Protein AF-0000000065964276 (afdb_homodimer)

Radius of gyration: 24.29 Å; Cα contacts (8 Å, |Δi|>4): 810; chains: 2; bounding box: 49×69×68 Å

Nearest PDB structures (foldseek):
  6szg-assembly1_A  TM=9.767E-01  e=8.087E-26  Acinetobacter baumannii
  1x07-assembly1_A  TM=9.573E-01  e=1.893E-25  Escherichia coli
  1x09-assembly1_A  TM=9.360E-01  e=9.704E-26  Escherichia coli
  7cpn-assembly1_A  TM=9.250E-01  e=4.145E-26  Thermobifida fusca YX
  4onc-assembly1_B  TM=9.380E-01  e=1.038E-24  Mycobacterium tuberculosis

pLDDT: mean 90.65, std 14.76, range [22.02, 98.94]

InterPro domains:
  IPR001441 Decaprenyl diphosphate synthase-like [MF_01139] (18-250)
  IPR001441 Decaprenyl diphosphate synthase-like [PF01255] (25-249)
  IPR001441 Decaprenyl diphosphate synthase-like [PTHR10291] (14-247)
  IPR001441 Decaprenyl diphosphate synthase-like [TIGR00055] (18-247)
  IPR001441 Decaprenyl diphosphate synthase-like [cd00475] (21-243)
  IPR018520 Di-trans-poly-cis-decaprenylcistransferase-like, conserved site [PS01066] (195-212)
  IPR036424 Decaprenyl diphosphate synthase-like superfamily [G3DSA:3.40.1180.10] (3-250)
  IPR036424 Decaprenyl diphosphate synthase-like superfamily [SSF64005] (14-244)

Structure (mmCIF, N/CA/C/O backbone):
data_AF-0000000065964276-model_v1
#
loop_
_entity.id
_entity.type
_entity.pdbx_description
1 polymer 'Isoprenyl transferase'
#
loop_
_atom_site.group_PDB
_atom_site.id
_atom_site.type_symbol
_atom_site.label_atom_id
_atom_site.label_alt_id
_atom_site.label_comp_id
_atom_site.label_asym_id
_atom_site.label_entity_id
_atom_site.label_seq_id
_atom_site.pdbx_PDB_ins_code
_atom_site.Cartn_x
_atom_site.Cartn_y
_atom_site.Cartn_z
_atom_site.occupancy
_atom_site.B_iso_or_equiv
_atom_site.auth_seq_id
_atom_site.auth_comp_id
_atom_site.auth_asym_id
_atom_site.auth_atom_id
_atom_site.pdbx_PDB_model_num
ATOM 1 N N . MET A 1 1 ? -24.75 -5.227 39.625 1 22.88 1 MET A N 1
ATOM 2 C CA . MET A 1 1 ? -23.484 -5.828 39.188 1 22.88 1 MET A CA 1
ATOM 3 C C . MET A 1 1 ? -22.812 -4.961 38.125 1 22.88 1 MET A C 1
ATOM 5 O O . MET A 1 1 ? -23.344 -4.785 37.031 1 22.88 1 MET A O 1
ATOM 9 N N . SER A 1 2 ? -22.047 -3.883 38.531 1 25.77 2 SER A N 1
ATOM 10 C CA . SER A 1 2 ? -21.531 -2.754 37.781 1 25.77 2 SER A CA 1
ATOM 11 C C . SER A 1 2 ? -20.578 -3.221 36.688 1 25.77 2 SER A C 1
ATOM 13 O O . SER A 1 2 ? -19.703 -4.047 36.906 1 25.77 2 SER A O 1
ATOM 15 N N . LEU A 1 3 ? -21.047 -3.395 35.438 1 29.91 3 LEU A N 1
ATOM 16 C CA . LEU A 1 3 ? -20.266 -3.783 34.281 1 29.91 3 LEU A CA 1
ATOM 17 C C . LEU A 1 3 ? -18.953 -3 34.219 1 29.91 3 LEU A C 1
ATOM 19 O O . LEU A 1 3 ? -18.969 -1.77 34.125 1 29.91 3 LEU A O 1
ATOM 23 N N . ALA A 1 4 ? -17.953 -3.389 35.031 1 30.06 4 ALA A N 1
ATOM 24 C CA . ALA A 1 4 ? -16.609 -2.803 35.094 1 30.06 4 ALA A CA 1
ATOM 25 C C . ALA A 1 4 ? -16.062 -2.523 33.688 1 30.06 4 ALA A C 1
ATOM 27 O O . ALA A 1 4 ? -15.844 -3.451 32.906 1 30.06 4 ALA A O 1
ATOM 28 N N . THR A 1 5 ? -16.594 -1.55 33 1 34.34 5 THR A N 1
ATOM 29 C CA . THR A 1 5 ? -16.047 -1.033 31.75 1 34.34 5 THR A CA 1
ATOM 30 C C . THR A 1 5 ? -14.523 -0.962 31.828 1 34.34 5 THR A C 1
ATOM 32 O O . THR A 1 5 ? -13.969 -0.147 32.562 1 34.34 5 THR A O 1
ATOM 35 N N . ASN A 1 6 ? -13.766 -2.025 32.031 1 34.31 6 ASN A N 1
ATOM 36 C CA . ASN A 1 6 ? -12.312 -2.096 32.156 1 34.31 6 ASN A CA 1
ATOM 37 C C . ASN A 1 6 ? -11.609 -1.246 31.109 1 34.31 6 ASN A C 1
ATOM 39 O O . ASN A 1 6 ? -11.602 -1.603 29.922 1 34.31 6 ASN A O 1
ATOM 43 N N . ASN A 1 7 ? -11.734 0.054 31.125 1 36.44 7 ASN A N 1
ATOM 44 C CA . ASN A 1 7 ? -10.898 1.007 30.406 1 36.44 7 ASN A CA 1
ATOM 45 C C . ASN A 1 7 ? -9.422 0.637 30.484 1 36.44 7 ASN A C 1
ATOM 47 O O . ASN A 1 7 ? -8.727 1.07 31.406 1 36.44 7 ASN A O 1
ATOM 51 N N . ALA A 1 8 ? -8.898 -0.474 30.234 1 41.97 8 ALA A N 1
ATOM 52 C CA . ALA A 1 8 ? -7.484 -0.835 30.328 1 41.97 8 ALA A CA 1
ATOM 53 C C . ALA A 1 8 ? -6.602 0.229 29.688 1 41.97 8 ALA A C 1
ATOM 55 O O . ALA A 1 8 ? -6.695 0.476 28.484 1 41.97 8 ALA A O 1
ATOM 56 N N . GLU A 1 9 ? -6.266 1.424 30.359 1 54.28 9 GLU A N 1
ATOM 57 C CA . GLU A 1 9 ? -5.293 2.445 29.984 1 54.28 9 GLU A CA 1
ATOM 58 C C . GLU A 1 9 ? -4.098 1.83 29.266 1 54.28 9 GLU A C 1
ATOM 60 O O . GLU A 1 9 ? -3.49 0.879 29.766 1 54.28 9 GLU A O 1
ATOM 65 N N . SER A 1 10 ? -4.059 2.062 28.016 1 66.25 10 SER A N 1
ATOM 66 C CA . SER A 1 10 ? -2.938 1.51 27.266 1 66.25 10 SER A CA 1
ATOM 67 C C . SER A 1 10 ? -1.604 1.898 27.906 1 66.25 10 SER A C 1
ATOM 69 O O . SER A 1 10 ? -1.416 3.045 28.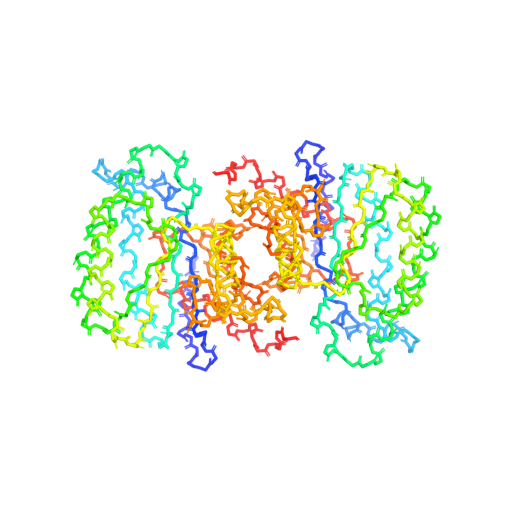312 1 66.25 10 SER A O 1
ATOM 71 N N . LYS A 1 11 ? -0.799 0.943 28.172 1 76.5 11 LYS A N 1
ATOM 72 C CA . LYS A 1 11 ? 0.537 1.075 28.75 1 76.5 11 LYS A CA 1
ATOM 73 C C . LYS A 1 11 ? 1.444 1.905 27.844 1 76.5 11 LYS A C 1
ATOM 75 O O . LYS A 1 11 ? 1.351 1.822 26.609 1 76.5 11 LYS A O 1
ATOM 80 N N . PHE A 1 12 ? 2.07 2.881 28.516 1 85 12 PHE A N 1
ATOM 81 C CA . PHE A 1 12 ? 3.111 3.619 27.812 1 85 12 PHE A CA 1
ATOM 82 C C . PHE A 1 12 ? 4.062 2.664 27.094 1 85 12 PHE A C 1
ATOM 84 O O . PHE A 1 12 ? 4.527 1.687 27.688 1 85 12 PHE A O 1
ATOM 91 N N . PRO A 1 13 ? 4.219 2.914 25.781 1 87.69 13 PRO A N 1
ATOM 92 C CA . PRO A 1 13 ? 5.043 1.991 25 1 87.69 13 PRO A CA 1
ATOM 93 C C . PRO A 1 13 ? 6.469 1.875 25.531 1 87.69 13 PRO A C 1
ATOM 95 O O . PRO A 1 13 ? 6.969 2.805 26.172 1 87.69 13 PRO A O 1
ATOM 98 N N . SER A 1 14 ? 7.043 0.682 25.328 1 85.88 14 SER A N 1
ATOM 99 C CA . SER A 1 14 ? 8.461 0.512 25.641 1 85.88 14 SER A CA 1
ATOM 100 C C . SER A 1 14 ? 9.328 1.427 24.781 1 85.88 14 SER A C 1
ATOM 102 O O . SER A 1 14 ? 9.055 1.615 23.594 1 85.88 14 SER A O 1
ATOM 104 N N . LEU A 1 15 ? 10.242 1.989 25.406 1 85.19 15 LEU A N 1
ATOM 105 C CA . LEU A 1 15 ? 11.125 2.885 24.672 1 85.19 15 LEU A CA 1
ATOM 106 C C . LEU A 1 15 ? 12.102 2.094 23.812 1 85.19 15 LEU A C 1
ATOM 108 O O . LEU A 1 15 ? 12.812 2.668 22.984 1 85.19 15 LEU A O 1
ATOM 112 N N . GLN A 1 16 ? 12.023 0.775 24.047 1 83.38 16 GLN A N 1
ATOM 113 C CA . GLN A 1 16 ? 12.789 -0.113 23.172 1 83.38 16 GLN A CA 1
ATOM 114 C C . GLN A 1 16 ? 12 -0.46 21.906 1 83.38 16 GLN A C 1
ATOM 116 O O . GLN A 1 16 ? 10.773 -0.584 21.953 1 83.38 16 GLN A O 1
ATOM 121 N N . ARG A 1 17 ? 12.484 -0.283 20.719 1 87.56 17 ARG A N 1
ATOM 122 C CA . ARG A 1 17 ? 11.922 -0.664 19.438 1 87.56 17 ARG A CA 1
ATOM 123 C C . ARG A 1 17 ? 10.812 0.297 19.016 1 87.56 17 ARG A C 1
ATOM 125 O O . ARG A 1 17 ? 9.75 -0.133 18.562 1 87.56 17 ARG A O 1
ATOM 132 N N . LEU A 1 18 ? 10.844 1.474 19.391 1 94.25 18 LEU A N 1
ATOM 133 C CA . LEU A 1 18 ? 9.914 2.508 18.938 1 94.25 18 LEU A CA 1
ATOM 134 C C . LEU A 1 18 ? 9.992 2.701 17.438 1 94.25 18 LEU A C 1
ATOM 136 O O . LEU A 1 18 ? 11.086 2.65 16.859 1 94.25 18 LEU A O 1
ATOM 140 N N . PRO A 1 19 ? 8.867 2.812 16.859 1 97.12 19 PRO A N 1
ATOM 141 C CA . PRO A 1 19 ? 8.984 3.227 15.461 1 97.12 19 PRO A CA 1
ATOM 142 C C . PRO A 1 19 ? 9.695 4.566 15.297 1 97.12 19 PRO A C 1
ATOM 144 O O . PRO A 1 19 ? 9.492 5.48 16.109 1 97.12 19 PRO A O 1
ATOM 147 N N . ASN A 1 20 ? 10.555 4.629 14.336 1 97.5 20 ASN A N 1
ATOM 148 C CA . ASN A 1 20 ? 11.234 5.879 14.016 1 97.5 20 ASN A CA 1
ATOM 149 C C . ASN A 1 20 ? 10.32 6.836 13.258 1 97.5 20 ASN A C 1
ATOM 151 O O . ASN A 1 20 ? 10.328 8.039 13.508 1 97.5 20 ASN A O 1
ATOM 155 N N . HIS A 1 21 ? 9.555 6.387 12.375 1 98.75 21 HIS A N 1
ATOM 156 C CA . HIS A 1 21 ? 8.656 7.105 11.477 1 98.75 21 HIS A CA 1
ATOM 157 C C . HIS A 1 21 ? 7.238 6.543 11.547 1 98.75 21 HIS A C 1
ATOM 159 O O . HIS A 1 21 ? 7.012 5.379 11.203 1 98.75 21 HIS A O 1
ATOM 165 N N . VAL A 1 22 ? 6.324 7.359 12.016 1 98.81 22 VAL A N 1
ATOM 166 C CA . VAL A 1 22 ? 4.91 6.996 12.086 1 98.81 22 VAL A CA 1
ATOM 167 C C . VAL A 1 22 ? 4.113 7.828 11.086 1 98.81 22 VAL A C 1
ATOM 169 O O . VAL A 1 22 ? 4.285 9.047 11 1 98.81 22 VAL A O 1
ATOM 172 N N . ALA A 1 23 ? 3.348 7.156 10.297 1 98.94 23 ALA A N 1
ATOM 173 C CA . ALA A 1 23 ? 2.4 7.816 9.406 1 98.94 23 ALA A CA 1
ATOM 174 C C . ALA A 1 23 ? 0.963 7.594 9.867 1 98.94 23 ALA A C 1
ATOM 176 O O . ALA A 1 23 ? 0.626 6.523 10.375 1 98.94 23 ALA A O 1
ATOM 177 N N . ILE A 1 24 ? 0.099 8.633 9.68 1 98.88 24 ILE A N 1
ATOM 178 C CA . ILE A 1 24 ? -1.286 8.508 10.125 1 98.88 24 ILE A CA 1
ATOM 179 C C . ILE A 1 24 ? -2.227 8.977 9.016 1 98.88 24 ILE A C 1
ATOM 181 O O . ILE A 1 24 ? -2.047 10.062 8.461 1 98.88 24 ILE A O 1
ATOM 185 N N . ILE A 1 25 ? -3.131 8.156 8.633 1 98.69 25 ILE A N 1
ATOM 186 C CA . ILE A 1 25 ? -4.297 8.562 7.855 1 98.69 25 ILE A CA 1
ATOM 187 C C . ILE A 1 25 ? -5.43 8.969 8.797 1 98.69 25 ILE A C 1
ATOM 189 O O . ILE A 1 25 ? -6.031 8.109 9.453 1 98.69 25 ILE A O 1
ATOM 193 N N . MET A 1 26 ? -5.734 10.203 8.867 1 97.69 26 MET A N 1
ATOM 194 C CA . MET A 1 26 ? -6.68 10.766 9.82 1 97.69 26 MET A CA 1
ATOM 195 C C . MET A 1 26 ? -8.102 10.711 9.281 1 97.69 26 MET A C 1
ATOM 197 O O . MET A 1 26 ? -8.719 11.742 9.031 1 97.69 26 MET A O 1
ATOM 201 N N . ASP A 1 27 ? -8.625 9.57 9.203 1 96.38 27 ASP A N 1
ATOM 202 C CA . ASP A 1 27 ? -9.938 9.305 8.625 1 96.38 27 ASP A CA 1
ATOM 203 C C . ASP A 1 27 ? -11.031 9.383 9.695 1 96.38 27 ASP A C 1
ATOM 205 O O . ASP A 1 27 ? -10.758 9.195 10.883 1 96.38 27 ASP A O 1
ATOM 209 N N . GLY A 1 28 ? -12.203 9.734 9.281 1 95.62 28 GLY A N 1
ATOM 210 C CA . GLY A 1 28 ? -13.359 9.68 10.164 1 95.62 28 GLY A CA 1
ATOM 211 C C . GLY A 1 28 ? -13.867 11.047 10.57 1 95.62 28 GLY A C 1
ATOM 212 O O . GLY A 1 28 ? -14.805 11.156 11.367 1 95.62 28 GLY A O 1
ATOM 213 N N . ASN A 1 29 ? -13.328 12.117 10.016 1 93.31 29 ASN A N 1
ATOM 214 C CA . ASN A 1 29 ? -13.719 13.469 10.398 1 93.31 29 ASN A CA 1
ATOM 215 C C . ASN A 1 29 ? -15.18 13.742 10.07 1 93.31 29 ASN A C 1
ATOM 217 O O . ASN A 1 29 ? -15.945 14.18 10.938 1 93.31 29 ASN A O 1
ATOM 221 N N . ARG A 1 30 ? -15.648 13.461 8.852 1 89.81 30 ARG A N 1
ATOM 222 C CA . ARG A 1 30 ? -17.031 13.719 8.43 1 89.81 30 ARG A CA 1
ATOM 223 C C . ARG A 1 30 ? -18 12.828 9.18 1 89.81 30 ARG A C 1
ATOM 225 O O . ARG A 1 30 ? -19.078 13.281 9.594 1 89.81 30 ARG A O 1
ATOM 232 N N . ARG A 1 31 ? -17.672 11.602 9.312 1 92.56 31 ARG A N 1
ATOM 233 C CA . ARG A 1 31 ? -18.531 10.672 10.047 1 92.56 31 ARG A CA 1
ATOM 234 C C . ARG A 1 31 ? -18.703 11.125 11.492 1 92.56 31 ARG A C 1
ATOM 236 O O . ARG A 1 31 ? -19.812 11.055 12.039 1 92.56 31 ARG A O 1
ATOM 243 N N . TRP A 1 32 ? -17.625 11.539 12.086 1 93.5 32 TRP A N 1
ATOM 244 C CA . TRP A 1 32 ? -17.672 12.031 13.461 1 93.5 32 TRP A CA 1
ATOM 245 C C . TRP A 1 32 ? -18.641 13.211 13.57 1 93.5 32 TRP A C 1
ATOM 247 O O . TRP A 1 32 ? -19.469 13.266 14.492 1 93.5 32 TRP A O 1
ATOM 257 N N . TYR A 1 33 ? -18.516 14.148 12.625 1 89.69 33 TYR A N 1
ATOM 258 C CA . TYR A 1 33 ? -19.375 15.328 12.648 1 89.69 33 TYR A CA 1
ATOM 259 C C . TYR A 1 33 ? -20.844 14.945 12.523 1 89.69 33 TYR A C 1
ATOM 261 O O . TYR A 1 33 ? -21.688 15.5 13.219 1 89.69 33 TYR A O 1
ATOM 269 N N . LYS A 1 34 ? -21.125 14.07 11.602 1 88.62 34 LYS A N 1
ATOM 270 C CA . LYS A 1 34 ? -22.5 13.609 11.414 1 88.62 34 LYS A CA 1
ATOM 271 C C . LYS A 1 34 ? -23.062 13.023 12.703 1 88.62 34 LYS A C 1
ATOM 273 O O . LYS A 1 34 ? -24.219 13.281 13.062 1 88.62 34 LYS A O 1
ATOM 278 N N . LYS A 1 35 ? -22.266 12.344 13.406 1 89.62 35 LYS A N 1
ATOM 279 C CA . LYS A 1 35 ? -22.688 11.688 14.648 1 89.62 35 LYS A CA 1
ATOM 280 C C . LYS A 1 35 ? -22.844 12.703 15.781 1 89.62 35 LYS A C 1
ATOM 282 O O . LYS A 1 35 ? -23.641 12.492 16.703 1 89.62 35 LYS A O 1
ATOM 287 N N . HIS A 1 36 ? -22.172 13.789 15.727 1 87 36 HIS A N 1
ATOM 288 C CA . HIS A 1 36 ? -22.125 14.727 16.844 1 87 36 HIS A CA 1
ATOM 289 C C . HIS A 1 36 ? -22.75 16.062 16.469 1 87 36 HIS A C 1
ATOM 291 O O . HIS A 1 36 ? -22.516 17.078 17.125 1 87 36 HIS A O 1
ATOM 297 N N . ARG A 1 37 ? -23.406 16.094 15.43 1 79.06 37 ARG A N 1
ATOM 298 C CA . ARG A 1 37 ? -23.953 17.312 14.867 1 79.06 37 ARG A CA 1
ATOM 299 C C . ARG A 1 37 ? -24.734 18.094 15.914 1 79.06 37 ARG A C 1
ATOM 301 O O . ARG A 1 37 ? -24.656 19.328 15.961 1 79.06 37 ARG A O 1
ATOM 308 N N . GLU A 1 38 ? -25.5 17.391 16.672 1 72.5 38 GLU A N 1
ATOM 309 C CA . GLU A 1 38 ? -26.328 18.047 17.672 1 72.5 38 GLU A CA 1
ATOM 310 C C . GLU A 1 38 ? -25.469 18.75 18.719 1 72.5 38 GLU A C 1
ATOM 312 O O . GLU A 1 38 ? -25.844 19.812 19.234 1 72.5 38 GLU A O 1
ATOM 317 N N . GLU A 1 39 ? -24.328 18.141 19 1 69.56 39 GLU A N 1
ATOM 318 C CA . GLU A 1 39 ? -23.422 18.656 20.031 1 69.56 39 GLU A CA 1
ATOM 319 C C . GLU A 1 39 ? -22.594 19.812 19.484 1 69.56 39 GLU A C 1
ATOM 321 O O . GLU A 1 39 ? -22.156 20.688 20.234 1 69.56 39 GLU A O 1
ATOM 326 N N . CYS A 1 40 ? -22.156 19.781 18.234 1 66.19 40 CYS A N 1
ATOM 327 C CA . CYS A 1 40 ? -21.219 20.719 17.641 1 66.19 40 CYS A CA 1
ATOM 328 C C . CYS A 1 40 ? -21.891 22.062 17.375 1 66.19 40 CYS A C 1
ATOM 330 O O . CYS A 1 40 ? -21.219 23.094 17.25 1 66.19 40 CYS A O 1
ATOM 332 N N . GLY A 1 41 ? -23.016 22.188 17.891 1 59.91 41 GLY A N 1
ATOM 333 C CA . GLY A 1 41 ? -23.719 23.438 17.578 1 59.91 41 GLY A CA 1
ATOM 334 C C . GLY A 1 41 ? -23.578 23.844 16.125 1 59.91 41 GLY A C 1
ATOM 335 O O . GLY A 1 41 ? -22.906 23.172 15.352 1 59.91 41 GLY A O 1
ATOM 336 N N . HIS A 1 42 ? -24.297 24.844 15.617 1 55.94 42 HIS A N 1
ATOM 337 C CA . HIS A 1 42 ? -24.406 25.328 14.25 1 55.94 42 HIS A CA 1
ATOM 338 C C . HIS A 1 42 ? -23.125 26.062 13.828 1 55.94 42 HIS A C 1
ATOM 340 O O . HIS A 1 42 ? -23.031 26.547 12.703 1 55.94 42 HIS A O 1
ATOM 346 N N . THR A 1 43 ? -22.203 26.141 14.703 1 55.41 43 THR A N 1
ATOM 347 C CA . THR A 1 43 ? -21.203 27.141 14.359 1 55.41 43 THR A CA 1
ATOM 348 C C . THR A 1 43 ? -20.094 26.531 13.516 1 55.41 43 THR A C 1
ATOM 350 O O . THR A 1 43 ? -19.531 27.188 12.641 1 55.41 43 THR A O 1
ATOM 353 N N . HIS A 1 44 ? -19.719 25.391 13.898 1 60.81 44 HIS A N 1
ATOM 354 C CA . HIS A 1 44 ? -18.641 24.875 13.055 1 60.81 44 HIS A CA 1
ATOM 355 C C . HIS A 1 44 ? -19.094 23.641 12.289 1 60.81 44 HIS A C 1
ATOM 357 O O . HIS A 1 44 ? -19.641 22.703 12.875 1 60.81 44 HIS A O 1
ATOM 363 N N . THR A 1 45 ? -19.203 23.781 11.117 1 60.03 45 THR A N 1
ATOM 364 C CA . THR A 1 45 ? -19.859 22.828 10.234 1 60.03 45 THR A CA 1
ATOM 365 C C . THR A 1 45 ? -18.875 21.766 9.734 1 60.03 45 THR A C 1
ATOM 367 O O . THR A 1 45 ? -19.172 21.047 8.781 1 60.03 45 THR A O 1
ATOM 370 N N . SER A 1 46 ? -17.656 21.672 10.562 1 80.44 46 SER A N 1
ATOM 371 C CA . SER A 1 46 ? -16.828 20.734 9.82 1 80.44 46 SER A CA 1
ATOM 372 C C . SER A 1 46 ? -16.094 19.781 10.758 1 80.44 46 SER A C 1
ATOM 374 O O . SER A 1 46 ? -15.578 20.203 11.797 1 80.44 46 SER A O 1
ATOM 376 N N . GLY A 1 47 ? -16.25 18.484 10.656 1 85.69 47 GLY A N 1
ATOM 377 C CA . GLY A 1 47 ? -15.477 17.453 11.336 1 85.69 47 GLY A CA 1
ATOM 378 C C . GLY A 1 47 ? -13.984 17.703 11.289 1 85.69 47 GLY A C 1
ATOM 379 O O . GLY A 1 47 ? -13.258 17.312 12.203 1 85.69 47 GLY A O 1
ATOM 380 N N . HIS A 1 48 ? -13.555 18.438 10.328 1 89.19 48 HIS A N 1
ATOM 381 C CA . HIS A 1 48 ? -12.141 18.703 10.148 1 89.19 48 HIS A CA 1
ATOM 382 C C . HIS A 1 48 ? -11.641 19.703 11.188 1 89.19 48 HIS A C 1
ATOM 384 O O . HIS A 1 48 ? -10.484 19.641 11.617 1 89.19 48 HIS A O 1
ATOM 390 N N . TYR A 1 49 ? -12.484 20.594 11.57 1 87.75 49 TYR A N 1
ATOM 391 C CA . TYR A 1 49 ? -12.133 21.531 12.625 1 87.75 49 TYR A CA 1
ATOM 392 C C . TYR A 1 49 ? -11.805 20.812 13.922 1 87.75 49 TYR A C 1
ATOM 394 O O . TYR A 1 49 ? -10.766 21.078 14.539 1 87.75 49 TYR A O 1
ATOM 402 N N . TYR A 1 50 ? -12.609 19.922 14.234 1 89.69 50 TYR A N 1
ATOM 403 C CA . TYR A 1 50 ? -12.406 19.172 15.469 1 89.69 50 TYR A CA 1
ATOM 404 C C . TYR A 1 50 ? -11.219 18.219 15.336 1 89.69 50 TYR A C 1
ATOM 406 O O . TYR A 1 50 ? -10.523 17.953 16.328 1 89.69 50 TYR A O 1
ATOM 414 N N . GLY A 1 51 ? -11.023 17.688 14.195 1 92.88 51 GLY A N 1
ATOM 415 C CA . GLY A 1 51 ? -9.836 16.891 13.945 1 92.88 51 GLY A CA 1
ATOM 416 C C . GLY A 1 51 ? -8.547 17.656 14.172 1 92.88 51 GLY A C 1
ATOM 417 O O . GLY A 1 51 ? -7.582 17.125 14.711 1 92.88 51 GLY A O 1
ATOM 418 N N . ALA A 1 52 ? -8.547 18.875 13.727 1 91 52 ALA A N 1
ATOM 419 C CA . ALA A 1 52 ? -7.363 19.719 13.883 1 91 52 ALA A CA 1
ATOM 420 C C . ALA A 1 52 ? -7.035 19.938 15.359 1 91 52 ALA A C 1
ATOM 422 O O . ALA A 1 52 ? -5.867 20.078 15.727 1 91 52 ALA A O 1
ATOM 423 N N . LYS A 1 53 ? -7.969 19.859 16.188 1 89.81 53 LYS A N 1
ATOM 424 C CA . LYS A 1 53 ? -7.797 20.125 17.609 1 89.81 53 LYS A CA 1
ATOM 425 C C . LYS A 1 53 ? -7.094 18.953 18.297 1 89.81 53 LYS A C 1
ATOM 427 O O . LYS A 1 53 ? -6.605 19.094 19.422 1 89.81 53 LYS A O 1
ATOM 432 N N . VAL A 1 54 ? -7.07 17.859 17.656 1 94.06 54 VAL A N 1
ATOM 433 C CA . VAL A 1 54 ? -6.477 16.641 18.203 1 94.06 54 VAL A CA 1
ATOM 434 C C . VAL A 1 54 ? -4.961 16.688 18.031 1 94.06 54 VAL A C 1
ATOM 436 O O . VAL A 1 54 ? -4.223 16.109 18.828 1 94.06 54 VAL A O 1
ATOM 439 N N . LEU A 1 55 ? -4.492 17.406 17.125 1 93.31 55 LEU A N 1
ATOM 440 C CA . LEU A 1 55 ? -3.127 17.312 16.609 1 93.31 55 LEU A CA 1
ATOM 441 C C . LEU A 1 55 ? -2.121 17.719 17.672 1 93.31 55 LEU A C 1
ATOM 443 O O . LEU A 1 55 ? -1.118 17.031 17.891 1 93.31 55 LEU A O 1
ATOM 447 N N . PRO A 1 56 ? -2.383 18.797 18.484 1 92.94 56 PRO A N 1
ATOM 448 C CA . PRO A 1 56 ? -1.392 19.203 19.484 1 92.94 56 PRO A CA 1
ATOM 449 C C . PRO A 1 56 ? -1.118 18.109 20.516 1 92.94 56 PRO A C 1
ATOM 451 O O . PRO A 1 56 ? 0.037 17.875 20.875 1 92.94 56 PRO A O 1
ATOM 454 N N . ASN A 1 57 ? -2.123 17.453 20.969 1 95.81 57 ASN A N 1
ATOM 455 C CA . ASN A 1 57 ? -1.951 16.391 21.953 1 95.81 57 ASN A CA 1
ATOM 456 C C . ASN A 1 57 ? -1.185 15.211 21.375 1 95.81 57 ASN A C 1
ATOM 458 O O . ASN A 1 57 ? -0.365 14.602 22.062 1 95.81 57 ASN A O 1
ATOM 462 N N . ILE A 1 58 ? -1.473 14.883 20.172 1 97.56 58 ILE A N 1
ATOM 463 C CA . ILE A 1 58 ? -0.779 13.781 19.516 1 97.56 58 ILE A CA 1
ATOM 464 C C . ILE A 1 58 ? 0.687 14.156 19.297 1 97.56 58 ILE A C 1
ATOM 466 O O . ILE A 1 58 ? 1.58 13.336 19.516 1 97.56 58 ILE A O 1
ATOM 470 N N . LEU A 1 59 ? 0.949 15.398 18.891 1 97.25 59 LEU A N 1
ATOM 471 C CA . LEU A 1 59 ? 2.312 15.875 18.688 1 97.25 59 LEU A CA 1
ATOM 472 C C . LEU A 1 59 ? 3.111 15.805 19.984 1 97.25 59 LEU A C 1
ATOM 474 O O . LEU A 1 59 ? 4.258 15.352 19.984 1 97.25 59 LEU A O 1
ATOM 478 N N . ASN A 1 60 ? 2.479 16.203 21.047 1 97.06 60 ASN A N 1
ATOM 479 C CA . ASN A 1 60 ? 3.15 16.125 22.344 1 97.06 60 ASN A CA 1
ATOM 480 C C . ASN A 1 60 ? 3.52 14.688 22.703 1 97.06 60 ASN A C 1
ATOM 482 O O . ASN A 1 60 ? 4.621 14.43 23.188 1 97.06 60 ASN A O 1
ATOM 486 N N . ALA A 1 61 ? 2.586 13.797 22.469 1 97.56 61 ALA A N 1
ATOM 487 C CA . ALA A 1 61 ? 2.83 12.391 22.766 1 97.56 61 ALA A CA 1
ATOM 488 C C . ALA A 1 61 ? 3.977 11.844 21.922 1 97.56 61 ALA A C 1
ATOM 490 O O . ALA A 1 61 ? 4.824 11.102 22.422 1 97.56 61 ALA A O 1
ATOM 491 N N . VAL A 1 62 ? 4.004 12.188 20.656 1 97.88 62 VAL A N 1
ATOM 492 C CA . VAL A 1 62 ? 5.047 11.75 19.734 1 97.88 62 VAL A CA 1
ATOM 493 C C . VAL A 1 62 ? 6.402 12.281 20.203 1 97.88 62 VAL A C 1
ATOM 495 O O . VAL A 1 62 ? 7.395 11.547 20.219 1 97.88 62 VAL A O 1
ATOM 498 N N . LEU A 1 63 ? 6.449 13.531 20.609 1 97.25 63 LEU A N 1
ATOM 499 C CA . LEU A 1 63 ? 7.664 14.164 21.109 1 97.25 63 LEU A CA 1
ATOM 500 C C . LEU A 1 63 ? 8.156 13.469 22.375 1 97.25 63 LEU A C 1
ATOM 502 O O . LEU A 1 63 ? 9.344 13.156 22.5 1 97.25 63 LEU A O 1
ATOM 506 N N . ASP A 1 64 ? 7.219 13.195 23.234 1 95.88 64 ASP A N 1
ATOM 507 C CA . ASP A 1 64 ? 7.555 12.539 24.484 1 95.88 64 ASP A CA 1
ATOM 508 C C . ASP A 1 64 ? 8.148 11.156 24.25 1 95.88 64 ASP A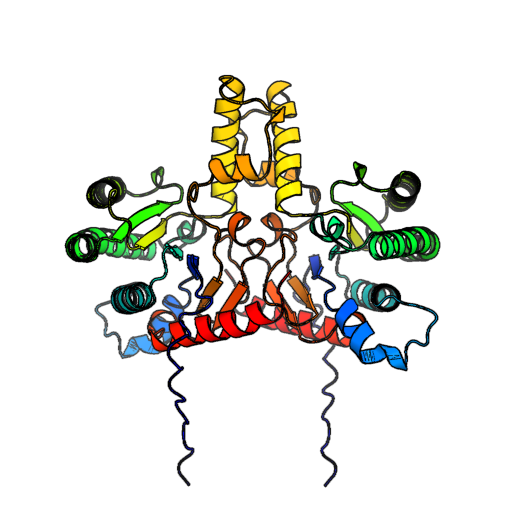 C 1
ATOM 510 O O . ASP A 1 64 ? 9.031 10.711 25 1 95.88 64 ASP A O 1
ATOM 514 N N . LEU A 1 65 ? 7.668 10.484 23.281 1 96.44 65 LEU A N 1
ATOM 515 C CA . LEU A 1 65 ? 8.117 9.133 22.953 1 96.44 65 LEU A CA 1
ATOM 516 C C . LEU A 1 65 ? 9.469 9.156 22.25 1 96.44 65 LEU A C 1
ATOM 518 O O . LEU A 1 65 ? 10.188 8.156 22.234 1 96.44 65 LEU A O 1
ATOM 522 N N . GLY A 1 66 ? 9.781 10.297 21.594 1 96.5 66 GLY A N 1
ATOM 523 C CA . GLY A 1 66 ? 11.047 10.422 20.891 1 96.5 66 GLY A CA 1
ATOM 524 C C . GLY A 1 66 ? 10.977 9.93 19.453 1 96.5 66 GLY A C 1
ATOM 525 O O . GLY A 1 66 ? 11.992 9.531 18.875 1 96.5 66 GLY A O 1
ATOM 526 N N . ILE A 1 67 ? 9.797 9.805 18.938 1 97.69 67 ILE A N 1
ATOM 527 C CA . ILE A 1 67 ? 9.633 9.492 17.516 1 97.69 67 ILE A CA 1
ATOM 528 C C . ILE A 1 67 ? 10.234 10.609 16.672 1 97.69 67 ILE A C 1
ATOM 530 O O . ILE A 1 67 ? 10.07 11.789 16.984 1 97.69 67 ILE A O 1
ATOM 534 N N . LYS A 1 68 ? 10.828 10.273 15.516 1 98.38 68 LYS A N 1
ATOM 535 C CA . LYS A 1 68 ? 11.633 11.242 14.781 1 98.38 68 LYS A CA 1
ATOM 536 C C . LYS A 1 68 ? 10.852 11.836 13.609 1 98.38 68 LYS A C 1
ATOM 538 O O . LYS A 1 68 ? 11.125 12.961 13.18 1 98.38 68 LYS A O 1
ATOM 543 N N . VAL A 1 69 ? 9.938 11.102 13.062 1 98.81 69 VAL A N 1
ATOM 544 C CA . VAL A 1 69 ? 9.18 11.578 11.914 1 98.81 69 VAL A CA 1
ATOM 545 C C . VAL A 1 69 ? 7.699 11.234 12.102 1 98.81 69 VAL A C 1
ATOM 547 O O . VAL A 1 69 ? 7.359 10.102 12.453 1 98.81 69 VAL A O 1
ATOM 550 N N . LEU A 1 70 ? 6.871 12.156 11.953 1 98.88 70 LEU A N 1
ATOM 551 C CA . LEU A 1 70 ? 5.426 11.977 11.906 1 98.88 70 LEU A CA 1
ATOM 552 C C . LEU A 1 70 ? 4.855 12.516 10.594 1 98.88 70 LEU A C 1
ATOM 554 O O . LEU A 1 70 ? 4.988 13.703 10.297 1 98.88 70 LEU A O 1
ATOM 558 N N . THR A 1 71 ? 4.293 11.641 9.766 1 98.94 71 THR A N 1
ATOM 559 C CA . THR A 1 71 ? 3.682 12.039 8.5 1 98.94 71 THR A CA 1
ATOM 560 C C . THR A 1 71 ? 2.162 11.922 8.578 1 98.94 71 THR A C 1
ATOM 562 O O . THR A 1 71 ? 1.634 10.859 8.922 1 98.94 71 THR A O 1
ATOM 565 N N . LEU A 1 72 ? 1.479 13 8.266 1 98.56 72 LEU A N 1
ATOM 566 C CA . LEU A 1 72 ? 0.023 13.047 8.359 1 98.56 72 LEU A CA 1
ATOM 567 C C . LEU A 1 72 ? -0.603 13.242 6.98 1 98.56 72 LEU A C 1
ATOM 569 O O . LEU A 1 72 ? -0.167 14.102 6.215 1 98.56 72 LEU A O 1
ATOM 573 N N . TYR A 1 73 ? -1.6 12.406 6.688 1 98.25 73 TYR A N 1
ATOM 574 C CA . TYR A 1 73 ? -2.346 12.547 5.441 1 98.25 73 TYR A CA 1
ATOM 575 C C . TYR A 1 73 ? -3.389 13.648 5.551 1 98.25 73 TYR A C 1
ATOM 577 O O . TYR A 1 73 ? -4.566 13.383 5.805 1 98.25 73 TYR A O 1
ATOM 585 N N . THR A 1 74 ? -3.088 14.828 5.227 1 95.56 74 THR A N 1
ATOM 586 C CA . THR A 1 74 ? -3.883 16 5.551 1 95.56 74 THR A CA 1
ATOM 587 C C . THR A 1 74 ? -4.926 16.266 4.465 1 95.56 74 THR A C 1
ATOM 589 O O . THR A 1 74 ? -6.082 16.562 4.77 1 95.56 74 THR A O 1
ATOM 592 N N . PHE A 1 75 ? -4.547 16.188 3.246 1 94.88 75 PHE A N 1
ATOM 593 C CA . PHE A 1 75 ? -5.406 16.422 2.094 1 94.88 75 PHE A CA 1
ATOM 594 C C . PHE A 1 75 ? -4.934 15.625 0.886 1 94.88 75 PHE A C 1
ATOM 596 O O . PHE A 1 75 ? -3.816 15.828 0.403 1 94.88 75 PHE A O 1
ATOM 603 N N . SER A 1 76 ? -5.816 14.742 0.372 1 95.31 76 SER A N 1
ATOM 604 C CA . SER A 1 76 ? -5.438 13.906 -0.757 1 95.31 76 SER A CA 1
ATOM 605 C C . SER A 1 76 ? -5.762 14.578 -2.086 1 95.31 76 SER A C 1
ATOM 607 O O . SER A 1 76 ? -6.559 15.516 -2.133 1 95.31 76 SER A O 1
ATOM 609 N N . THR A 1 77 ? -5.191 14.109 -3.199 1 92.44 77 THR A N 1
ATOM 610 C CA . THR A 1 77 ? -5.516 14.578 -4.543 1 92.44 77 THR A CA 1
ATOM 611 C C . THR A 1 77 ? -6.984 14.328 -4.867 1 92.44 77 THR A C 1
ATOM 613 O O . THR A 1 77 ? -7.617 15.125 -5.559 1 92.44 77 THR A O 1
ATOM 616 N N . GLU A 1 78 ? -7.539 13.273 -4.324 1 88.19 78 GLU A N 1
ATOM 617 C CA . GLU A 1 78 ? -8.93 12.898 -4.582 1 88.19 78 GLU A CA 1
ATOM 618 C C . GLU A 1 78 ? -9.891 13.836 -3.854 1 88.19 78 GLU A C 1
ATOM 620 O O . GLU A 1 78 ? -11.07 13.922 -4.207 1 88.19 78 GLU A O 1
ATOM 625 N N . ASN A 1 79 ? -9.43 14.508 -2.836 1 88.81 79 ASN A N 1
ATOM 626 C CA . ASN A 1 79 ? -10.281 15.375 -2.029 1 88.81 79 ASN A CA 1
ATOM 627 C C . ASN A 1 79 ? -10.758 16.594 -2.822 1 88.81 79 ASN A C 1
ATOM 629 O O . ASN A 1 79 ? -11.703 17.266 -2.416 1 88.81 79 ASN A O 1
ATOM 633 N N . PHE A 1 80 ? -10.172 16.875 -3.941 1 87.25 80 PHE A N 1
ATOM 634 C CA . PHE A 1 80 ? -10.617 17.969 -4.785 1 87.25 80 PHE A CA 1
ATOM 635 C C . PHE A 1 80 ? -11.992 17.672 -5.383 1 87.25 80 PHE A C 1
ATOM 637 O O . PHE A 1 80 ? -12.648 18.562 -5.914 1 87.25 80 PHE A O 1
ATOM 644 N N . GLY A 1 81 ? -12.398 16.438 -5.367 1 85.19 81 GLY A N 1
ATOM 645 C CA . GLY A 1 81 ? -13.727 16.078 -5.828 1 85.19 81 GLY A CA 1
ATOM 646 C C . GLY A 1 81 ? -14.82 16.438 -4.844 1 85.19 81 GLY A C 1
ATOM 647 O O . GLY A 1 81 ? -16.016 16.344 -5.164 1 85.19 81 GLY A O 1
ATOM 648 N N . ARG A 1 82 ? -14.469 16.875 -3.68 1 85.06 82 ARG A N 1
ATOM 649 C CA . ARG A 1 82 ? -15.422 17.281 -2.654 1 85.06 82 ARG A CA 1
ATOM 650 C C . ARG A 1 82 ? -16.062 18.625 -3 1 85.06 82 ARG A C 1
ATOM 652 O O . ARG A 1 82 ? -15.57 19.344 -3.877 1 85.06 82 ARG A O 1
ATOM 659 N N . PRO A 1 83 ? -17.172 18.969 -2.289 1 87 83 PRO A N 1
ATOM 660 C CA . PRO A 1 83 ? -17.797 20.281 -2.514 1 87 83 PRO A CA 1
ATOM 661 C C . PRO A 1 83 ? -16.844 21.438 -2.256 1 87 83 PRO A C 1
ATOM 663 O O . PRO A 1 83 ? -16.031 21.391 -1.328 1 87 83 PRO A O 1
ATOM 666 N N . LYS A 1 84 ? -16.984 22.438 -3.053 1 89.75 84 LYS A N 1
ATOM 667 C CA . LYS A 1 84 ? -16.094 23.594 -3.008 1 89.75 84 LYS A CA 1
ATOM 668 C C . LYS A 1 84 ? -16.078 24.219 -1.618 1 89.75 84 LYS A C 1
ATOM 670 O O . LYS A 1 84 ? -15.031 24.656 -1.138 1 89.75 84 LYS A O 1
ATOM 675 N N . GLU A 1 85 ? -17.188 24.25 -1.037 1 87.75 85 GLU A N 1
ATOM 676 C CA . GLU A 1 85 ? -17.297 24.844 0.291 1 87.75 85 GLU A CA 1
ATOM 677 C C . GLU A 1 85 ? -16.469 24.078 1.312 1 87.75 85 GLU A C 1
ATOM 679 O O . GLU A 1 85 ? -15.82 24.672 2.168 1 87.75 85 GLU A O 1
ATOM 684 N N . GLU A 1 86 ? -16.453 22.812 1.209 1 86.38 86 GLU A N 1
ATOM 685 C CA . GLU A 1 86 ? -15.672 21.984 2.111 1 86.38 86 GLU A CA 1
ATOM 686 C C . GLU A 1 86 ? -14.172 22.188 1.885 1 86.38 86 GLU A C 1
ATOM 688 O O . GLU A 1 86 ? -13.406 22.281 2.842 1 86.38 86 GLU A O 1
ATOM 693 N N . ILE A 1 87 ? -13.844 22.234 0.628 1 90.56 87 ILE A N 1
ATOM 694 C CA . ILE A 1 87 ? -12.445 22.422 0.281 1 90.56 87 ILE A CA 1
ATOM 695 C C . ILE A 1 87 ? -11.953 23.75 0.847 1 90.56 87 ILE A C 1
ATOM 697 O O . ILE A 1 87 ? -10.875 23.812 1.454 1 90.56 87 ILE A O 1
ATOM 701 N N . GLN A 1 88 ? -12.75 24.75 0.713 1 89.69 88 GLN A N 1
ATOM 702 C CA . GLN A 1 88 ? -12.398 26.078 1.21 1 89.69 88 GLN A CA 1
ATOM 703 C C . GLN A 1 88 ? -12.242 26.078 2.729 1 89.69 88 GLN A C 1
ATOM 705 O O . GLN A 1 88 ? -11.336 26.703 3.268 1 89.69 88 GLN A O 1
ATOM 710 N N . GLU A 1 89 ? -13.07 25.391 3.322 1 87.25 89 GLU A N 1
ATOM 711 C CA . GLU A 1 89 ? -12.992 25.297 4.777 1 87.25 89 GLU A CA 1
ATOM 712 C C . GLU A 1 89 ? -11.703 24.625 5.219 1 87.25 89 GLU A C 1
ATOM 714 O O . GLU A 1 89 ? -11.039 25.078 6.148 1 87.25 89 GLU A O 1
ATOM 719 N N . ILE A 1 90 ? -11.391 23.531 4.574 1 89.31 90 ILE A N 1
ATOM 720 C CA . ILE A 1 90 ? -10.188 22.797 4.906 1 89.31 90 ILE A CA 1
ATOM 721 C C . ILE A 1 90 ? -8.961 23.672 4.707 1 89.31 90 ILE A C 1
ATOM 723 O O . ILE A 1 90 ? -8.078 23.734 5.57 1 89.31 90 ILE A O 1
ATOM 727 N N . PHE A 1 91 ? -8.961 24.406 3.625 1 91.5 91 PHE A N 1
ATOM 728 C CA . PHE A 1 91 ? -7.828 25.266 3.322 1 91.5 91 PHE A CA 1
ATOM 729 C C . PHE A 1 91 ? -7.746 26.422 4.312 1 91.5 91 PHE A C 1
ATOM 731 O O . PHE A 1 91 ? -6.656 26.844 4.691 1 91.5 91 PHE A O 1
ATOM 738 N N . ASN A 1 92 ? -8.883 26.891 4.73 1 90.62 92 ASN A N 1
ATOM 739 C CA . ASN A 1 92 ? -8.898 27.938 5.738 1 90.62 92 ASN A CA 1
ATOM 740 C C . ASN A 1 92 ? -8.336 27.453 7.07 1 90.62 92 ASN A C 1
ATOM 742 O O . ASN A 1 92 ? -7.562 28.172 7.719 1 90.62 92 ASN A O 1
ATOM 746 N N . ILE A 1 93 ? -8.742 26.297 7.422 1 89 93 ILE A N 1
ATOM 747 C CA . ILE A 1 93 ? -8.227 25.703 8.648 1 89 93 ILE A CA 1
ATOM 748 C C . ILE A 1 93 ? -6.715 25.531 8.539 1 89 93 ILE A C 1
ATOM 750 O O . ILE A 1 93 ? -5.973 25.891 9.453 1 89 93 ILE A O 1
ATOM 754 N N . PHE A 1 94 ? -6.289 25.031 7.43 1 90.75 94 PHE A N 1
ATOM 755 C CA . PHE A 1 94 ? -4.871 24.781 7.191 1 90.75 94 PHE A CA 1
ATOM 756 C C . PHE A 1 94 ? -4.086 26.094 7.246 1 90.75 94 PHE A C 1
ATOM 758 O O . PHE A 1 94 ? -3.062 26.172 7.922 1 90.75 94 PHE A O 1
ATOM 765 N N . TYR A 1 95 ? -4.602 27.062 6.617 1 91.44 95 TYR A N 1
ATOM 766 C CA . TYR A 1 95 ? -3.973 28.375 6.574 1 91.44 95 TYR A CA 1
ATOM 767 C C . TYR A 1 95 ? -3.832 28.969 7.977 1 91.44 95 TYR A C 1
ATOM 769 O O . TYR A 1 95 ? -2.748 29.406 8.367 1 91.44 95 TYR A O 1
ATOM 777 N N . THR A 1 96 ? -4.848 28.953 8.711 1 90.75 96 THR A N 1
ATOM 778 C CA . THR A 1 96 ? -4.879 29.547 10.039 1 90.75 96 THR A CA 1
ATOM 779 C C . THR A 1 96 ? -3.99 28.75 11 1 90.75 96 THR A C 1
ATOM 781 O O . THR A 1 96 ? -3.289 29.344 11.828 1 90.75 96 THR A O 1
ATOM 784 N N . GLN A 1 97 ? -4.008 27.484 10.844 1 89.5 97 GLN A N 1
ATOM 785 C CA . GLN A 1 97 ? -3.254 26.641 11.758 1 89.5 97 GLN A CA 1
ATOM 786 C C . GLN A 1 97 ? -1.752 26.781 11.539 1 89.5 97 GLN A C 1
ATOM 788 O O . GLN A 1 97 ? -0.967 26.688 12.484 1 89.5 97 GLN A O 1
ATOM 793 N N . LEU A 1 98 ? -1.301 26.984 10.352 1 90.44 98 LEU A N 1
ATOM 794 C CA . LEU A 1 98 ? 0.121 27.141 10.07 1 90.44 98 LEU A CA 1
ATOM 795 C C . LEU A 1 98 ? 0.7 28.312 10.836 1 90.44 98 LEU A C 1
ATOM 797 O O . LEU A 1 98 ? 1.774 28.203 11.43 1 90.44 98 LEU A O 1
ATOM 801 N N . ASP A 1 99 ? -0.035 29.375 10.891 1 88.25 99 ASP A N 1
ATOM 802 C CA . ASP A 1 99 ? 0.412 30.562 11.609 1 88.25 99 ASP A CA 1
ATOM 803 C C . ASP A 1 99 ? 0.316 30.359 13.117 1 88.25 99 ASP A C 1
ATOM 805 O O . ASP A 1 99 ? 1.255 30.672 13.852 1 88.25 99 ASP A O 1
ATOM 809 N N . LYS A 1 100 ? -0.709 29.875 13.484 1 89.75 100 LYS A N 1
ATOM 810 C CA . LYS A 1 100 ? -0.996 29.719 14.914 1 89.75 100 LYS A CA 1
ATOM 811 C C . LYS A 1 100 ? -0.033 28.734 15.562 1 89.75 100 LYS A C 1
ATOM 813 O O . LYS A 1 100 ? 0.319 28.875 16.734 1 89.75 100 LYS A O 1
ATOM 818 N N . GLN A 1 101 ? 0.424 27.812 14.758 1 91.25 101 GLN A N 1
ATOM 819 C CA . GLN A 1 101 ? 1.225 26.734 15.328 1 91.25 101 GLN A CA 1
ATOM 820 C C . GLN A 1 101 ? 2.717 27.031 15.227 1 91.25 101 GLN A C 1
ATOM 822 O O . GLN A 1 101 ? 3.543 26.344 15.812 1 91.25 101 GLN A O 1
ATOM 827 N N . LEU A 1 102 ? 3.08 28.062 14.492 1 94.31 102 LEU A N 1
ATOM 828 C CA . LEU A 1 102 ? 4.492 28.344 14.258 1 94.31 102 LEU A CA 1
ATOM 829 C C . LEU A 1 102 ? 5.238 28.5 15.578 1 94.31 102 LEU A C 1
ATOM 831 O O . LEU A 1 102 ? 6.293 27.891 15.781 1 94.31 102 LEU A O 1
ATOM 835 N N . PRO A 1 103 ? 4.715 29.281 16.594 1 95.62 103 PRO A N 1
ATOM 836 C CA . PRO A 1 103 ? 5.434 29.375 17.859 1 95.62 103 PRO A CA 1
ATOM 837 C C . PRO A 1 103 ? 5.633 28.031 18.531 1 95.62 103 PRO A C 1
ATOM 839 O O . PRO A 1 103 ? 6.707 27.75 19.078 1 95.62 103 PRO A O 1
ATOM 842 N N . TYR A 1 104 ? 4.645 27.281 18.484 1 95 104 TYR A N 1
ATOM 843 C CA . TYR A 1 104 ? 4.723 25.953 19.062 1 95 104 TYR A CA 1
ATOM 844 C C . TYR A 1 104 ? 5.789 25.125 18.359 1 95 104 TYR A C 1
ATOM 846 O O . TYR A 1 104 ? 6.578 24.438 19.016 1 95 104 TYR A O 1
ATOM 854 N N . LEU A 1 105 ? 5.836 25.109 17.031 1 96.94 105 LEU A N 1
ATOM 855 C CA . LEU A 1 105 ? 6.836 24.375 16.266 1 96.94 105 LEU A CA 1
ATOM 856 C C . LEU A 1 105 ? 8.242 24.828 16.625 1 96.94 105 LEU A C 1
ATOM 858 O O . LEU A 1 105 ? 9.141 24 16.812 1 96.94 105 LEU A O 1
ATOM 862 N N . MET A 1 106 ? 8.398 26.109 16.75 1 97 106 MET A N 1
ATOM 863 C CA . MET A 1 106 ? 9.703 26.672 17.062 1 97 106 MET A CA 1
ATOM 864 C C . MET A 1 106 ? 10.141 26.297 18.469 1 97 106 MET A C 1
ATOM 866 O O . MET A 1 106 ? 11.266 25.844 18.672 1 97 106 MET A O 1
ATOM 870 N N . GLU A 1 107 ? 9.234 26.438 19.391 1 96.62 107 GLU A N 1
ATOM 871 C CA . GLU A 1 107 ? 9.523 26.141 20.797 1 96.62 107 GLU A CA 1
ATOM 872 C C . GLU A 1 107 ? 9.906 24.688 20.984 1 96.62 107 GLU A C 1
ATOM 874 O O . GLU A 1 107 ? 10.758 24.359 21.828 1 96.62 107 GLU A O 1
ATOM 879 N N . ASN A 1 108 ? 9.344 23.844 20.203 1 97.12 108 ASN A N 1
ATOM 880 C CA . ASN A 1 108 ? 9.555 22.406 20.375 1 97.12 108 ASN A CA 1
ATOM 881 C C . ASN A 1 108 ? 10.531 21.859 19.344 1 97.12 108 ASN A C 1
ATOM 883 O O . ASN A 1 108 ? 10.727 20.641 19.25 1 97.12 108 ASN A O 1
ATOM 887 N N . GLU A 1 109 ? 11.102 22.688 18.531 1 97.69 109 GLU A N 1
ATOM 888 C CA . GLU A 1 109 ? 12.125 22.344 17.547 1 97.69 109 GLU A CA 1
ATOM 889 C C . GLU A 1 109 ? 11.609 21.312 16.547 1 97.69 109 GLU A C 1
ATOM 891 O O . GLU A 1 109 ? 12.281 20.312 16.281 1 97.69 109 GLU A O 1
ATOM 896 N N . ILE A 1 110 ? 10.414 21.547 16.094 1 98.25 110 ILE A N 1
ATOM 897 C CA . ILE A 1 110 ? 9.773 20.688 15.094 1 98.25 110 ILE A CA 1
ATOM 898 C C . ILE A 1 110 ? 10.008 21.266 13.703 1 98.25 110 ILE A C 1
ATOM 900 O O . ILE A 1 110 ? 9.742 22.453 13.461 1 98.25 110 ILE A O 1
ATOM 904 N N . CYS A 1 111 ? 10.562 20.469 12.844 1 98.44 111 CYS A N 1
ATOM 905 C CA . CYS A 1 111 ? 10.727 20.844 11.445 1 98.44 111 CYS A CA 1
ATOM 906 C C . CYS A 1 111 ? 9.477 20.516 10.641 1 98.44 111 CYS A C 1
ATOM 908 O O . CYS A 1 111 ? 9.031 19.359 10.617 1 98.44 111 CYS A O 1
ATOM 910 N N . LEU A 1 112 ? 8.891 21.5 9.977 1 98.19 112 LEU A N 1
ATOM 911 C CA . LEU A 1 112 ? 7.707 21.266 9.164 1 98.19 112 LEU A CA 1
ATOM 912 C C . LEU A 1 112 ? 8.086 21.031 7.707 1 98.19 112 LEU A C 1
ATOM 914 O O . LEU A 1 112 ? 8.82 21.828 7.117 1 98.19 112 LEU A O 1
ATOM 918 N N . ARG A 1 113 ? 7.602 19.984 7.145 1 98 113 ARG A N 1
ATOM 919 C CA . ARG A 1 113 ? 7.719 19.672 5.727 1 98 113 ARG A CA 1
ATOM 920 C C . ARG A 1 113 ? 6.352 19.375 5.117 1 98 113 ARG A C 1
ATOM 922 O O . ARG A 1 113 ? 5.605 18.547 5.633 1 98 113 ARG A O 1
ATOM 929 N N . CYS A 1 114 ? 6.023 20.047 4.074 1 98.12 114 CYS A N 1
ATOM 930 C CA . CYS A 1 114 ? 4.801 19.734 3.344 1 98.12 114 CYS A CA 1
ATOM 931 C C . CYS A 1 114 ? 5.117 19.016 2.037 1 98.12 114 CYS A C 1
ATOM 933 O O . CYS A 1 114 ? 5.969 19.469 1.269 1 98.12 114 CYS A O 1
ATOM 935 N N . ILE A 1 115 ? 4.48 17.891 1.787 1 98.56 115 ILE A N 1
ATOM 936 C CA . ILE A 1 115 ? 4.695 17.125 0.565 1 98.56 115 ILE A CA 1
ATOM 937 C C . ILE A 1 115 ? 3.406 17.094 -0.255 1 98.56 115 ILE A C 1
ATOM 939 O O . ILE A 1 115 ? 2.318 17.328 0.276 1 98.56 115 ILE A O 1
ATOM 943 N N . GLY A 1 116 ? 3.514 16.672 -1.528 1 98.31 116 GLY A N 1
ATOM 944 C CA . GLY A 1 116 ? 2.426 16.734 -2.492 1 98.31 116 GLY A CA 1
ATOM 945 C C . GLY A 1 116 ? 2.621 17.781 -3.561 1 98.31 116 GLY A C 1
ATOM 946 O O . GLY A 1 116 ? 3.666 18.438 -3.611 1 98.31 116 GLY A O 1
ATOM 947 N N . ASP A 1 117 ? 1.703 17.953 -4.465 1 97.75 117 ASP A N 1
ATOM 948 C CA . ASP A 1 117 ? 1.742 19.016 -5.465 1 97.75 117 ASP A CA 1
ATOM 949 C C . ASP A 1 117 ? 1.213 20.328 -4.895 1 97.75 117 ASP A C 1
ATOM 951 O O . ASP A 1 117 ? 0.04 20.656 -5.074 1 97.75 117 ASP A O 1
ATOM 955 N N . LEU A 1 118 ? 2.068 21.062 -4.34 1 97.31 118 LEU A N 1
ATOM 956 C CA . LEU A 1 118 ? 1.697 22.281 -3.623 1 97.31 118 LEU A CA 1
ATOM 957 C C . LEU A 1 118 ? 1.312 23.391 -4.594 1 97.31 118 LEU A C 1
ATOM 959 O O . LEU A 1 118 ? 0.698 24.375 -4.199 1 97.31 118 LEU A O 1
ATOM 963 N N . SER A 1 119 ? 1.662 23.219 -5.883 1 96.19 119 SER A N 1
ATOM 964 C CA . SER A 1 119 ? 1.404 24.266 -6.879 1 96.19 119 SER A CA 1
ATOM 965 C C . SER A 1 119 ? -0.092 24.438 -7.109 1 96.19 119 SER A C 1
ATOM 967 O O . SER A 1 119 ? -0.521 25.469 -7.656 1 96.19 119 SER A O 1
ATOM 969 N N . LYS A 1 120 ? -0.892 23.469 -6.684 1 94.06 120 LYS A N 1
ATOM 970 C CA . LYS A 1 120 ? -2.332 23.516 -6.922 1 94.06 120 LYS A CA 1
ATOM 971 C C . LYS A 1 120 ? -3.059 24.188 -5.762 1 94.06 120 LYS A C 1
ATOM 973 O O . LYS A 1 120 ? -4.266 24.438 -5.832 1 94.06 120 LYS A O 1
ATOM 978 N N . LEU A 1 121 ? -2.355 24.516 -4.707 1 95.5 121 LEU A N 1
ATOM 979 C CA . LEU A 1 121 ? -2.949 25.203 -3.561 1 95.5 121 LEU A CA 1
ATOM 980 C C . LEU A 1 121 ? -3.072 26.688 -3.822 1 95.5 121 LEU A C 1
ATOM 982 O O . LEU A 1 121 ? -2.359 27.234 -4.668 1 95.5 121 LEU A O 1
ATOM 986 N N . PRO A 1 122 ? -4.027 27.375 -3.09 1 94.69 122 PRO A N 1
ATOM 987 C CA . PRO A 1 122 ? -4.078 28.828 -3.184 1 94.69 122 PRO A CA 1
ATOM 988 C C . PRO A 1 122 ? -2.734 29.484 -2.861 1 94.69 122 PRO A C 1
ATOM 990 O O . PRO A 1 122 ? -2.01 29.016 -1.981 1 94.69 122 PRO A O 1
ATOM 993 N N . LYS A 1 123 ? -2.439 30.594 -3.496 1 96.31 123 LYS A N 1
ATOM 994 C CA . LYS A 1 123 ? -1.143 31.266 -3.393 1 96.31 123 LYS A CA 1
ATOM 995 C C . LYS A 1 123 ? -0.835 31.641 -1.946 1 96.31 123 LYS A C 1
ATOM 997 O O . LYS A 1 123 ? 0.31 31.547 -1.502 1 96.31 123 LYS A O 1
ATOM 1002 N N . GLY A 1 124 ? -1.798 32.125 -1.276 1 95.25 124 GLY A N 1
ATOM 1003 C CA . GLY A 1 124 ? -1.607 32.469 0.121 1 95.25 124 GLY A CA 1
ATOM 1004 C C . GLY A 1 124 ? -1.127 31.312 0.971 1 95.25 124 GLY A C 1
ATOM 1005 O O . GLY A 1 124 ? -0.256 31.469 1.826 1 95.25 124 GLY A O 1
ATOM 1006 N N . ILE A 1 125 ? -1.622 30.156 0.698 1 95.75 125 ILE A N 1
ATOM 1007 C CA . ILE A 1 125 ? -1.248 28.953 1.44 1 95.75 125 ILE A CA 1
ATOM 1008 C C . ILE A 1 125 ? 0.171 28.531 1.062 1 95.75 125 ILE A C 1
ATOM 1010 O O . ILE A 1 125 ? 0.972 28.172 1.931 1 95.75 125 ILE A O 1
ATOM 1014 N N . GLN A 1 126 ? 0.452 28.562 -0.22 1 97.44 126 GLN A N 1
ATOM 1015 C CA . GLN A 1 126 ? 1.798 28.25 -0.683 1 97.44 126 GLN A CA 1
ATOM 1016 C C . GLN A 1 126 ? 2.842 29.109 0.016 1 97.44 126 GLN A C 1
ATOM 1018 O O . GLN A 1 126 ? 3.854 28.609 0.502 1 97.44 126 GLN A O 1
ATOM 1023 N N . THR A 1 127 ? 2.531 30.391 0.074 1 97 127 THR A N 1
ATOM 1024 C CA . THR A 1 127 ? 3.438 31.344 0.698 1 97 127 THR A CA 1
ATOM 1025 C C . THR A 1 127 ? 3.627 31.016 2.178 1 97 127 THR A C 1
ATOM 1027 O O . THR A 1 127 ? 4.75 31.047 2.686 1 97 127 THR A O 1
ATOM 1030 N N . LYS A 1 128 ? 2.578 30.766 2.807 1 96.12 128 LYS A N 1
ATOM 1031 C CA . LYS A 1 128 ? 2.627 30.453 4.23 1 96.12 128 LYS A CA 1
ATOM 1032 C C . LYS A 1 128 ? 3.408 29.156 4.488 1 96.12 128 LYS A C 1
ATOM 1034 O O . LYS A 1 128 ? 4.219 29.094 5.414 1 96.12 128 LYS A O 1
ATOM 1039 N N . ILE A 1 129 ? 3.164 28.125 3.693 1 97.31 129 ILE A N 1
ATOM 1040 C CA . ILE A 1 129 ? 3.893 26.875 3.809 1 97.31 129 ILE A CA 1
ATOM 1041 C C . ILE A 1 129 ? 5.391 27.125 3.672 1 97.31 129 ILE A C 1
ATOM 1043 O O . ILE A 1 129 ? 6.188 26.656 4.484 1 97.31 129 ILE A O 1
ATOM 1047 N N . ASN A 1 130 ? 5.73 27.875 2.643 1 97.31 130 ASN A N 1
ATOM 1048 C CA . ASN A 1 130 ? 7.137 28.188 2.408 1 97.31 130 ASN A CA 1
ATOM 1049 C C . ASN A 1 130 ? 7.754 28.922 3.6 1 97.31 130 ASN A C 1
ATOM 1051 O O . ASN A 1 130 ? 8.875 28.609 4.012 1 97.31 130 ASN A O 1
ATOM 1055 N N . HIS A 1 131 ? 6.992 29.859 4.113 1 96.81 131 HIS A N 1
ATOM 1056 C CA . HIS A 1 131 ? 7.465 30.641 5.246 1 96.81 131 HIS A CA 1
ATOM 1057 C C . HIS A 1 131 ? 7.711 29.75 6.465 1 96.81 131 HIS A C 1
ATOM 1059 O O . HIS A 1 131 ? 8.812 29.766 7.027 1 96.81 131 HIS A O 1
ATOM 1065 N N . VAL A 1 132 ? 6.781 28.969 6.852 1 97.25 132 VAL A N 1
ATOM 1066 C CA . VAL A 1 132 ? 6.875 28.141 8.055 1 97.25 132 VAL A CA 1
ATOM 1067 C C . VAL A 1 132 ? 7.945 27.078 7.867 1 97.25 132 VAL A C 1
ATOM 1069 O O . VAL A 1 132 ? 8.719 26.797 8.789 1 97.25 132 VAL A O 1
ATOM 1072 N N . SER A 1 133 ? 7.996 26.453 6.676 1 97.5 133 SER A N 1
ATOM 1073 C CA . SER A 1 133 ? 9.008 25.453 6.391 1 97.5 133 SER A CA 1
ATOM 1074 C C . SER A 1 133 ? 10.414 26.031 6.523 1 97.5 133 SER A C 1
ATOM 1076 O O . SER A 1 133 ? 11.297 25.391 7.105 1 97.5 133 SER A O 1
ATOM 1078 N N . ARG A 1 134 ? 10.609 27.188 6.016 1 97.25 134 ARG A N 1
ATOM 1079 C CA . ARG A 1 134 ? 11.914 27.844 6.098 1 97.25 134 ARG A CA 1
ATOM 1080 C C . ARG A 1 134 ? 12.273 28.156 7.547 1 97.25 134 ARG A C 1
ATOM 1082 O O . ARG A 1 134 ? 13.406 27.938 7.973 1 97.25 134 ARG A O 1
ATOM 1089 N N . MET A 1 135 ? 11.32 28.672 8.289 1 97.25 135 MET A N 1
ATOM 1090 C CA . MET A 1 135 ? 11.547 29.094 9.672 1 97.25 135 MET A CA 1
ATOM 1091 C C . MET A 1 135 ? 11.891 27.906 10.555 1 97.25 135 MET A C 1
ATOM 1093 O O . MET A 1 135 ? 12.57 28.047 11.57 1 97.25 135 MET A O 1
ATOM 1097 N N . THR A 1 136 ? 11.492 26.703 10.109 1 97.94 136 THR A N 1
ATOM 1098 C CA . THR A 1 136 ? 11.648 25.547 10.977 1 97.94 136 THR A CA 1
ATOM 1099 C C . THR A 1 136 ? 12.672 24.562 10.398 1 97.94 136 THR A C 1
ATOM 1101 O O . THR A 1 136 ? 12.891 23.484 10.953 1 97.94 136 THR A O 1
ATOM 1104 N N . ALA A 1 137 ? 13.359 24.906 9.352 1 97.38 137 ALA A N 1
ATOM 1105 C CA . ALA A 1 137 ? 14.164 24 8.523 1 97.38 137 ALA A CA 1
ATOM 1106 C C . ALA A 1 137 ? 15.359 23.469 9.305 1 97.38 137 ALA A C 1
ATOM 1108 O O . ALA A 1 137 ? 15.875 22.391 9 1 97.38 137 ALA A O 1
ATOM 1109 N N . SER A 1 138 ? 15.797 24.094 10.297 1 97 138 SER A N 1
ATOM 1110 C CA . SER A 1 138 ? 17.016 23.719 11 1 97 138 SER A CA 1
ATOM 1111 C C . SER A 1 138 ? 16.734 22.812 12.18 1 97 138 SER A C 1
ATOM 1113 O O . SER A 1 138 ? 17.656 22.266 12.797 1 97 138 SER A O 1
ATOM 1115 N N . PHE A 1 139 ? 15.484 22.672 12.516 1 97.31 139 PHE A N 1
ATOM 1116 C CA . PHE A 1 139 ? 15.117 21.875 13.68 1 97.31 139 PHE A CA 1
ATOM 1117 C C . PHE A 1 139 ? 15.227 20.391 13.359 1 97.31 139 PHE A C 1
ATOM 1119 O O . PHE A 1 139 ? 15.117 19.984 12.203 1 97.31 139 PHE A O 1
ATOM 1126 N N . SER A 1 140 ? 15.43 19.547 14.422 1 95.69 140 SER A N 1
ATOM 1127 C CA . SER A 1 140 ? 15.688 18.141 14.148 1 95.69 140 SER A CA 1
ATOM 1128 C C . SER A 1 140 ? 15.047 17.25 15.211 1 95.69 140 SER A C 1
ATOM 1130 O O . SER A 1 140 ? 15.195 16.031 15.164 1 95.69 140 SER A O 1
ATOM 1132 N N . ARG A 1 141 ? 14.344 17.844 16.109 1 97.56 141 ARG A N 1
ATOM 1133 C CA . ARG A 1 141 ? 13.742 17.031 17.156 1 97.56 141 ARG A CA 1
ATOM 1134 C C . ARG A 1 141 ? 12.648 16.125 16.594 1 97.56 141 ARG A C 1
ATOM 1136 O O . ARG A 1 141 ? 12.578 14.945 16.938 1 97.56 141 ARG A O 1
ATOM 1143 N N . LEU A 1 142 ? 11.844 16.641 15.766 1 98.44 142 LEU A N 1
ATOM 1144 C CA . LEU A 1 142 ? 10.773 15.945 15.055 1 98.44 142 LEU A CA 1
ATOM 1145 C C . LEU A 1 142 ? 10.555 16.547 13.672 1 98.44 142 LEU A C 1
ATOM 1147 O O . LEU A 1 142 ? 10.508 17.781 13.531 1 98.44 142 LEU A O 1
ATOM 1151 N N . GLU A 1 143 ? 10.523 15.727 12.695 1 98.62 143 GLU A N 1
ATOM 1152 C CA . GLU A 1 143 ? 10.055 16.156 11.383 1 98.62 143 GLU A CA 1
ATOM 1153 C C . GLU A 1 143 ? 8.562 15.891 11.219 1 98.62 143 GLU A C 1
ATOM 1155 O O . GLU A 1 143 ? 8.133 14.742 11.172 1 98.62 143 GLU A O 1
ATOM 1160 N N . LEU A 1 144 ? 7.832 16.922 11.227 1 98.56 144 LEU A N 1
ATOM 1161 C CA . LEU A 1 144 ? 6.402 16.844 10.953 1 98.56 144 LEU A CA 1
ATOM 1162 C C . LEU A 1 144 ? 6.121 17 9.461 1 98.56 144 LEU A C 1
ATOM 1164 O O . LEU A 1 144 ? 6.344 18.078 8.898 1 98.56 144 LEU A O 1
ATOM 1168 N N . VAL A 1 145 ? 5.664 15.969 8.852 1 98.75 145 VAL A N 1
ATOM 1169 C CA . VAL A 1 145 ? 5.391 15.961 7.418 1 98.75 145 VAL A CA 1
ATOM 1170 C C . VAL A 1 145 ? 3.881 16.016 7.184 1 98.75 145 VAL A C 1
ATOM 1172 O O . VAL A 1 145 ? 3.143 15.141 7.633 1 98.75 145 VAL A O 1
ATOM 1175 N N . LEU A 1 146 ? 3.432 17.047 6.543 1 97.94 146 LEU A N 1
ATOM 1176 C CA . LEU A 1 146 ? 2.029 17.156 6.152 1 97.94 146 LEU A CA 1
ATOM 1177 C C . LEU A 1 146 ? 1.856 16.875 4.664 1 97.94 146 LEU A C 1
ATOM 1179 O O . LEU A 1 146 ? 2.408 17.594 3.822 1 97.94 146 LEU A O 1
ATOM 1183 N N . ALA A 1 147 ? 1.147 15.828 4.352 1 98.5 147 ALA A N 1
ATOM 1184 C CA . ALA A 1 147 ? 0.827 15.508 2.963 1 98.5 147 ALA A CA 1
ATOM 1185 C C . ALA A 1 147 ? -0.402 16.281 2.492 1 98.5 147 ALA A C 1
ATOM 1187 O O . ALA A 1 147 ? -1.527 15.969 2.887 1 98.5 147 ALA A O 1
ATOM 1188 N N . VAL A 1 148 ? -0.187 17.266 1.646 1 96.81 148 VAL A N 1
ATOM 1189 C CA . VAL A 1 148 ? -1.243 18.156 1.178 1 96.81 148 VAL A CA 1
ATOM 1190 C C . VAL A 1 148 ? -1.332 18.109 -0.345 1 96.81 148 VAL A C 1
ATOM 1192 O O . VAL A 1 148 ? -0.334 18.312 -1.04 1 96.81 148 VAL A O 1
ATOM 1195 N N . ASN A 1 149 ? -2.592 17.906 -0.799 1 96.75 149 ASN A N 1
ATOM 1196 C CA . ASN A 1 149 ? -2.766 17.562 -2.207 1 96.75 149 ASN A CA 1
ATOM 1197 C C . ASN A 1 149 ? -1.795 16.484 -2.645 1 96.75 149 ASN A C 1
ATOM 1199 O O . ASN A 1 149 ? -1.055 16.656 -3.613 1 96.75 149 ASN A O 1
ATOM 1203 N N . TYR A 1 150 ? -1.871 15.453 -1.897 1 98.31 150 TYR A N 1
ATOM 1204 C CA . TYR A 1 150 ? -0.902 14.375 -2.053 1 98.31 150 TYR A CA 1
ATOM 1205 C C . TYR A 1 150 ? -1.59 13.078 -2.48 1 98.31 150 TYR A C 1
ATOM 1207 O O . TYR A 1 150 ? -2.678 12.758 -1.996 1 98.31 150 TYR A O 1
ATOM 1215 N N . GLY A 1 151 ? -0.979 12.312 -3.303 1 98.31 151 GLY A N 1
ATOM 1216 C CA . GLY A 1 151 ? -1.234 10.938 -3.688 1 98.31 151 GLY A CA 1
ATOM 1217 C C . GLY A 1 151 ? 0.021 10.188 -4.098 1 98.31 151 GLY A C 1
ATOM 1218 O O . GLY A 1 151 ? 0.896 10.75 -4.758 1 98.31 151 GLY A O 1
ATOM 1219 N N . GLY A 1 152 ? 0.083 8.961 -3.641 1 98.69 152 GLY A N 1
ATOM 1220 C CA . GLY A 1 152 ? 1.256 8.172 -3.979 1 98.69 152 GLY A CA 1
ATOM 1221 C C . GLY A 1 152 ? 1.504 8.078 -5.473 1 98.69 152 GLY A C 1
ATOM 1222 O O . GLY A 1 152 ? 2.65 8.141 -5.922 1 98.69 152 GLY A O 1
ATOM 1223 N N . LYS A 1 153 ? 0.465 7.891 -6.258 1 98.5 153 LYS A N 1
ATOM 1224 C CA . LYS A 1 153 ? 0.61 7.801 -7.707 1 98.5 153 LYS A CA 1
ATOM 1225 C C . LYS A 1 153 ? 1.127 9.109 -8.297 1 98.5 153 LYS A C 1
ATOM 1227 O O . LYS A 1 153 ? 2.055 9.109 -9.102 1 98.5 153 LYS A O 1
ATOM 1232 N N . ASP A 1 154 ? 0.514 10.242 -7.867 1 98.06 154 ASP A N 1
ATOM 1233 C CA . ASP A 1 154 ? 0.971 11.547 -8.328 1 98.06 154 ASP A CA 1
ATOM 1234 C C . ASP A 1 154 ? 2.43 11.789 -7.945 1 98.06 154 ASP A C 1
ATOM 1236 O O . ASP A 1 154 ? 3.201 12.336 -8.734 1 98.06 154 ASP A O 1
ATOM 1240 N N . GLU A 1 155 ? 2.807 11.43 -6.73 1 98.69 155 GLU A N 1
ATOM 1241 C CA . GLU A 1 155 ? 4.188 11.578 -6.281 1 98.69 155 GLU A CA 1
ATOM 1242 C C . GLU A 1 155 ? 5.152 10.852 -7.215 1 98.69 155 GLU A C 1
ATOM 1244 O O . GLU A 1 155 ? 6.18 11.406 -7.605 1 98.69 155 GLU A O 1
ATOM 1249 N N . LEU A 1 156 ? 4.793 9.641 -7.551 1 98.56 156 LEU A N 1
ATOM 1250 C CA . LEU A 1 156 ? 5.652 8.844 -8.414 1 98.56 156 LEU A CA 1
ATOM 1251 C C . LEU A 1 156 ? 5.727 9.445 -9.812 1 98.56 156 LEU A C 1
ATOM 1253 O O . LEU A 1 156 ? 6.793 9.453 -10.438 1 98.56 156 LEU A O 1
ATOM 1257 N N . VAL A 1 157 ? 4.613 9.938 -10.312 1 97.81 157 VAL A N 1
ATOM 1258 C CA . VAL A 1 157 ? 4.617 10.602 -11.609 1 97.81 157 VAL A CA 1
ATOM 1259 C C . VAL A 1 157 ? 5.586 11.781 -11.586 1 97.81 157 VAL A C 1
ATOM 1261 O O . VAL A 1 157 ? 6.422 11.93 -12.477 1 97.81 157 VAL A O 1
ATOM 1264 N N . ARG A 1 158 ? 5.438 12.617 -10.547 1 97.56 158 ARG A N 1
ATOM 1265 C CA . ARG A 1 158 ? 6.301 13.789 -10.43 1 97.56 158 ARG A CA 1
ATOM 1266 C C . ARG A 1 158 ? 7.762 13.375 -10.281 1 97.56 158 ARG A C 1
ATOM 1268 O O . ARG A 1 158 ? 8.648 14.008 -10.859 1 97.56 158 ARG A O 1
ATOM 1275 N N . ALA A 1 159 ? 8.031 12.32 -9.523 1 97.69 159 ALA A N 1
ATOM 1276 C CA . ALA A 1 159 ? 9.391 11.82 -9.359 1 97.69 159 ALA A CA 1
ATOM 1277 C C . ALA A 1 159 ? 9.977 11.383 -10.695 1 97.69 159 ALA A C 1
ATOM 1279 O O . ALA A 1 159 ? 11.133 11.688 -11.008 1 97.69 159 ALA A O 1
ATOM 1280 N N . PHE A 1 160 ? 9.203 10.695 -11.453 1 95.94 160 PHE A N 1
ATOM 1281 C CA . PHE A 1 160 ? 9.664 10.219 -12.75 1 95.94 160 PHE A CA 1
ATOM 1282 C C . PHE A 1 160 ? 9.953 11.391 -13.688 1 95.94 160 PHE A C 1
ATOM 1284 O O . PHE A 1 160 ? 10.93 11.375 -14.43 1 95.94 160 PHE A O 1
ATOM 1291 N N . LYS A 1 161 ? 9.062 12.367 -13.695 1 95.38 161 LYS A N 1
ATOM 1292 C CA . LYS A 1 161 ? 9.281 13.547 -14.523 1 95.38 161 LYS A CA 1
ATOM 1293 C C . LYS A 1 161 ? 10.602 14.227 -14.18 1 95.38 161 LYS A C 1
ATOM 1295 O O . LYS A 1 161 ? 11.383 14.562 -15.07 1 95.38 161 LYS A O 1
ATOM 1300 N N . LYS A 1 162 ? 10.836 14.391 -12.922 1 96.06 162 LYS A N 1
ATOM 1301 C CA . LYS A 1 162 ? 12.086 15 -12.477 1 96.06 162 LYS A CA 1
ATOM 1302 C C . LYS A 1 162 ? 13.289 14.148 -12.875 1 96.06 162 LYS A C 1
ATOM 1304 O O . LYS A 1 162 ? 14.305 14.68 -13.336 1 96.06 162 LYS A O 1
ATOM 1309 N N . LEU A 1 163 ? 13.141 12.859 -12.656 1 94.94 163 LEU A N 1
ATOM 1310 C CA . LEU A 1 163 ? 14.203 11.922 -13 1 94.94 163 LEU A CA 1
ATOM 1311 C C . LEU A 1 163 ? 14.523 11.984 -14.492 1 94.94 163 LEU A C 1
ATOM 1313 O O . LEU A 1 163 ? 15.688 11.992 -14.883 1 94.94 163 LEU A O 1
ATOM 1317 N N . HIS A 1 164 ? 13.492 11.992 -15.273 1 92.94 164 HIS A N 1
ATOM 1318 C CA . HIS A 1 164 ? 13.672 12.062 -16.719 1 92.94 164 HIS A CA 1
ATOM 1319 C C . HIS A 1 164 ? 14.453 13.312 -17.125 1 92.94 164 HIS A C 1
ATOM 1321 O O . HIS A 1 164 ? 15.367 13.234 -17.953 1 92.94 164 HIS A O 1
ATOM 1327 N N . VAL A 1 165 ? 14.117 14.445 -16.594 1 93.75 165 VAL A N 1
ATOM 1328 C CA . VAL A 1 165 ? 14.789 15.711 -16.891 1 93.75 165 VAL A CA 1
ATOM 1329 C C . VAL A 1 165 ? 16.266 15.609 -16.516 1 93.75 165 VAL A C 1
ATOM 1331 O O . VAL A 1 165 ? 17.141 16.031 -17.281 1 93.75 165 VAL A O 1
ATOM 1334 N N . ASP A 1 166 ? 16.531 14.984 -15.398 1 95.5 166 ASP A N 1
ATOM 1335 C CA . ASP A 1 166 ? 17.906 14.875 -14.93 1 95.5 166 ASP A CA 1
ATOM 1336 C C . ASP A 1 166 ? 18.703 13.922 -15.812 1 95.5 166 ASP A C 1
ATOM 1338 O O . ASP A 1 166 ? 19.906 14.117 -16.016 1 95.5 166 ASP A O 1
ATOM 1342 N N . ILE A 1 167 ? 18.109 12.875 -16.281 1 92.69 167 ILE A N 1
ATOM 1343 C CA . ILE A 1 167 ? 18.766 11.969 -17.203 1 92.69 167 ILE A CA 1
ATOM 1344 C C . ILE A 1 167 ? 19.078 12.695 -18.516 1 92.69 167 ILE A C 1
ATOM 1346 O O . ILE A 1 167 ? 20.188 12.602 -19.031 1 92.69 167 ILE A O 1
ATOM 1350 N N . LEU A 1 168 ? 18.141 13.477 -19 1 89.94 168 LEU A N 1
ATOM 1351 C CA . LEU A 1 168 ? 18.328 14.234 -20.234 1 89.94 168 LEU A CA 1
ATOM 1352 C C . LEU A 1 168 ? 19.453 15.242 -20.094 1 89.94 168 LEU A C 1
ATOM 1354 O O . LEU A 1 168 ? 20.219 15.469 -21.047 1 89.94 168 LEU A O 1
ATOM 1358 N N . ASN A 1 169 ? 19.531 15.758 -18.938 1 94.19 169 ASN A N 1
ATOM 1359 C CA . ASN A 1 169 ? 20.547 16.766 -18.672 1 94.19 169 ASN A CA 1
ATOM 1360 C C . ASN A 1 169 ? 21.875 16.125 -18.266 1 94.19 169 ASN A C 1
ATOM 1362 O O . ASN A 1 169 ? 22.797 16.828 -17.844 1 94.19 169 ASN A O 1
ATOM 1366 N N . LYS A 1 170 ? 21.906 14.766 -18.219 1 93.75 170 LYS A N 1
ATOM 1367 C CA . LYS A 1 170 ? 23.094 13.969 -17.969 1 93.75 170 LYS A CA 1
ATOM 1368 C C . LYS A 1 170 ? 23.594 14.125 -16.547 1 93.75 170 LYS A C 1
ATOM 1370 O O . LYS A 1 170 ? 24.781 14.023 -16.281 1 93.75 170 LYS A O 1
ATOM 1375 N N . LYS A 1 171 ? 22.688 14.555 -15.719 1 94.44 171 LYS A N 1
ATOM 1376 C CA . LYS A 1 171 ? 23.031 14.578 -14.297 1 94.44 171 LYS A CA 1
ATOM 1377 C C . LYS A 1 171 ? 23.125 13.164 -13.734 1 94.44 171 LYS A C 1
ATOM 1379 O O . LYS A 1 171 ? 23.891 12.914 -12.797 1 94.44 171 LYS A O 1
ATOM 1384 N N . ILE A 1 172 ? 22.281 12.305 -14.281 1 93 172 ILE A N 1
ATOM 1385 C CA . ILE A 1 172 ? 22.312 10.891 -13.938 1 93 172 ILE A CA 1
ATOM 1386 C C . ILE A 1 172 ? 22.125 10.047 -15.195 1 93 172 ILE A C 1
ATOM 1388 O O . ILE A 1 172 ? 21.703 10.562 -16.234 1 93 172 ILE A O 1
ATOM 1392 N N . SER A 1 173 ? 22.562 8.75 -15.055 1 91.06 173 SER A N 1
ATOM 1393 C CA . SER A 1 173 ? 22.391 7.82 -16.172 1 91.06 173 SER A CA 1
ATOM 1394 C C . SER A 1 173 ? 21.156 6.945 -15.977 1 91.06 173 SER A C 1
ATOM 1396 O O . SER A 1 173 ? 20.766 6.648 -14.844 1 91.06 173 SER A O 1
ATOM 1398 N N . SER A 1 174 ? 20.609 6.551 -17.062 1 87 174 SER A N 1
ATOM 1399 C CA . SER A 1 174 ? 19.484 5.641 -17 1 87 174 SER A CA 1
ATOM 1400 C C . SER A 1 174 ? 19.875 4.305 -16.375 1 87 174 SER A C 1
ATOM 1402 O O . SER A 1 174 ? 19.047 3.602 -15.812 1 87 174 SER A O 1
ATOM 1404 N N . ASP A 1 175 ? 21.094 3.957 -16.5 1 89 175 ASP A N 1
ATOM 1405 C CA . ASP A 1 175 ? 21.609 2.717 -15.922 1 89 175 ASP A CA 1
ATOM 1406 C C . ASP A 1 175 ? 21.609 2.785 -14.398 1 89 175 ASP A C 1
ATOM 1408 O O . ASP A 1 175 ? 21.688 1.755 -13.727 1 89 175 ASP A O 1
ATOM 1412 N N . ASP A 1 176 ? 21.453 4 -13.906 1 89.75 176 ASP A N 1
ATOM 1413 C CA . ASP A 1 176 ? 21.484 4.227 -12.461 1 89.75 176 ASP A CA 1
ATOM 1414 C C . ASP A 1 176 ? 20.109 4 -11.844 1 89.75 176 ASP A C 1
ATOM 1416 O O . ASP A 1 176 ? 19.969 3.986 -10.617 1 89.75 176 ASP A O 1
ATOM 1420 N N . LEU A 1 177 ? 19.141 3.861 -12.742 1 93.69 177 LEU A N 1
ATOM 1421 C CA . LEU A 1 177 ? 17.781 3.744 -12.219 1 93.69 177 LEU A CA 1
ATOM 1422 C C . LEU A 1 177 ? 17.656 2.541 -11.289 1 93.69 177 LEU A C 1
ATOM 1424 O O . LEU A 1 177 ? 18 1.418 -11.672 1 93.69 177 LEU A O 1
ATOM 1428 N N . SER A 1 178 ? 17.312 2.816 -10.086 1 96.38 178 SER A N 1
ATOM 1429 C CA . SER A 1 178 ? 17.188 1.83 -9.016 1 96.38 178 SER A CA 1
ATOM 1430 C C . SER A 1 178 ? 16.125 2.246 -7.996 1 96.38 178 SER A C 1
ATOM 1432 O O . SER A 1 178 ? 15.625 3.369 -8.039 1 96.38 178 SER A O 1
ATOM 1434 N N . GLU A 1 179 ? 15.812 1.319 -7.18 1 97.5 179 GLU A N 1
ATOM 1435 C CA . GLU A 1 179 ? 14.875 1.633 -6.105 1 97.5 179 GLU A CA 1
ATOM 1436 C C . GLU A 1 179 ? 15.383 2.783 -5.246 1 97.5 179 GLU A C 1
ATOM 1438 O O . GLU A 1 179 ? 14.625 3.693 -4.902 1 97.5 179 GLU A O 1
ATOM 1443 N N . SER A 1 180 ? 16.688 2.725 -4.945 1 97.38 180 SER A N 1
ATOM 1444 C CA . SER A 1 180 ? 17.281 3.758 -4.109 1 97.38 180 SER A CA 1
ATOM 1445 C C . SER A 1 180 ? 17.234 5.121 -4.797 1 97.38 180 SER A C 1
ATOM 1447 O O . SER A 1 180 ? 16.953 6.137 -4.156 1 97.38 180 SER A O 1
ATOM 1449 N N . LEU A 1 181 ? 17.547 5.117 -6.059 1 97.38 181 LEU A N 1
ATOM 1450 C CA . LEU A 1 181 ? 17.516 6.383 -6.785 1 97.38 181 LEU A CA 1
ATOM 1451 C C . LEU A 1 181 ? 16.109 6.953 -6.836 1 97.38 181 LEU A C 1
ATOM 1453 O O . LEU A 1 181 ? 15.906 8.148 -6.602 1 97.38 181 LEU A O 1
ATOM 1457 N N . ILE A 1 182 ? 15.133 6.141 -7.16 1 97.75 182 ILE A N 1
ATOM 1458 C CA . ILE A 1 182 ? 13.75 6.605 -7.199 1 97.75 182 ILE A CA 1
ATOM 1459 C C . ILE A 1 182 ? 13.352 7.172 -5.84 1 97.75 182 ILE A C 1
ATOM 1461 O O . ILE A 1 182 ? 12.75 8.242 -5.758 1 97.75 182 ILE A O 1
ATOM 1465 N N . SER A 1 183 ? 13.688 6.457 -4.777 1 98.25 183 SER A N 1
ATOM 1466 C CA . SER A 1 183 ? 13.391 6.93 -3.43 1 98.25 183 SER A CA 1
ATOM 1467 C C . SER A 1 183 ? 13.945 8.336 -3.203 1 98.25 183 SER A C 1
ATOM 1469 O O . SER A 1 183 ? 13.305 9.156 -2.543 1 98.25 183 SER A O 1
ATOM 1471 N N . SER A 1 184 ? 15.109 8.656 -3.783 1 97.94 184 SER A N 1
ATOM 1472 C CA . SER A 1 184 ? 15.758 9.945 -3.578 1 97.94 184 SER A CA 1
ATOM 1473 C C . SER A 1 184 ? 15.055 11.047 -4.352 1 97.94 184 SER A C 1
ATOM 1475 O O . SER A 1 184 ? 15.289 12.234 -4.113 1 97.94 184 SER A O 1
ATOM 1477 N N . TYR A 1 185 ? 14.172 10.711 -5.238 1 98.12 185 TYR A N 1
ATOM 1478 C CA . TYR A 1 185 ? 13.445 11.703 -6.02 1 98.12 185 TYR A CA 1
ATOM 1479 C C . TYR A 1 185 ? 12.031 11.891 -5.484 1 98.12 185 TYR A C 1
ATOM 1481 O O . TYR A 1 185 ? 11.289 12.758 -5.957 1 98.12 185 TYR A O 1
ATOM 1489 N N . LEU A 1 186 ? 11.609 11.078 -4.539 1 98.69 186 LEU A N 1
ATOM 1490 C CA . LEU A 1 186 ? 10.273 11.195 -3.955 1 98.69 186 LEU A CA 1
ATOM 1491 C C . LEU A 1 186 ? 10.203 12.383 -3.004 1 98.69 186 LEU A C 1
ATOM 1493 O O . LEU A 1 186 ? 11.234 12.922 -2.6 1 98.69 186 LEU A O 1
ATOM 1497 N N . ASP A 1 187 ? 8.992 12.789 -2.65 1 98.5 187 ASP A N 1
ATOM 1498 C CA . ASP A 1 187 ? 8.766 13.914 -1.747 1 98.5 187 ASP A CA 1
ATOM 1499 C C . ASP A 1 187 ? 9.383 13.648 -0.377 1 98.5 187 ASP A C 1
ATOM 1501 O O . ASP A 1 187 ? 9.773 14.586 0.328 1 98.5 187 ASP A O 1
ATOM 1505 N N . THR A 1 188 ? 9.5 12.398 -0.039 1 98.56 188 THR A N 1
ATOM 1506 C CA . THR A 1 188 ? 9.969 12 1.284 1 98.56 188 THR A CA 1
ATOM 1507 C C . THR A 1 188 ? 11.477 11.758 1.28 1 98.56 188 THR A C 1
ATOM 1509 O O . THR A 1 188 ? 12.008 11.109 2.18 1 98.56 188 THR A O 1
ATOM 1512 N N . SER A 1 189 ? 12.172 12.227 0.254 1 98.25 189 SER A N 1
ATOM 1513 C CA . SER A 1 189 ? 13.617 12.047 0.167 1 98.25 189 SER A CA 1
ATOM 1514 C C . SER A 1 189 ? 14.305 12.477 1.459 1 98.25 189 SER A C 1
ATOM 1516 O O . SER A 1 189 ? 13.961 13.5 2.043 1 98.25 189 SER A O 1
ATOM 1518 N N . GLY A 1 190 ? 15.25 11.609 1.917 1 97.06 190 GLY A N 1
ATOM 1519 C CA . GLY A 1 190 ? 16 11.93 3.121 1 97.06 190 GLY A CA 1
ATOM 1520 C C . GLY A 1 190 ? 15.344 11.406 4.387 1 97.06 190 GLY A C 1
ATOM 1521 O O . GLY A 1 190 ? 15.953 11.422 5.457 1 97.06 190 GLY A O 1
ATOM 1522 N N . LEU A 1 191 ? 14.109 10.977 4.289 1 98.12 191 LEU A N 1
ATOM 1523 C CA . LEU A 1 191 ? 13.406 10.398 5.43 1 98.12 191 LEU A CA 1
ATOM 1524 C C . LEU A 1 191 ? 13.383 8.883 5.34 1 98.12 191 LEU A C 1
ATOM 1526 O O . LEU A 1 191 ? 13.414 8.312 4.246 1 98.12 191 LEU A O 1
ATOM 1530 N N . THR A 1 192 ? 13.352 8.242 6.441 1 97.69 192 THR A N 1
ATOM 1531 C CA . THR A 1 192 ? 13.109 6.809 6.457 1 97.69 192 THR A CA 1
ATOM 1532 C C . THR A 1 192 ? 11.656 6.5 6.086 1 97.69 192 THR A C 1
ATOM 1534 O O . THR A 1 192 ? 10.773 7.328 6.293 1 97.69 192 THR A O 1
ATOM 1537 N N . ASP A 1 193 ? 11.438 5.32 5.527 1 98.44 193 ASP A N 1
ATOM 1538 C CA . ASP A 1 193 ? 10.062 4.867 5.328 1 98.44 193 ASP A CA 1
ATOM 1539 C C . ASP A 1 193 ? 9.336 4.707 6.664 1 98.44 193 ASP A C 1
ATOM 1541 O O . ASP A 1 193 ? 9.969 4.465 7.691 1 98.44 193 ASP A O 1
ATOM 1545 N N . PRO A 1 194 ? 7.996 4.832 6.656 1 98.75 194 PRO A N 1
ATOM 1546 C CA . PRO A 1 194 ? 7.285 4.602 7.918 1 98.75 194 PRO A CA 1
ATOM 1547 C C . PRO A 1 194 ? 7.453 3.176 8.438 1 98.75 194 PRO A C 1
ATOM 1549 O O . PRO A 1 194 ? 7.43 2.221 7.656 1 98.75 194 PRO A O 1
ATOM 1552 N N . ASP A 1 195 ? 7.656 3.127 9.719 1 98 195 ASP A N 1
ATOM 1553 C CA . ASP A 1 195 ? 7.633 1.837 10.398 1 98 195 ASP A CA 1
ATOM 1554 C C . ASP A 1 195 ? 6.203 1.388 10.68 1 98 195 ASP A C 1
ATOM 1556 O O . ASP A 1 195 ? 5.898 0.193 10.633 1 98 195 ASP A O 1
ATOM 1560 N N . LEU A 1 196 ? 5.402 2.354 10.922 1 98.44 196 LEU A N 1
ATOM 1561 C CA . LEU A 1 196 ? 4.02 2.131 11.328 1 98.44 196 LEU A CA 1
ATOM 1562 C C . LEU A 1 196 ? 3.082 3.109 10.625 1 98.44 196 LEU A C 1
ATOM 1564 O O . LEU A 1 196 ? 3.346 4.312 10.594 1 98.44 196 LEU A O 1
ATOM 1568 N N . LEU A 1 197 ? 2.096 2.613 10 1 98.88 197 LEU A N 1
ATOM 1569 C CA . LEU A 1 197 ? 1.006 3.41 9.445 1 98.88 197 LEU A CA 1
ATOM 1570 C C . LEU A 1 197 ? -0.292 3.156 10.203 1 98.88 197 LEU A C 1
ATOM 1572 O O . LEU A 1 197 ? -0.776 2.023 10.258 1 98.88 197 LEU A O 1
ATOM 1576 N N . ILE A 1 198 ? -0.796 4.188 10.805 1 98.88 198 ILE A N 1
ATOM 1577 C CA . ILE A 1 198 ? -2.049 4.125 11.547 1 98.88 198 ILE A CA 1
ATOM 1578 C C . ILE A 1 198 ? -3.18 4.707 10.703 1 98.88 198 ILE A C 1
ATOM 1580 O O . ILE A 1 198 ? -3.043 5.793 10.133 1 98.88 198 ILE A O 1
ATOM 1584 N N . ARG A 1 199 ? -4.207 4.016 10.586 1 98.69 199 ARG A N 1
ATOM 1585 C CA . ARG A 1 199 ? -5.402 4.582 9.969 1 98.69 199 ARG A CA 1
ATOM 1586 C C . ARG A 1 199 ? -6.586 4.531 10.93 1 98.69 199 ARG A C 1
ATOM 1588 O O . ARG A 1 199 ? -6.93 3.463 11.445 1 98.69 199 ARG A O 1
ATOM 1595 N N . THR A 1 200 ? -7.168 5.672 11.18 1 98.56 200 THR A N 1
ATOM 1596 C CA . THR A 1 200 ? -8.375 5.75 11.992 1 98.56 200 THR A CA 1
ATOM 1597 C C . THR A 1 200 ? -9.617 5.539 11.133 1 98.56 200 THR A C 1
ATOM 1599 O O . THR A 1 200 ? -9.531 5.508 9.906 1 98.56 200 THR A O 1
ATOM 1602 N N . GLY A 1 201 ? -10.734 5.234 11.789 1 96.94 201 GLY A N 1
ATOM 1603 C CA . GLY A 1 201 ? -12.023 5.191 11.117 1 96.94 201 GLY A CA 1
ATOM 1604 C C . GLY A 1 201 ? -12.383 3.809 10.602 1 96.94 201 GLY A C 1
ATOM 1605 O O . GLY A 1 201 ? -13.492 3.598 10.094 1 96.94 201 GLY A O 1
ATOM 1606 N N . GLY A 1 202 ? -11.445 2.877 10.609 1 96.19 202 GLY A N 1
ATOM 1607 C CA . GLY A 1 202 ? -11.781 1.475 10.43 1 96.19 202 GLY A CA 1
ATOM 1608 C C . GLY A 1 202 ? -11.703 1.021 8.984 1 96.19 202 GLY A C 1
ATOM 1609 O O . GLY A 1 202 ? -11.844 -0.169 8.688 1 96.19 202 GLY A O 1
ATOM 1610 N N . GLU A 1 203 ? -11.555 1.919 8.016 1 95.31 203 GLU A N 1
ATOM 1611 C CA . GLU A 1 203 ? -11.469 1.524 6.617 1 95.31 203 GLU A CA 1
ATOM 1612 C C . GLU A 1 203 ? -10.211 0.706 6.348 1 95.31 203 GLU A C 1
ATOM 1614 O O . GLU A 1 203 ? -9.125 1.046 6.832 1 95.31 203 GLU A O 1
ATOM 1619 N N . MET A 1 204 ? -10.328 -0.327 5.527 1 96.5 204 MET A N 1
ATOM 1620 C CA . MET A 1 204 ? -9.25 -1.266 5.242 1 96.5 204 MET A CA 1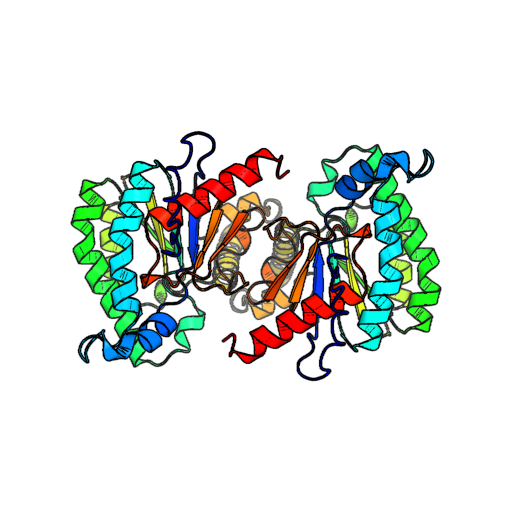
ATOM 1621 C C . MET A 1 204 ? -8.664 -1.022 3.854 1 96.5 204 MET A C 1
ATOM 1623 O O . MET A 1 204 ? -8.773 -1.878 2.975 1 96.5 204 MET A O 1
ATOM 1627 N N . ARG A 1 205 ? -8.07 0.056 3.664 1 96.62 205 ARG A N 1
ATOM 1628 C CA . ARG A 1 205 ? -7.379 0.418 2.432 1 96.62 205 ARG A CA 1
ATOM 1629 C C . ARG A 1 205 ? -6.305 1.467 2.693 1 96.62 205 ARG A C 1
ATOM 1631 O O . ARG A 1 205 ? -6.348 2.172 3.703 1 96.62 205 ARG A O 1
ATOM 1638 N N . VAL A 1 206 ? -5.336 1.622 1.799 1 97.5 206 VAL A N 1
ATOM 1639 C CA . VAL A 1 206 ? -4.227 2.543 2.029 1 97.5 206 VAL A CA 1
ATOM 1640 C C . VAL A 1 206 ? -4.531 3.889 1.375 1 97.5 206 VAL A C 1
ATOM 1642 O O . VAL A 1 206 ? -3.861 4.887 1.657 1 97.5 206 VAL A O 1
ATOM 1645 N N . SER A 1 207 ? -5.516 3.965 0.428 1 97.31 207 SER A N 1
ATOM 1646 C CA . SER A 1 207 ? -6.086 5.188 -0.129 1 97.31 207 SER A CA 1
ATOM 1647 C C . SER A 1 207 ? -5.008 6.055 -0.772 1 97.31 207 SER A C 1
ATOM 1649 O O . SER A 1 207 ? -4.953 7.262 -0.53 1 97.31 207 SER A O 1
ATOM 1651 N N . ASN A 1 208 ? -4.113 5.484 -1.518 1 98.06 208 ASN A N 1
ATOM 1652 C CA . ASN A 1 208 ? -3.152 6.195 -2.355 1 98.06 208 ASN A CA 1
ATOM 1653 C C . ASN A 1 208 ? -2.152 6.984 -1.514 1 98.06 208 ASN A C 1
ATOM 1655 O O . ASN A 1 208 ? -1.597 7.98 -1.978 1 98.06 208 ASN A O 1
ATOM 1659 N N . PHE A 1 209 ? -2.018 6.562 -0.206 1 98.81 209 PHE A N 1
ATOM 1660 C CA . PHE A 1 209 ? -1.121 7.25 0.718 1 98.81 209 PHE A CA 1
ATOM 1661 C C . PHE A 1 209 ? 0.219 6.531 0.805 1 98.81 209 PHE A C 1
ATOM 1663 O O . PHE A 1 209 ? 0.272 5.34 1.123 1 98.81 209 PHE A O 1
ATOM 1670 N N . LEU A 1 210 ? 1.326 7.16 0.408 1 98.88 210 LEU A N 1
ATOM 1671 C CA . LEU A 1 210 ? 2.703 6.711 0.575 1 98.88 210 LEU A CA 1
ATOM 1672 C C . LEU A 1 210 ? 2.896 5.316 -0.019 1 98.88 210 LEU A C 1
ATOM 1674 O O . LEU A 1 210 ? 3.48 4.441 0.621 1 98.88 210 LEU A O 1
ATOM 1678 N N . LEU A 1 211 ? 2.457 5.098 -1.192 1 98.75 211 LEU A N 1
ATOM 1679 C CA . LEU A 1 211 ? 2.424 3.775 -1.812 1 98.75 211 LEU A CA 1
ATOM 1680 C C . LEU A 1 211 ? 3.816 3.156 -1.85 1 98.75 211 LEU A C 1
ATOM 1682 O O . LEU A 1 211 ? 4.004 2.012 -1.432 1 98.75 211 LEU A O 1
ATOM 1686 N N . TRP A 1 212 ? 4.793 3.947 -2.27 1 98.75 212 TRP A N 1
ATOM 1687 C CA . TRP A 1 212 ? 6.172 3.475 -2.35 1 98.75 212 TRP A CA 1
ATOM 1688 C C . TRP A 1 212 ? 6.73 3.189 -0.959 1 98.75 212 TRP A C 1
ATOM 1690 O O . TRP A 1 212 ? 7.32 2.131 -0.725 1 98.75 212 TRP A O 1
ATOM 1700 N N . GLN A 1 213 ? 6.457 4.082 -0.039 1 98.75 213 GLN A N 1
ATOM 1701 C CA . GLN A 1 213 ? 7.105 4.094 1.269 1 98.75 213 GLN A CA 1
ATOM 1702 C C . GLN A 1 213 ? 6.547 2.996 2.168 1 98.75 213 GLN A C 1
ATOM 1704 O O . GLN A 1 213 ? 7.223 2.537 3.092 1 98.75 213 GLN A O 1
ATOM 1709 N N . ILE A 1 214 ? 5.32 2.482 1.858 1 98.56 214 ILE A N 1
ATOM 1710 C CA . ILE A 1 214 ? 4.676 1.601 2.826 1 98.56 214 ILE A CA 1
ATOM 1711 C C . ILE A 1 214 ? 4.934 0.144 2.449 1 98.56 214 ILE A C 1
ATOM 1713 O O . ILE A 1 214 ? 4.312 -0.766 3 1 98.56 214 ILE A O 1
ATOM 1717 N N . ALA A 1 215 ? 5.816 -0.14 1.526 1 98.19 215 ALA A N 1
ATOM 1718 C CA . ALA A 1 215 ? 6.094 -1.484 1.026 1 98.19 215 ALA A CA 1
ATOM 1719 C C . ALA A 1 215 ? 6.273 -2.471 2.176 1 98.19 215 ALA A C 1
ATOM 1721 O O . ALA A 1 215 ? 5.777 -3.6 2.117 1 98.19 215 ALA A O 1
ATOM 1722 N N . TYR A 1 216 ? 6.898 -2.045 3.291 1 96.44 216 TYR A N 1
ATOM 1723 C CA . TYR A 1 216 ? 7.164 -2.957 4.398 1 96.44 216 TYR A CA 1
ATOM 1724 C C . TYR A 1 216 ? 6.73 -2.346 5.727 1 96.44 216 TYR A C 1
ATOM 1726 O O . TYR A 1 216 ? 7.242 -2.719 6.785 1 96.44 216 TYR A O 1
ATOM 1734 N N . THR A 1 217 ? 5.895 -1.394 5.609 1 97.94 217 THR A N 1
ATOM 1735 C CA . THR A 1 217 ? 5.352 -0.716 6.781 1 97.94 217 THR A CA 1
ATOM 1736 C C . THR A 1 217 ? 4.301 -1.584 7.469 1 97.94 217 THR A C 1
ATOM 1738 O O . THR A 1 217 ? 3.467 -2.203 6.801 1 97.94 217 THR A O 1
ATOM 1741 N N . GLU A 1 218 ? 4.355 -1.65 8.805 1 97.69 218 GLU A N 1
ATOM 1742 C CA . GLU A 1 218 ? 3.271 -2.283 9.555 1 97.69 218 GLU A CA 1
ATOM 1743 C C . GLU A 1 218 ? 2.027 -1.402 9.578 1 97.69 218 GLU A C 1
ATOM 1745 O O . GLU A 1 218 ? 2.123 -0.187 9.758 1 97.69 218 GLU A O 1
ATOM 1750 N N . LEU A 1 219 ? 0.932 -2.064 9.367 1 98.38 219 LEU A N 1
ATOM 1751 C CA . LEU A 1 219 ? -0.332 -1.336 9.352 1 98.38 219 LEU A CA 1
ATOM 1752 C C . LEU A 1 219 ? -1.094 -1.54 10.656 1 98.38 219 LEU A C 1
ATOM 1754 O O . LEU A 1 219 ? -1.099 -2.641 11.211 1 98.38 219 LEU A O 1
ATOM 1758 N N . TYR A 1 220 ? -1.714 -0.502 11.156 1 98.5 220 TYR A N 1
ATOM 1759 C CA . TYR A 1 220 ? -2.621 -0.541 12.297 1 98.5 220 TYR A CA 1
ATOM 1760 C C . TYR A 1 220 ? -3.906 0.22 12 1 98.5 220 TYR A C 1
ATOM 1762 O O . TYR A 1 220 ? -3.883 1.437 11.797 1 98.5 220 TYR A O 1
ATOM 1770 N N . ILE A 1 221 ? -4.98 -0.499 12.008 1 98.19 221 ILE A N 1
ATOM 1771 C CA . ILE A 1 221 ? -6.273 0.105 11.719 1 98.19 221 ILE A CA 1
ATOM 1772 C C . ILE A 1 221 ? -7.148 0.085 12.969 1 98.19 221 ILE A C 1
ATOM 1774 O O . ILE A 1 221 ? -7.207 -0.922 13.68 1 98.19 221 ILE A O 1
ATOM 1778 N N . THR A 1 222 ? -7.773 1.193 13.258 1 98.38 222 THR A N 1
ATOM 1779 C CA . THR A 1 222 ? -8.68 1.291 14.391 1 98.38 222 THR A CA 1
ATOM 1780 C C . THR A 1 222 ? -10.016 1.888 13.969 1 98.38 222 THR A C 1
ATOM 1782 O O . THR A 1 222 ? -10.07 2.721 13.062 1 98.38 222 THR A O 1
ATOM 1785 N N . ASP A 1 223 ? -11.023 1.504 14.719 1 97.56 223 ASP A N 1
ATOM 1786 C CA . ASP A 1 223 ? -12.359 2.025 14.43 1 97.56 223 ASP A CA 1
ATOM 1787 C C . ASP A 1 223 ? -12.523 3.439 14.984 1 97.56 223 ASP A C 1
ATOM 1789 O O . ASP A 1 223 ? -13.484 4.133 14.648 1 97.56 223 ASP A O 1
ATOM 1793 N N . THR A 1 224 ? -11.617 3.814 15.828 1 98.25 224 THR A N 1
ATOM 1794 C CA . THR A 1 224 ? -11.688 5.148 16.422 1 98.25 224 THR A CA 1
ATOM 1795 C C . THR A 1 224 ? -11.703 6.219 15.328 1 98.25 224 THR A C 1
ATOM 1797 O O . THR A 1 224 ? -10.883 6.184 14.406 1 98.25 224 THR A O 1
ATOM 1800 N N . LEU A 1 225 ? -12.727 7.09 15.422 1 97.94 225 LEU A N 1
ATOM 1801 C CA . LEU A 1 225 ? -12.742 8.219 14.5 1 97.94 225 LEU A CA 1
ATOM 1802 C C . LEU A 1 225 ? -11.695 9.258 14.898 1 97.94 225 LEU A C 1
ATOM 1804 O O . LEU A 1 225 ? -11.461 9.484 16.078 1 97.94 225 LEU A O 1
ATOM 1808 N N . TRP A 1 226 ? -11.125 9.992 13.984 1 97.81 226 TRP A N 1
ATOM 1809 C CA . TRP A 1 226 ? -9.938 10.812 14.211 1 97.81 226 TRP A CA 1
ATOM 1810 C C . TRP A 1 226 ? -10.195 11.836 15.312 1 97.81 226 TRP A C 1
ATOM 1812 O O . TRP A 1 226 ? -9.391 11.969 16.25 1 97.81 226 TRP A O 1
ATOM 1822 N N . PRO A 1 227 ? -11.352 12.555 15.312 1 97 227 PRO A N 1
ATOM 1823 C CA . PRO A 1 227 ? -11.516 13.547 16.375 1 97 227 PRO A CA 1
ATOM 1824 C C . PRO A 1 227 ? -11.578 12.922 17.766 1 97 227 PRO A C 1
ATOM 1826 O O . PRO A 1 227 ? -11.438 13.633 18.766 1 97 227 PRO A O 1
ATOM 1829 N N . ASP A 1 228 ? -11.766 11.602 17.828 1 97.62 228 ASP A N 1
ATOM 1830 C CA . ASP A 1 228 ? -11.805 10.891 19.109 1 97.62 228 ASP A CA 1
ATOM 1831 C C . ASP A 1 228 ? -10.445 10.281 19.438 1 97.62 228 ASP A C 1
ATOM 1833 O O . ASP A 1 228 ? -10.258 9.711 20.516 1 97.62 228 ASP A O 1
ATOM 1837 N N . PHE A 1 229 ? -9.508 10.289 18.547 1 98.38 229 PHE A N 1
ATOM 1838 C CA . PHE A 1 229 ? -8.203 9.656 18.719 1 98.38 229 PHE A CA 1
ATOM 1839 C C . PHE A 1 229 ? -7.371 10.375 19.766 1 98.38 229 PHE A C 1
ATOM 1841 O O . PHE A 1 229 ? -7.219 11.594 19.719 1 98.38 229 PHE A O 1
ATOM 1848 N N . THR A 1 230 ? -6.812 9.68 20.766 1 98.06 230 THR A N 1
ATOM 1849 C CA . THR A 1 230 ? -6.094 10.242 21.906 1 98.06 230 THR A CA 1
ATOM 1850 C C . THR A 1 230 ? -4.664 9.719 21.953 1 98.06 230 THR A C 1
ATOM 1852 O O . THR A 1 230 ? -4.312 8.789 21.219 1 98.06 230 THR A O 1
ATOM 1855 N N . PRO A 1 231 ? -3.834 10.344 22.766 1 98.06 231 PRO A N 1
ATOM 1856 C CA . PRO A 1 231 ? -2.494 9.797 23 1 98.06 231 PRO A CA 1
ATOM 1857 C C . PRO A 1 231 ? -2.52 8.336 23.438 1 98.06 231 PRO A C 1
ATOM 1859 O O . PRO A 1 231 ? -1.642 7.555 23.047 1 98.06 231 PRO A O 1
ATOM 1862 N N . GLN A 1 232 ? -3.539 7.973 24.141 1 97.81 232 GLN A N 1
ATOM 1863 C CA . GLN A 1 232 ? -3.662 6.582 24.562 1 97.81 232 GLN A CA 1
ATOM 1864 C C . GLN A 1 232 ? -3.867 5.656 23.375 1 97.81 232 GLN A C 1
ATOM 1866 O O . GLN A 1 232 ? -3.336 4.547 23.344 1 97.81 232 GLN A O 1
ATOM 1871 N N . ASP A 1 233 ? -4.645 6.133 22.422 1 98.44 233 ASP A N 1
ATOM 1872 C CA . ASP A 1 233 ? -4.824 5.363 21.203 1 98.44 233 ASP A CA 1
ATOM 1873 C C . ASP A 1 233 ? -3.504 5.207 20.453 1 98.44 233 ASP A C 1
ATOM 1875 O O . ASP A 1 233 ? -3.207 4.133 19.922 1 98.44 233 ASP A O 1
ATOM 1879 N N . LEU A 1 234 ? -2.756 6.266 20.406 1 98.56 234 LEU A N 1
ATOM 1880 C CA . LEU A 1 234 ? -1.434 6.219 19.781 1 98.56 234 LEU A CA 1
ATOM 1881 C C . LEU A 1 234 ? -0.542 5.199 20.484 1 98.56 234 LEU A C 1
ATOM 1883 O O . LEU A 1 234 ? 0.131 4.402 19.828 1 98.56 234 LEU A O 1
ATOM 1887 N N . PHE A 1 235 ? -0.573 5.219 21.812 1 98 235 PHE A N 1
ATOM 1888 C CA . PHE A 1 235 ? 0.228 4.273 22.578 1 98 235 PHE A CA 1
ATOM 1889 C C . PHE A 1 235 ? -0.181 2.84 22.266 1 98 235 PHE A C 1
ATOM 1891 O O . PHE A 1 235 ? 0.674 1.967 22.109 1 98 235 PHE A O 1
ATOM 1898 N N . GLU A 1 236 ? -1.437 2.631 22.172 1 97.81 236 GLU A N 1
ATOM 1899 C CA . GLU A 1 236 ? -1.927 1.296 21.844 1 97.81 236 GLU A CA 1
ATOM 1900 C C . GLU A 1 236 ? -1.41 0.838 20.484 1 97.81 236 GLU A C 1
ATOM 1902 O O . GLU A 1 236 ? -0.953 -0.297 20.328 1 97.81 236 GLU A O 1
ATOM 1907 N N . ALA A 1 237 ? -1.515 1.683 19.516 1 98.12 237 ALA A N 1
ATOM 1908 C CA . ALA A 1 237 ? -1.026 1.354 18.172 1 98.12 237 ALA A CA 1
ATOM 1909 C C . ALA A 1 237 ? 0.456 0.99 18.219 1 98.12 237 ALA A C 1
ATOM 1911 O O . ALA A 1 237 ? 0.875 0.01 17.594 1 98.12 237 ALA A O 1
ATOM 1912 N N . ILE A 1 238 ? 1.24 1.732 18.938 1 97.75 238 ILE A N 1
ATOM 1913 C CA . ILE A 1 238 ? 2.68 1.517 19.016 1 97.75 238 ILE A CA 1
ATOM 1914 C C . ILE A 1 238 ? 2.967 0.22 19.766 1 97.75 238 ILE A C 1
ATOM 1916 O O . ILE A 1 238 ? 3.867 -0.537 19.391 1 97.75 238 ILE A O 1
ATOM 1920 N N . ASN A 1 239 ? 2.211 -0.044 20.828 1 96.5 239 ASN A N 1
ATOM 1921 C CA . ASN A 1 239 ? 2.367 -1.302 21.547 1 96.5 239 ASN A CA 1
ATOM 1922 C C . ASN A 1 239 ? 2.131 -2.504 20.641 1 96.5 239 ASN A C 1
ATOM 1924 O O . ASN A 1 239 ? 2.873 -3.486 20.688 1 96.5 239 ASN A O 1
ATOM 1928 N N . VAL A 1 240 ? 1.129 -2.408 19.844 1 95.75 240 VAL A N 1
ATOM 1929 C CA . VAL A 1 240 ? 0.827 -3.48 18.906 1 95.75 240 VAL A CA 1
ATOM 1930 C C . VAL A 1 240 ? 1.984 -3.646 17.922 1 95.75 240 VAL A C 1
ATOM 1932 O O . VAL A 1 240 ? 2.418 -4.77 17.656 1 95.75 240 VAL A O 1
ATOM 1935 N N . TYR A 1 241 ? 2.475 -2.578 17.438 1 95.94 241 TYR A N 1
ATOM 1936 C CA . TYR A 1 241 ? 3.643 -2.59 16.562 1 95.94 241 TYR A CA 1
ATOM 1937 C C . TYR A 1 241 ? 4.82 -3.283 17.234 1 95.94 241 TYR A C 1
ATOM 1939 O O . TYR A 1 241 ? 5.484 -4.125 16.625 1 95.94 241 TYR A O 1
ATOM 1947 N N . GLN A 1 242 ? 5.066 -2.877 18.422 1 94.12 242 GLN A N 1
ATOM 1948 C CA . GLN A 1 242 ? 6.203 -3.43 19.156 1 94.12 242 GLN A CA 1
ATOM 1949 C C . GLN A 1 242 ? 6.043 -4.934 19.359 1 94.12 242 GLN A C 1
ATOM 1951 O O . GLN A 1 242 ? 7.031 -5.672 19.359 1 94.12 242 GLN A O 1
ATOM 1956 N N . GLN A 1 243 ? 4.863 -5.414 19.516 1 90.25 243 GLN A N 1
ATOM 1957 C CA . GLN A 1 243 ? 4.598 -6.84 19.703 1 90.25 243 GLN A CA 1
ATOM 1958 C C . GLN A 1 243 ? 4.812 -7.605 18.391 1 90.25 243 GLN A C 1
ATOM 1960 O O . GLN A 1 243 ? 5.309 -8.734 18.406 1 90.25 243 GLN A O 1
ATOM 1965 N N . ARG A 1 244 ? 4.488 -7.066 17.328 1 86.94 244 ARG A N 1
ATOM 1966 C CA . ARG A 1 244 ? 4.641 -7.707 16.016 1 86.94 244 ARG A CA 1
ATOM 1967 C C . ARG A 1 244 ? 6.102 -7.723 15.586 1 86.94 244 ARG A C 1
ATOM 1969 O O . ARG A 1 244 ? 6.566 -8.688 14.977 1 86.94 244 ARG A O 1
ATOM 1976 N N . SER A 1 245 ? 6.82 -6.633 15.695 1 68.19 245 SER A N 1
ATOM 1977 C CA . SER A 1 245 ?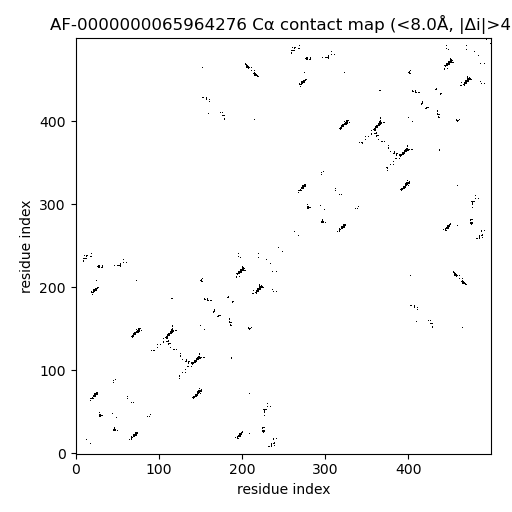 8.227 -6.516 15.312 1 68.19 245 SER A CA 1
ATOM 1978 C C . SER A 1 245 ? 9.086 -7.535 16.062 1 68.19 245 SER A C 1
ATOM 1980 O O . SER A 1 245 ? 10.117 -7.973 15.539 1 68.19 245 SER A O 1
ATOM 1982 N N . ARG A 1 246 ? 8.734 -7.922 17.156 1 55.19 246 ARG A N 1
ATOM 1983 C CA . ARG A 1 246 ? 9.453 -8.938 17.922 1 55.19 246 ARG A CA 1
ATOM 1984 C C . ARG A 1 246 ? 9.406 -10.289 17.219 1 55.19 246 ARG A C 1
ATOM 1986 O O . ARG A 1 246 ? 10.328 -11.102 17.359 1 55.19 246 ARG A O 1
ATOM 1993 N N . ARG A 1 247 ? 8.43 -10.562 16.516 1 53.47 247 ARG A N 1
ATOM 1994 C CA . ARG A 1 247 ? 8.289 -11.883 15.906 1 53.47 247 ARG A CA 1
ATOM 1995 C C . ARG A 1 247 ? 9.078 -11.984 14.609 1 53.47 247 ARG A C 1
ATOM 1997 O O . ARG A 1 247 ? 9.07 -13.031 13.945 1 53.47 247 ARG A O 1
ATOM 2004 N N . GLY A 1 248 ? 9.953 -11.164 14.359 1 52.16 248 GLY A N 1
ATOM 2005 C CA . GLY A 1 248 ? 10.859 -11.32 13.227 1 52.16 248 GLY A CA 1
ATOM 2006 C C . GLY A 1 248 ? 10.227 -10.953 11.898 1 52.16 248 GLY A C 1
ATOM 2007 O O . GLY A 1 248 ? 10.078 -11.797 11.016 1 52.16 248 GLY A O 1
ATOM 2008 N N . GLY A 1 249 ? 9.5 -10.055 11.805 1 44.62 249 GLY A N 1
ATOM 2009 C CA . GLY A 1 249 ? 8.836 -9.531 10.625 1 44.62 249 GLY A CA 1
ATOM 2010 C C . GLY A 1 249 ? 9.516 -9.93 9.328 1 44.62 249 GLY A C 1
ATOM 2011 O O . GLY A 1 249 ? 9.078 -9.539 8.242 1 44.62 249 GLY A O 1
ATOM 2012 N N . LYS A 1 250 ? 10.906 -10.172 9.258 1 38.47 250 LYS A N 1
ATOM 2013 C CA . LYS A 1 250 ? 11.555 -10.398 7.965 1 38.47 250 LYS A CA 1
ATOM 2014 C C . LYS A 1 250 ? 11.234 -11.789 7.426 1 38.47 250 LYS A C 1
ATOM 2016 O O . LYS A 1 250 ? 11.086 -12.742 8.195 1 38.47 250 LYS A O 1
ATOM 2021 N N . MET B 1 1 ? -22.422 -29.641 28.375 1 22.02 1 MET B N 1
ATOM 2022 C CA . MET B 1 1 ? -22.922 -28.484 27.656 1 22.02 1 MET B CA 1
ATOM 2023 C C . MET B 1 1 ? -22 -28.141 26.484 1 22.02 1 MET B C 1
ATOM 2025 O O . MET B 1 1 ? -20.844 -27.75 26.688 1 22.02 1 MET B O 1
ATOM 2029 N N . SER B 1 2 ? -22.125 -28.828 25.297 1 25.22 2 SER B N 1
ATOM 2030 C CA . SER B 1 2 ? -21.219 -28.906 24.172 1 25.22 2 SER B CA 1
ATOM 2031 C C . SER B 1 2 ? -21.031 -27.547 23.516 1 25.22 2 SER B C 1
ATOM 2033 O O . SER B 1 2 ? -22 -26.812 23.312 1 25.22 2 SER B O 1
ATOM 2035 N N . LEU B 1 3 ? -19.938 -26.812 23.812 1 29.06 3 LEU B N 1
ATOM 2036 C CA . LEU B 1 3 ? -19.609 -25.516 23.219 1 29.06 3 LEU B CA 1
ATOM 2037 C C . LEU B 1 3 ? -19.828 -25.531 21.719 1 29.06 3 LEU B C 1
ATOM 2039 O O . LEU B 1 3 ? -19.234 -26.328 21 1 29.06 3 LEU B O 1
ATOM 2043 N N . ALA B 1 4 ? -21.078 -25.297 21.344 1 29.84 4 ALA B N 1
ATOM 2044 C CA . ALA B 1 4 ? -21.547 -25.266 19.969 1 29.84 4 ALA B CA 1
ATOM 2045 C C . ALA B 1 4 ? -20.562 -24.516 19.078 1 29.84 4 ALA B C 1
ATOM 2047 O O . ALA B 1 4 ? -20.375 -23.297 19.234 1 29.84 4 ALA B O 1
ATOM 2048 N N . THR B 1 5 ? -19.359 -25.047 18.797 1 34.09 5 THR B N 1
ATOM 2049 C CA . THR B 1 5 ? -18.406 -24.562 17.797 1 34.09 5 THR B CA 1
ATOM 2050 C C . THR B 1 5 ? -19.141 -24.078 16.547 1 34.09 5 THR B C 1
ATOM 2052 O O . THR B 1 5 ? -19.656 -24.875 15.781 1 34.09 5 THR B O 1
ATOM 2055 N N . ASN B 1 6 ? -20.062 -23.156 16.594 1 34.19 6 ASN B N 1
ATOM 2056 C CA . ASN B 1 6 ? -20.875 -22.641 15.5 1 34.19 6 ASN B CA 1
ATOM 2057 C C . ASN B 1 6 ? -20.047 -22.359 14.258 1 34.19 6 ASN B C 1
ATOM 2059 O O . ASN B 1 6 ? -19.281 -21.406 14.227 1 34.19 6 ASN B O 1
ATOM 2063 N N . ASN B 1 7 ? -19.5 -23.344 13.586 1 36.22 7 ASN B N 1
ATOM 2064 C CA . ASN B 1 7 ? -18.938 -23.312 12.234 1 36.22 7 ASN B CA 1
ATOM 2065 C C . ASN B 1 7 ? -19.828 -22.516 11.289 1 36.22 7 ASN B C 1
ATOM 2067 O O . ASN B 1 7 ? -20.719 -23.078 10.648 1 36.22 7 ASN B O 1
ATOM 2071 N N . ALA B 1 8 ? -20.328 -21.375 11.477 1 42 8 ALA B N 1
ATOM 2072 C CA . ALA B 1 8 ? -21.203 -20.656 10.57 1 42 8 ALA B CA 1
ATOM 2073 C C . ALA B 1 8 ? -20.656 -20.641 9.148 1 42 8 ALA B C 1
ATOM 2075 O O . ALA B 1 8 ? -19.562 -20.141 8.906 1 42 8 ALA B O 1
ATOM 2076 N N . GLU B 1 9 ? -20.859 -21.75 8.273 1 54.09 9 GLU B N 1
ATOM 2077 C CA . GLU B 1 9 ? -20.562 -21.844 6.844 1 54.09 9 GLU B CA 1
ATOM 2078 C C . GLU B 1 9 ? -20.766 -20.484 6.152 1 54.09 9 GLU B C 1
ATOM 2080 O O . GLU B 1 9 ? -21.828 -19.875 6.289 1 54.09 9 GLU B O 1
ATOM 2085 N N . SER B 1 10 ? -19.719 -19.922 5.82 1 66.62 10 SER B N 1
ATOM 2086 C CA . SER B 1 10 ? -19.828 -18.625 5.141 1 66.62 10 SER B CA 1
ATOM 2087 C C . SER B 1 10 ? -20.766 -18.719 3.936 1 66.62 10 SER B C 1
ATOM 2089 O O . SER B 1 10 ? -20.703 -19.688 3.17 1 66.62 10 SER B O 1
ATOM 2091 N N . LYS B 1 11 ? -21.719 -17.875 3.885 1 76.38 11 LYS B N 1
ATOM 2092 C CA . LYS B 1 11 ? -22.719 -17.75 2.816 1 76.38 11 LYS B CA 1
ATOM 2093 C C . LYS B 1 11 ? -22.047 -17.453 1.481 1 76.38 11 LYS B C 1
ATOM 2095 O O . LYS B 1 11 ? -21.062 -16.703 1.432 1 76.38 11 LYS B O 1
ATOM 2100 N N . PHE B 1 12 ? -22.438 -18.297 0.515 1 84.69 12 PHE B N 1
ATOM 2101 C CA . PHE B 1 12 ? -22.031 -17.969 -0.848 1 84.69 12 PHE B CA 1
ATOM 2102 C C . PHE B 1 12 ? -22.281 -16.5 -1.153 1 84.69 12 PHE B C 1
ATOM 2104 O O . PHE B 1 12 ? -23.359 -15.969 -0.871 1 84.69 12 PHE B O 1
ATOM 2111 N N . PRO B 1 13 ? -21.188 -15.844 -1.617 1 87.94 13 PRO B N 1
ATOM 2112 C CA . PRO B 1 13 ? -21.297 -14.398 -1.848 1 87.94 13 PRO B CA 1
ATOM 2113 C C . PRO B 1 13 ? -22.406 -14.047 -2.846 1 87.94 13 PRO B C 1
ATOM 2115 O O . PRO B 1 13 ? -22.75 -14.867 -3.699 1 87.94 13 PRO B O 1
ATOM 2118 N N . SER B 1 14 ? -22.984 -12.844 -2.635 1 85.94 14 SER B N 1
ATOM 2119 C CA . SER B 1 14 ? -23.922 -12.328 -3.627 1 85.94 14 SER B CA 1
ATOM 2120 C C . SER B 1 14 ? -23.234 -12.117 -4.977 1 85.94 14 SER B C 1
ATOM 2122 O O . SER B 1 14 ? -22.094 -11.672 -5.039 1 85.94 14 SER B O 1
ATOM 2124 N N . LEU B 1 15 ? -23.906 -12.516 -5.945 1 85.06 15 LEU B N 1
ATOM 2125 C CA . LEU B 1 15 ? -23.328 -12.352 -7.277 1 85.06 15 LEU B CA 1
ATOM 2126 C C . LEU B 1 15 ? -23.391 -10.898 -7.727 1 85.06 15 LEU B C 1
ATOM 2128 O O . LEU B 1 15 ? -22.812 -10.539 -8.75 1 85.06 15 LEU B O 1
ATOM 2132 N N . GLN B 1 16 ? -24.094 -10.133 -6.867 1 83.31 16 GLN B N 1
ATOM 2133 C CA . GLN B 1 16 ? -24.109 -8.688 -7.086 1 83.31 16 GLN B CA 1
ATOM 2134 C C . GLN B 1 16 ? -22.891 -8.031 -6.426 1 83.31 16 GLN B C 1
ATOM 2136 O O . GLN B 1 16 ? -22.438 -8.469 -5.367 1 83.31 16 GLN B O 1
ATOM 2141 N N . ARG B 1 17 ? -22.062 -7.281 -7.094 1 87.5 17 ARG B N 1
ATOM 2142 C CA . ARG B 1 17 ? -20.938 -6.488 -6.605 1 87.5 17 ARG B CA 1
ATOM 2143 C C . ARG B 1 17 ? -19.719 -7.367 -6.336 1 87.5 17 ARG B C 1
ATOM 2145 O O . ARG B 1 17 ? -19.078 -7.238 -5.293 1 87.5 17 ARG B O 1
ATOM 2152 N N . LEU B 1 18 ? -19.562 -8.406 -6.977 1 94.19 18 LEU B N 1
ATOM 2153 C CA . LEU B 1 18 ? -18.375 -9.258 -6.898 1 94.19 18 LEU B CA 1
ATOM 2154 C C . LEU B 1 18 ? -17.125 -8.477 -7.289 1 94.19 18 LEU B C 1
ATOM 2156 O O . LEU B 1 18 ? -17.156 -7.66 -8.211 1 94.19 18 LEU B O 1
ATOM 2160 N N . PRO B 1 19 ? -16.125 -8.695 -6.527 1 97.12 19 PRO B N 1
ATOM 2161 C CA . PRO B 1 19 ? -14.883 -8.125 -7.059 1 97.12 19 PRO B CA 1
ATOM 2162 C C . PRO B 1 19 ? -14.516 -8.68 -8.438 1 97.12 19 PRO B C 1
ATOM 2164 O O . PRO B 1 19 ? -14.695 -9.875 -8.688 1 97.12 19 PRO B O 1
ATOM 2167 N N . ASN B 1 20 ? -14.102 -7.812 -9.297 1 97.5 20 ASN B N 1
ATOM 2168 C CA . ASN B 1 20 ? -13.641 -8.234 -10.617 1 97.5 20 ASN B CA 1
ATOM 2169 C C . ASN B 1 20 ? -12.234 -8.828 -10.547 1 97.5 20 ASN B C 1
ATOM 2171 O O . ASN B 1 20 ? -11.945 -9.82 -11.227 1 97.5 20 ASN B O 1
ATOM 2175 N N . HIS B 1 21 ? -11.367 -8.32 -9.797 1 98.75 21 HIS B N 1
ATOM 2176 C CA . HIS B 1 21 ? -9.961 -8.664 -9.625 1 98.75 21 HIS B CA 1
ATOM 2177 C C . HIS B 1 21 ? -9.625 -8.883 -8.148 1 98.75 21 HIS B C 1
ATOM 2179 O O . HIS B 1 21 ? -9.727 -7.961 -7.34 1 98.75 21 HIS B O 1
ATOM 2185 N N . VAL B 1 22 ? -9.258 -10.102 -7.828 1 98.81 22 VAL B N 1
ATOM 2186 C CA . VAL B 1 22 ? -8.844 -10.461 -6.473 1 98.81 22 VAL B CA 1
ATOM 2187 C C . VAL B 1 22 ? -7.352 -10.789 -6.457 1 98.81 22 VAL B C 1
ATOM 2189 O O . VAL B 1 22 ? -6.863 -11.523 -7.32 1 98.81 22 VAL B O 1
ATOM 2192 N N . ALA B 1 23 ? -6.664 -10.172 -5.566 1 98.94 23 ALA B N 1
ATOM 2193 C CA . ALA B 1 23 ? -5.262 -10.508 -5.32 1 98.94 23 ALA B CA 1
ATOM 2194 C C . ALA B 1 23 ? -5.094 -11.203 -3.973 1 98.94 23 ALA B C 1
ATOM 2196 O O . ALA B 1 23 ? -5.789 -10.883 -3.006 1 98.94 23 ALA B O 1
ATOM 2197 N N . ILE B 1 24 ? -4.141 -12.18 -3.912 1 98.88 24 ILE B N 1
ATOM 2198 C CA . ILE B 1 24 ? -3.939 -12.914 -2.666 1 98.88 24 ILE B CA 1
ATOM 2199 C C . ILE B 1 24 ? -2.449 -12.984 -2.344 1 98.88 24 ILE B C 1
ATOM 2201 O O . ILE B 1 24 ? -1.639 -13.352 -3.197 1 98.88 24 ILE B O 1
ATOM 2205 N N . ILE B 1 25 ? -2.088 -12.555 -1.191 1 98.69 25 ILE B N 1
ATOM 2206 C CA . ILE B 1 25 ? -0.789 -12.867 -0.604 1 98.69 25 ILE B CA 1
ATOM 2207 C C . ILE B 1 25 ? -0.885 -14.156 0.202 1 98.69 25 ILE B C 1
ATOM 2209 O O . ILE B 1 25 ? -1.491 -14.188 1.275 1 98.69 25 ILE B O 1
ATOM 2213 N N . MET B 1 26 ? -0.298 -15.188 -0.264 1 97.69 26 MET B N 1
ATOM 2214 C CA . MET B 1 26 ? -0.425 -16.531 0.292 1 97.69 26 MET B CA 1
ATOM 2215 C C . MET B 1 26 ? 0.604 -16.766 1.394 1 97.69 26 MET B C 1
ATOM 2217 O O . MET B 1 26 ? 1.493 -17.609 1.251 1 97.69 26 MET B O 1
ATOM 2221 N N . ASP B 1 27 ? 0.436 -16.125 2.461 1 96.38 27 ASP B N 1
ATOM 2222 C CA . ASP B 1 27 ? 1.367 -16.156 3.586 1 96.38 27 ASP B CA 1
ATOM 2223 C C . ASP B 1 27 ? 1.021 -17.266 4.566 1 96.38 27 ASP B C 1
ATOM 2225 O O . ASP B 1 27 ? -0.129 -17.703 4.629 1 96.38 27 ASP B O 1
ATOM 2229 N N . GLY B 1 28 ? 2.004 -17.766 5.254 1 95.62 28 GLY B N 1
ATOM 2230 C CA . GLY B 1 28 ? 1.776 -18.703 6.336 1 95.62 28 GLY B CA 1
ATOM 2231 C C . GLY B 1 28 ? 2.238 -20.109 6 1 95.62 28 GLY B C 1
ATOM 2232 O O . GLY B 1 28 ? 2.057 -21.031 6.797 1 95.62 28 GLY B O 1
ATOM 2233 N N . ASN B 1 29 ? 2.883 -20.312 4.871 1 93.31 29 ASN B N 1
ATOM 2234 C CA . ASN B 1 29 ? 3.303 -21.641 4.445 1 93.31 29 ASN B CA 1
ATOM 2235 C C . ASN B 1 29 ? 4.316 -22.25 5.414 1 93.31 29 ASN B C 1
ATOM 2237 O O . ASN B 1 29 ? 4.133 -23.375 5.891 1 93.31 29 ASN B O 1
ATOM 2241 N N . ARG B 1 30 ? 5.391 -21.531 5.77 1 89.75 30 ARG B N 1
ATOM 2242 C CA . ARG B 1 30 ? 6.438 -22.031 6.66 1 89.75 30 ARG B CA 1
ATOM 2243 C C . ARG B 1 30 ? 5.898 -22.25 8.07 1 89.75 30 ARG B C 1
ATOM 2245 O O . ARG B 1 30 ? 6.223 -23.25 8.719 1 89.75 30 ARG B O 1
ATOM 2252 N N . ARG B 1 31 ? 5.148 -21.312 8.547 1 92.62 31 ARG B N 1
ATOM 2253 C CA . ARG B 1 31 ? 4.555 -21.438 9.875 1 92.62 31 ARG B CA 1
ATOM 2254 C C . ARG B 1 31 ? 3.658 -22.672 9.953 1 92.62 31 ARG B C 1
ATOM 2256 O O . ARG B 1 31 ? 3.678 -23.391 10.953 1 92.62 31 ARG B O 1
ATOM 2263 N N . TRP B 1 32 ? 2.869 -22.875 8.93 1 93.62 32 TRP B N 1
ATOM 2264 C CA . TRP B 1 32 ? 1.997 -24.031 8.883 1 93.62 32 TRP B CA 1
ATOM 2265 C C . TRP B 1 32 ? 2.807 -25.328 8.984 1 93.62 32 TRP B C 1
ATOM 2267 O O . TRP B 1 32 ? 2.451 -26.234 9.734 1 93.62 32 TRP B O 1
ATOM 2277 N N . TYR B 1 33 ? 3.9 -25.375 8.195 1 89.69 33 TYR B N 1
ATOM 2278 C CA . TYR B 1 33 ? 4.734 -26.578 8.195 1 89.69 33 TYR B CA 1
ATOM 2279 C C . TYR B 1 33 ? 5.32 -26.828 9.578 1 89.69 33 TYR B C 1
ATOM 2281 O O . TYR B 1 33 ? 5.355 -27.984 10.031 1 89.69 33 TYR B O 1
ATOM 2289 N N . LYS B 1 34 ? 5.832 -25.797 10.195 1 88.62 34 LYS B N 1
ATOM 2290 C CA . LYS B 1 34 ? 6.395 -25.938 11.531 1 88.62 34 LYS B CA 1
ATOM 2291 C C . LYS B 1 34 ? 5.367 -26.5 12.508 1 88.62 34 LYS B C 1
ATOM 2293 O O . LYS B 1 34 ? 5.691 -27.359 13.328 1 88.62 34 LYS B O 1
ATOM 2298 N N . LYS B 1 35 ? 4.176 -26.109 12.367 1 89.75 35 LYS B N 1
ATOM 2299 C CA . LYS B 1 35 ? 3.1 -26.531 13.258 1 89.75 35 LYS B CA 1
ATOM 2300 C C . LYS B 1 35 ? 2.676 -27.969 12.961 1 89.75 35 LYS B C 1
ATOM 2302 O O . LYS B 1 35 ? 2.209 -28.672 13.852 1 89.75 35 LYS B O 1
ATOM 2307 N N . HIS B 1 36 ? 2.859 -28.422 11.773 1 87.31 36 HIS B N 1
ATOM 2308 C CA . HIS B 1 36 ? 2.328 -29.703 11.352 1 87.31 36 HIS B CA 1
ATOM 2309 C C . HIS B 1 36 ? 3.449 -30.688 11.008 1 87.31 36 HIS B C 1
ATOM 2311 O O . HIS B 1 36 ? 3.223 -31.688 10.328 1 87.31 36 HIS B O 1
ATOM 2317 N N . ARG B 1 37 ? 4.57 -30.359 11.383 1 79.44 37 ARG B N 1
ATOM 2318 C CA . ARG B 1 37 ? 5.766 -31.125 11.023 1 79.44 37 ARG B CA 1
ATOM 2319 C C . ARG B 1 37 ? 5.59 -32.594 11.328 1 79.44 37 ARG B C 1
ATOM 2321 O O . ARG B 1 37 ? 6.02 -33.469 10.555 1 79.44 37 ARG B O 1
ATOM 2328 N N . GLU B 1 38 ? 5.047 -32.875 12.461 1 73.38 38 GLU B N 1
ATOM 2329 C CA . GLU B 1 38 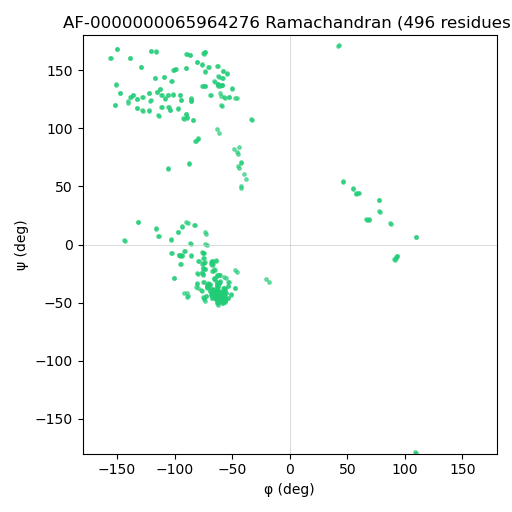? 4.875 -34.25 12.883 1 73.38 38 GLU B CA 1
ATOM 2330 C C . GLU B 1 38 ? 3.936 -35 11.945 1 73.38 38 GLU B C 1
ATOM 2332 O O . GLU B 1 38 ? 4.129 -36.188 11.688 1 73.38 38 GLU B O 1
ATOM 2337 N N . GLU B 1 39 ? 2.961 -34.281 11.422 1 70.38 39 GLU B N 1
ATOM 2338 C CA . GLU B 1 39 ? 1.959 -34.875 10.539 1 70.38 39 GLU B CA 1
ATOM 2339 C C . GLU B 1 39 ? 2.496 -35 9.117 1 70.38 39 GLU B C 1
ATOM 2341 O O . GLU B 1 39 ? 2.055 -35.875 8.367 1 70.38 39 GLU B O 1
ATOM 2346 N N . CYS B 1 40 ? 3.273 -34.094 8.609 1 67.06 40 CYS B N 1
ATOM 2347 C CA . CYS B 1 40 ? 3.727 -34 7.223 1 67.06 40 CYS B CA 1
ATOM 2348 C C . CYS B 1 40 ? 4.773 -35.094 6.938 1 67.06 40 CYS B C 1
ATOM 2350 O O . CYS B 1 40 ? 4.992 -35.469 5.781 1 67.06 40 CYS B O 1
ATOM 2352 N N . GLY B 1 41 ? 4.902 -35.938 7.859 1 60.25 41 GLY B N 1
ATOM 2353 C CA . GLY B 1 41 ? 5.953 -36.906 7.645 1 60.25 41 GLY B CA 1
ATOM 2354 C C . GLY B 1 41 ? 7.234 -36.312 7.098 1 60.25 41 GLY B C 1
ATOM 2355 O O . GLY B 1 41 ? 7.305 -35.094 6.863 1 60.25 41 GLY B O 1
ATOM 2356 N N . HIS B 1 42 ? 8.352 -37.031 7.004 1 55.84 42 HIS B N 1
ATOM 2357 C CA . HIS B 1 42 ? 9.703 -36.625 6.621 1 55.84 42 HIS B CA 1
ATOM 2358 C C . HIS B 1 42 ? 9.797 -36.375 5.121 1 55.84 42 HIS B C 1
ATOM 2360 O O . HIS B 1 42 ? 10.859 -36 4.617 1 55.84 42 HIS B O 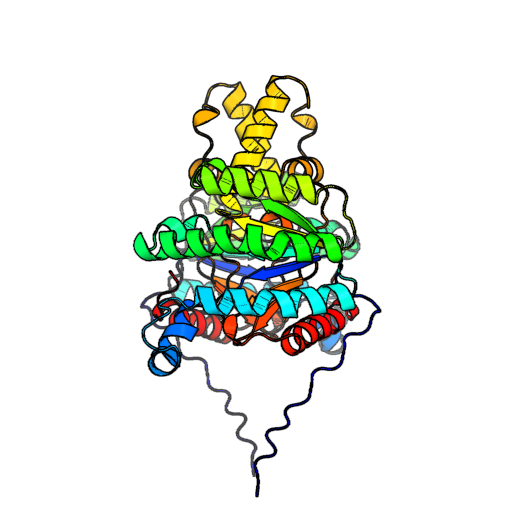1
ATOM 2366 N N . THR B 1 43 ? 8.734 -36.531 4.441 1 55.28 43 THR B N 1
ATOM 2367 C CA . THR B 1 43 ? 8.992 -36.625 3.006 1 55.28 43 THR B CA 1
ATOM 2368 C C . THR B 1 43 ? 8.906 -35.219 2.361 1 55.28 43 THR B C 1
ATOM 2370 O O . THR B 1 43 ? 9.641 -34.938 1.411 1 55.28 43 THR B O 1
ATOM 2373 N N . HIS B 1 44 ? 7.957 -34.531 2.781 1 60.75 44 HIS B N 1
ATOM 2374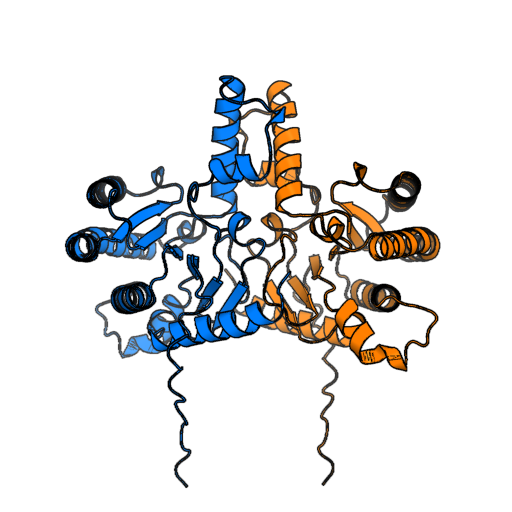 C CA . HIS B 1 44 ? 7.93 -33.25 2.105 1 60.75 44 HIS B CA 1
ATOM 2375 C C . HIS B 1 44 ? 8.242 -32.094 3.074 1 60.75 44 HIS B C 1
ATOM 2377 O O . HIS B 1 44 ? 7.613 -32 4.133 1 60.75 44 HIS B O 1
ATOM 2383 N N . THR B 1 45 ? 9.281 -31.562 2.906 1 59.91 45 THR B N 1
ATOM 2384 C CA . THR B 1 45 ? 9.898 -30.656 3.877 1 59.91 45 THR B CA 1
ATOM 2385 C C . THR B 1 45 ? 9.461 -29.219 3.637 1 59.91 45 THR B C 1
ATOM 2387 O O . THR B 1 45 ? 10.07 -28.281 4.16 1 59.91 45 THR B O 1
ATOM 2390 N N . SER B 1 46 ? 8.219 -29.109 2.824 1 80.38 46 SER B N 1
ATOM 2391 C CA . SER B 1 46 ? 8.078 -27.672 2.627 1 80.38 46 SER B CA 1
ATOM 2392 C C . SER B 1 46 ? 6.613 -27.25 2.725 1 80.38 46 SER B C 1
ATOM 2394 O O . SER B 1 46 ? 5.727 -27.938 2.203 1 80.38 46 SER B O 1
ATOM 2396 N N . GLY B 1 47 ? 6.227 -26.344 3.586 1 86 47 GLY B N 1
ATOM 2397 C CA . GLY B 1 47 ? 4.922 -25.719 3.668 1 86 47 GLY B CA 1
ATOM 2398 C C . GLY B 1 47 ? 4.402 -25.234 2.322 1 86 47 GLY B C 1
ATOM 2399 O O . GLY B 1 47 ? 3.191 -25.203 2.096 1 86 47 GLY B O 1
ATOM 2400 N N . HIS B 1 48 ? 5.297 -25.031 1.423 1 89.25 48 HIS B N 1
ATOM 2401 C CA . HIS B 1 48 ? 4.934 -24.531 0.098 1 89.25 48 HIS B CA 1
ATOM 2402 C C . HIS B 1 48 ? 4.293 -25.641 -0.738 1 89.25 48 HIS B C 1
ATOM 2404 O O . HIS B 1 48 ? 3.414 -25.375 -1.562 1 89.25 48 HIS B O 1
ATOM 2410 N N . TYR B 1 49 ? 4.715 -26.828 -0.515 1 87.75 49 TYR B N 1
ATOM 2411 C CA . TYR B 1 49 ? 4.109 -27.969 -1.201 1 87.75 49 TYR B CA 1
ATOM 2412 C C . TYR B 1 49 ? 2.627 -28.078 -0.861 1 87.75 49 TYR B C 1
ATOM 2414 O O . TYR B 1 49 ? 1.787 -28.203 -1.755 1 87.75 49 TYR B O 1
ATOM 2422 N N . TYR B 1 50 ? 2.367 -27.953 0.348 1 89.69 50 TYR B N 1
ATOM 2423 C CA . TYR B 1 50 ? 0.986 -28.062 0.805 1 89.69 50 TYR B CA 1
ATOM 2424 C C . TYR B 1 50 ? 0.18 -26.844 0.385 1 89.69 50 TYR B C 1
ATOM 2426 O O . TYR B 1 50 ? -1.02 -26.938 0.117 1 89.69 50 TYR B O 1
ATOM 2434 N N . GLY B 1 51 ? 0.789 -25.719 0.382 1 92.94 51 GLY B N 1
ATOM 2435 C CA . GLY B 1 51 ? 0.144 -24.531 -0.142 1 92.94 51 GLY B CA 1
ATOM 2436 C C . GLY B 1 51 ? -0.286 -24.672 -1.591 1 92.94 51 GLY B C 1
ATOM 2437 O O . GLY B 1 51 ? -1.364 -24.203 -1.972 1 92.94 51 GLY B O 1
ATOM 2438 N N . ALA B 1 52 ? 0.573 -25.266 -2.363 1 91.06 52 ALA B N 1
ATOM 2439 C CA . ALA B 1 52 ? 0.271 -25.469 -3.779 1 91.06 52 ALA B CA 1
ATOM 2440 C C . ALA B 1 52 ? -0.962 -26.344 -3.959 1 91.06 52 ALA B C 1
ATOM 2442 O O . ALA B 1 52 ? -1.71 -26.188 -4.926 1 91.06 52 ALA B O 1
ATOM 2443 N N . LYS B 1 53 ? -1.248 -27.156 -3.053 1 89.75 53 LYS B N 1
ATOM 2444 C CA . LYS B 1 53 ? -2.361 -28.094 -3.139 1 89.75 53 LYS B CA 1
ATOM 2445 C C . LYS B 1 53 ? -3.697 -27.391 -2.92 1 89.75 53 LYS B C 1
ATOM 2447 O O . LYS B 1 53 ? -4.754 -27.938 -3.236 1 89.75 53 LYS B O 1
ATOM 2452 N N . VAL B 1 54 ? -3.637 -26.234 -2.396 1 94.12 54 VAL B N 1
ATOM 2453 C CA . VAL B 1 54 ? -4.828 -25.453 -2.088 1 94.12 54 VAL B CA 1
ATOM 2454 C C . VAL B 1 54 ? -5.344 -24.781 -3.354 1 94.12 54 VAL B C 1
ATOM 2456 O O . VAL B 1 54 ? -6.547 -24.531 -3.49 1 94.12 54 VAL B O 1
ATOM 2459 N N . LEU B 1 55 ? -4.527 -24.547 -4.273 1 93.38 55 LEU B N 1
ATOM 2460 C CA . LEU B 1 55 ? -4.754 -23.641 -5.387 1 93.38 55 LEU B CA 1
ATOM 2461 C C . LEU B 1 55 ? -5.883 -24.141 -6.281 1 93.38 55 LEU B C 1
ATOM 2463 O O . LEU B 1 55 ? -6.773 -23.375 -6.652 1 93.38 55 LEU B O 1
ATOM 2467 N N . PRO B 1 56 ? -5.965 -25.469 -6.582 1 92.94 56 PRO B N 1
ATOM 2468 C CA . PRO B 1 56 ? -7.031 -25.922 -7.473 1 92.94 56 PRO B CA 1
ATOM 2469 C C . PRO B 1 56 ? -8.422 -25.656 -6.91 1 92.94 56 PRO B C 1
ATOM 2471 O O . PRO B 1 56 ? -9.312 -25.219 -7.648 1 92.94 56 PRO B O 1
ATOM 2474 N N . ASN B 1 57 ? -8.617 -25.859 -5.66 1 95.88 57 ASN B N 1
ATOM 2475 C CA . ASN B 1 57 ? -9.914 -25.609 -5.043 1 95.88 57 ASN B CA 1
ATOM 2476 C C . ASN B 1 57 ? -10.266 -24.125 -5.051 1 95.88 57 ASN B C 1
ATOM 2478 O O . ASN B 1 57 ? -11.43 -23.766 -5.258 1 95.88 57 ASN B O 1
ATOM 2482 N N . ILE B 1 58 ? -9.32 -23.328 -4.805 1 97.56 58 ILE B N 1
ATOM 2483 C CA . ILE B 1 58 ? -9.547 -21.891 -4.812 1 97.56 58 ILE B CA 1
ATOM 2484 C C . ILE B 1 58 ? -9.859 -21.422 -6.234 1 97.56 58 ILE B C 1
ATOM 2486 O O . ILE B 1 58 ? -10.758 -20.609 -6.441 1 97.56 58 ILE B O 1
ATOM 2490 N N . LEU B 1 59 ? -9.141 -21.953 -7.219 1 97.25 59 LEU B N 1
ATOM 2491 C CA . LEU B 1 59 ? -9.383 -21.625 -8.617 1 97.25 59 LEU B CA 1
ATOM 2492 C C . LEU B 1 59 ? -10.797 -22 -9.031 1 97.25 59 LEU B C 1
ATOM 2494 O O . LEU B 1 59 ? -11.484 -21.219 -9.688 1 97.25 59 LEU B O 1
ATOM 2498 N N . ASN B 1 60 ? -11.211 -23.156 -8.602 1 97.12 60 ASN B N 1
ATOM 2499 C CA . ASN B 1 60 ? -12.57 -23.578 -8.914 1 97.12 60 ASN B CA 1
ATOM 2500 C C . ASN B 1 60 ? -13.602 -22.609 -8.32 1 97.12 60 ASN B C 1
ATOM 2502 O O . ASN B 1 60 ? -14.578 -22.266 -8.984 1 97.12 60 ASN B O 1
ATOM 2506 N N . ALA B 1 61 ? -13.375 -22.25 -7.09 1 97.62 61 ALA B N 1
ATOM 2507 C CA . ALA B 1 61 ? -14.289 -21.328 -6.422 1 97.62 61 ALA B CA 1
ATOM 2508 C C . ALA B 1 61 ? -14.336 -19.984 -7.145 1 97.62 61 ALA B C 1
ATOM 2510 O O . ALA B 1 61 ? -15.414 -19.406 -7.32 1 97.62 61 ALA B O 1
ATOM 2511 N N . VAL B 1 62 ? -13.211 -19.469 -7.551 1 97.88 62 VAL B N 1
ATOM 2512 C CA . VAL B 1 62 ? -13.102 -18.203 -8.266 1 97.88 62 VAL B CA 1
ATOM 2513 C C . VAL B 1 62 ? -13.852 -18.297 -9.594 1 97.88 62 VAL B C 1
ATOM 2515 O O . VAL B 1 62 ? -14.594 -17.391 -9.961 1 97.88 62 VAL B O 1
ATOM 2518 N N . LEU B 1 63 ? -13.68 -19.391 -10.297 1 97.25 63 LEU B N 1
ATOM 2519 C CA . LEU B 1 63 ? -14.359 -19.625 -11.57 1 97.25 63 LEU B CA 1
ATOM 2520 C C . LEU B 1 63 ? -15.875 -19.672 -11.375 1 97.25 63 LEU B C 1
ATOM 2522 O O . LEU B 1 63 ? -16.609 -19.047 -12.133 1 97.25 63 LEU B O 1
ATOM 2526 N N . ASP B 1 64 ? -16.25 -20.359 -10.344 1 95.88 64 ASP B N 1
ATOM 2527 C CA . ASP B 1 64 ? -17.672 -20.5 -10.062 1 95.88 64 ASP B CA 1
ATOM 2528 C C . ASP B 1 64 ? -18.312 -19.141 -9.758 1 95.88 64 ASP B C 1
ATOM 2530 O O . ASP B 1 64 ? -19.469 -18.906 -10.102 1 95.88 64 ASP B O 1
ATOM 2534 N N . LEU B 1 65 ? -17.594 -18.297 -9.117 1 96.44 65 LEU B N 1
ATOM 2535 C CA . LEU B 1 65 ? -18.094 -16.969 -8.742 1 96.44 65 LEU B CA 1
ATOM 2536 C C . LEU B 1 65 ? -18.109 -16.031 -9.938 1 96.44 65 LEU B C 1
ATOM 2538 O O . LEU B 1 65 ? -18.812 -15.023 -9.93 1 96.44 65 LEU B O 1
ATOM 2542 N N . GLY B 1 66 ? -17.266 -16.328 -10.953 1 96.5 66 GLY B N 1
ATOM 2543 C CA . GLY B 1 66 ? -17.188 -15.492 -12.133 1 96.5 66 GLY B CA 1
ATOM 2544 C C . GLY B 1 66 ? -16.219 -14.344 -12 1 96.5 66 GLY B C 1
ATOM 2545 O O . GLY B 1 66 ? -16.359 -13.312 -12.664 1 96.5 66 GLY B O 1
ATOM 2546 N N . ILE B 1 67 ? -15.336 -14.438 -11.055 1 97.69 67 ILE B N 1
ATOM 2547 C CA . ILE B 1 67 ? -14.258 -13.469 -10.938 1 97.69 67 ILE B CA 1
ATOM 2548 C C . ILE B 1 67 ? -13.383 -13.508 -12.188 1 97.69 67 ILE B C 1
ATOM 2550 O O . ILE B 1 67 ? -13.078 -14.586 -12.703 1 97.69 67 ILE B O 1
ATOM 2554 N N . LYS B 1 68 ? -12.859 -12.352 -12.633 1 98.38 68 LYS B N 1
ATOM 2555 C CA . LYS B 1 68 ? -12.227 -12.281 -13.953 1 98.38 68 LYS B CA 1
ATOM 2556 C C . LYS B 1 68 ? -10.703 -12.336 -13.836 1 98.38 68 LYS B C 1
ATOM 2558 O O . LYS B 1 68 ? -10.023 -12.758 -14.766 1 98.38 68 LYS B O 1
ATOM 2563 N N . VAL B 1 69 ? -10.172 -11.867 -12.75 1 98.81 69 VAL B N 1
ATOM 2564 C CA . VAL B 1 69 ? -8.719 -11.844 -12.578 1 98.81 69 VAL B CA 1
ATOM 2565 C C . VAL B 1 69 ? -8.359 -12.312 -11.172 1 98.81 69 VAL B C 1
ATOM 2567 O O . VAL B 1 69 ? -8.961 -11.867 -10.188 1 98.81 69 VAL B O 1
ATOM 2570 N N . LEU B 1 70 ? -7.504 -13.211 -11.062 1 98.88 70 LEU B N 1
ATOM 2571 C CA . LEU B 1 70 ? -6.902 -13.648 -9.812 1 98.88 70 LEU B CA 1
ATOM 2572 C C . LEU B 1 70 ? -5.383 -13.5 -9.852 1 98.88 70 LEU B C 1
ATOM 2574 O O . LEU B 1 70 ? -4.719 -14.109 -10.688 1 98.88 70 LEU B O 1
ATOM 2578 N N . THR B 1 71 ? -4.828 -12.633 -9.016 1 98.94 71 THR B N 1
ATOM 2579 C CA . THR B 1 71 ? -3.389 -12.422 -8.938 1 98.94 71 THR B CA 1
ATOM 2580 C C . THR B 1 71 ? -2.83 -13 -7.637 1 98.94 71 THR B C 1
ATOM 2582 O O . THR B 1 71 ? -3.307 -12.672 -6.551 1 98.94 71 THR B O 1
ATOM 2585 N N . LEU B 1 72 ? -1.843 -13.867 -7.758 1 98.56 72 LEU B N 1
ATOM 2586 C CA . LEU B 1 72 ? -1.262 -14.547 -6.602 1 98.56 72 LEU B CA 1
ATOM 2587 C C . LEU B 1 72 ? 0.196 -14.141 -6.41 1 98.56 72 LEU B C 1
ATOM 2589 O O . LEU B 1 72 ? 0.973 -14.125 -7.367 1 98.56 72 LEU B O 1
ATOM 2593 N N . TYR B 1 73 ? 0.525 -13.781 -5.168 1 98.25 73 TYR B N 1
ATOM 2594 C CA . TYR B 1 73 ? 1.907 -13.461 -4.824 1 98.25 73 TYR B CA 1
ATOM 2595 C C . TYR B 1 73 ? 2.725 -14.734 -4.617 1 98.25 73 TYR B C 1
ATOM 2597 O O . TYR B 1 73 ? 2.918 -15.18 -3.484 1 98.25 73 TYR B O 1
ATOM 2605 N N . THR B 1 74 ? 3.344 -15.242 -5.59 1 95.5 74 THR B N 1
ATOM 2606 C CA . THR B 1 74 ? 3.912 -16.578 -5.598 1 95.5 74 THR B CA 1
ATOM 2607 C C . THR B 1 74 ? 5.344 -16.562 -5.07 1 95.5 74 THR B C 1
ATOM 2609 O O . THR B 1 74 ? 5.73 -17.422 -4.273 1 95.5 74 THR B O 1
ATOM 2612 N N . PHE B 1 75 ? 6.121 -15.641 -5.496 1 94.81 75 PHE B N 1
ATOM 2613 C CA . PHE B 1 75 ? 7.523 -15.492 -5.113 1 94.81 75 PHE B CA 1
ATOM 2614 C C . PHE B 1 75 ? 7.957 -14.039 -5.195 1 94.81 75 PHE B C 1
ATOM 2616 O O . PHE B 1 75 ? 7.941 -13.438 -6.273 1 94.81 75 PHE B O 1
ATOM 2623 N N . SER B 1 76 ? 8.391 -13.477 -4.043 1 95.25 76 SER B N 1
ATOM 2624 C CA . SER B 1 76 ? 8.781 -12.07 -4.016 1 95.25 76 SER B CA 1
ATOM 2625 C C . SER B 1 76 ? 10.266 -11.906 -4.344 1 95.25 76 SER B C 1
ATOM 2627 O O . SER B 1 76 ? 11.039 -12.867 -4.258 1 95.25 76 SER B O 1
ATOM 2629 N N . THR B 1 77 ? 10.719 -10.688 -4.688 1 92.25 77 THR B N 1
ATOM 2630 C CA . THR B 1 77 ? 12.125 -10.367 -4.895 1 92.25 77 THR B CA 1
ATOM 2631 C C . THR B 1 77 ? 12.93 -10.602 -3.619 1 92.25 77 THR B C 1
ATOM 2633 O O . THR B 1 77 ? 14.086 -11.023 -3.678 1 92.25 77 THR B O 1
ATOM 2636 N N . GLU B 1 78 ? 12.312 -10.406 -2.482 1 87.81 78 GLU B N 1
ATOM 2637 C CA . GLU B 1 78 ? 12.977 -10.57 -1.191 1 87.81 78 GLU B CA 1
ATOM 2638 C C . GLU B 1 78 ? 13.195 -12.039 -0.859 1 87.81 78 GLU B C 1
ATOM 2640 O O . GLU B 1 78 ? 14.023 -12.375 -0.013 1 87.81 78 GLU B O 1
ATOM 2645 N N . ASN B 1 79 ? 12.445 -12.922 -1.478 1 88.69 79 ASN B N 1
ATOM 2646 C CA . ASN B 1 79 ? 12.523 -14.352 -1.189 1 88.69 79 ASN B CA 1
ATOM 2647 C C . ASN B 1 79 ? 13.859 -14.938 -1.623 1 88.69 79 ASN B C 1
ATOM 2649 O O . ASN B 1 79 ? 14.227 -16.031 -1.206 1 88.69 79 ASN B O 1
ATOM 2653 N N . PHE B 1 80 ? 14.617 -14.242 -2.418 1 87.19 80 PHE B N 1
ATOM 2654 C CA . PHE B 1 80 ? 15.938 -14.711 -2.818 1 87.19 80 PHE B CA 1
ATOM 2655 C C . PHE B 1 80 ? 16.891 -14.711 -1.631 1 87.19 80 PHE B C 1
ATOM 2657 O O . PHE B 1 80 ? 17.969 -15.297 -1.698 1 87.19 80 PHE B O 1
ATOM 2664 N N . GLY B 1 81 ? 16.562 -14.023 -0.584 1 85.25 81 GLY B N 1
ATOM 2665 C CA . GLY B 1 81 ? 17.375 -14.031 0.625 1 85.25 81 GLY B CA 1
ATOM 2666 C C . GLY B 1 81 ? 17.203 -15.305 1.438 1 85.25 81 GLY B C 1
ATOM 2667 O O . GLY B 1 81 ? 17.938 -15.523 2.406 1 85.25 81 GLY B O 1
ATOM 2668 N N . ARG B 1 82 ? 16.312 -16.141 1.076 1 85 82 ARG B N 1
ATOM 2669 C CA . ARG B 1 82 ? 16.062 -17.422 1.754 1 85 82 ARG B CA 1
ATOM 2670 C C . ARG B 1 82 ? 17.172 -18.422 1.435 1 85 82 ARG B C 1
ATOM 2672 O O . ARG B 1 82 ? 17.953 -18.219 0.505 1 85 82 ARG B O 1
ATOM 2679 N N . PRO B 1 83 ? 17.219 -19.531 2.227 1 86.94 83 PRO B N 1
ATOM 2680 C CA . PRO B 1 83 ? 18.203 -20.578 1.938 1 86.94 83 PRO B CA 1
ATOM 2681 C C . PRO B 1 83 ? 18.062 -21.156 0.535 1 86.94 83 PRO B C 1
ATOM 2683 O O . PRO B 1 83 ? 16.938 -21.312 0.048 1 86.94 83 PRO B O 1
ATOM 2686 N N . LYS B 1 84 ? 19.172 -21.453 -0.037 1 89.69 84 LYS B N 1
ATOM 2687 C CA . LYS B 1 84 ? 19.203 -21.938 -1.417 1 89.69 84 LYS B CA 1
ATOM 2688 C C . LYS B 1 84 ? 18.344 -23.188 -1.596 1 89.69 84 LYS B C 1
ATOM 2690 O O . LYS B 1 84 ? 17.688 -23.344 -2.621 1 89.69 84 LYS B O 1
ATOM 2695 N N . GLU B 1 85 ? 18.375 -23.984 -0.627 1 87.75 85 GLU B N 1
ATOM 2696 C CA . GLU B 1 85 ? 17.609 -25.234 -0.696 1 87.75 85 GLU B CA 1
ATOM 2697 C C . GLU B 1 85 ? 16.109 -24.938 -0.773 1 87.75 85 GLU B C 1
ATOM 2699 O O . GLU B 1 85 ? 15.383 -25.594 -1.521 1 87.75 85 GLU B O 1
ATOM 2704 N N . GLU B 1 86 ? 15.664 -23.984 -0.067 1 86.19 86 GLU B N 1
ATOM 2705 C CA . GLU B 1 86 ? 14.258 -23.594 -0.09 1 86.19 86 GLU B CA 1
ATOM 2706 C C . GLU B 1 86 ? 13.867 -23 -1.44 1 86.19 86 GLU B C 1
ATOM 2708 O O . GLU B 1 86 ? 12.812 -23.328 -1.986 1 86.19 86 GLU B O 1
ATOM 2713 N N . ILE B 1 87 ? 14.75 -22.172 -1.912 1 90.31 87 ILE B N 1
ATOM 2714 C CA . ILE B 1 87 ? 14.492 -21.531 -3.199 1 90.31 87 ILE B CA 1
ATOM 2715 C C . ILE B 1 87 ? 14.367 -22.594 -4.285 1 90.31 87 ILE B C 1
ATOM 2717 O O . ILE B 1 87 ? 13.438 -22.562 -5.098 1 90.31 87 ILE B O 1
ATOM 2721 N N . GLN B 1 88 ? 15.227 -23.547 -4.242 1 89.56 88 GLN B N 1
ATOM 2722 C CA . GLN B 1 88 ? 15.219 -24.625 -5.223 1 89.56 88 GLN B CA 1
ATOM 2723 C C . GLN B 1 88 ? 13.93 -25.438 -5.133 1 89.56 88 GLN B C 1
ATOM 2725 O O . GLN B 1 88 ? 13.367 -25.828 -6.156 1 89.56 88 GLN B O 1
ATOM 2730 N N . GLU B 1 89 ? 13.539 -25.656 -3.986 1 87.12 89 GLU B N 1
ATOM 2731 C CA . GLU B 1 89 ? 12.305 -26.406 -3.789 1 87.12 89 GLU B CA 1
ATOM 2732 C C . GLU B 1 89 ? 11.109 -25.656 -4.367 1 87.12 89 GLU B C 1
ATOM 2734 O O . GLU B 1 89 ? 10.266 -26.234 -5.043 1 87.12 89 GLU B O 1
ATOM 2739 N N . ILE B 1 90 ? 11.047 -24.391 -4.082 1 89.25 90 ILE B N 1
ATOM 2740 C CA . ILE B 1 90 ? 9.945 -23.562 -4.574 1 89.25 90 ILE B CA 1
ATOM 2741 C C . ILE B 1 90 ? 9.938 -23.562 -6.098 1 89.25 90 ILE B C 1
ATOM 2743 O O . ILE B 1 90 ? 8.883 -23.766 -6.719 1 89.25 90 ILE B O 1
ATOM 2747 N N . PHE B 1 91 ? 11.102 -23.453 -6.676 1 91.44 91 PHE B N 1
ATOM 2748 C CA . PHE B 1 91 ? 11.195 -23.422 -8.133 1 91.44 91 PHE B CA 1
ATOM 2749 C C . PHE B 1 91 ? 10.852 -24.781 -8.727 1 91.44 91 PHE B C 1
ATOM 2751 O O . PHE B 1 91 ? 10.25 -24.859 -9.797 1 91.44 91 PHE B O 1
ATOM 2758 N N . ASN B 1 92 ? 11.211 -25.812 -8.016 1 90.5 92 ASN B N 1
ATOM 2759 C CA . ASN B 1 92 ? 10.836 -27.156 -8.477 1 90.5 92 ASN B CA 1
ATOM 2760 C C . ASN B 1 92 ? 9.328 -27.344 -8.461 1 90.5 92 ASN B C 1
ATOM 2762 O O . ASN B 1 92 ? 8.758 -27.906 -9.398 1 90.5 92 ASN B O 1
ATOM 2766 N N . ILE B 1 93 ? 8.75 -26.906 -7.418 1 88.81 93 ILE B N 1
ATOM 2767 C CA . ILE B 1 93 ? 7.297 -27 -7.312 1 88.81 93 ILE B CA 1
ATOM 2768 C C . ILE B 1 93 ? 6.648 -26.188 -8.438 1 88.81 93 ILE B C 1
ATOM 2770 O O . ILE B 1 93 ? 5.742 -26.672 -9.117 1 88.81 93 ILE B O 1
ATOM 2774 N N . PHE B 1 94 ? 7.148 -25.016 -8.633 1 90.69 94 PHE B N 1
ATOM 2775 C CA . PHE B 1 94 ? 6.621 -24.125 -9.664 1 90.69 94 PHE B CA 1
ATOM 2776 C C . PHE B 1 94 ? 6.77 -24.766 -11.047 1 90.69 94 PHE B C 1
ATOM 2778 O O . PHE B 1 94 ? 5.812 -24.797 -11.82 1 90.69 94 PHE B O 1
ATOM 2785 N N . TYR B 1 95 ? 7.898 -25.281 -11.297 1 91.44 95 TYR B N 1
ATOM 2786 C CA . TYR B 1 95 ? 8.195 -25.938 -12.57 1 91.44 95 TYR B CA 1
ATOM 2787 C C . TYR B 1 95 ? 7.242 -27.094 -12.82 1 91.44 95 TYR B C 1
ATOM 2789 O O . TYR B 1 95 ? 6.633 -27.188 -13.883 1 91.44 95 TYR B O 1
ATOM 2797 N N . THR B 1 96 ? 7.094 -27.922 -11.898 1 90.75 96 THR B N 1
ATOM 2798 C CA . THR B 1 96 ? 6.277 -29.125 -12.023 1 90.75 96 THR B CA 1
ATOM 2799 C C . THR B 1 96 ? 4.801 -28.766 -12.141 1 90.75 96 THR B C 1
ATOM 2801 O O . THR B 1 96 ? 4.07 -29.375 -12.93 1 90.75 96 THR B O 1
ATOM 2804 N N . GLN B 1 97 ? 4.418 -27.797 -11.414 1 89.44 97 GLN B N 1
ATOM 2805 C CA . GLN B 1 97 ? 3.01 -27.422 -11.391 1 89.44 97 GLN B CA 1
ATOM 2806 C C . GLN B 1 97 ? 2.586 -26.781 -12.711 1 89.44 97 GLN B C 1
ATOM 2808 O O . GLN B 1 97 ? 1.446 -26.953 -13.148 1 89.44 97 GLN B O 1
ATOM 2813 N N . LEU B 1 98 ? 3.418 -26.047 -13.352 1 90.56 98 LEU B N 1
ATOM 2814 C CA . LEU B 1 98 ? 3.086 -25.422 -14.625 1 90.56 98 LEU B CA 1
ATOM 2815 C C . LEU B 1 98 ? 2.693 -26.469 -15.664 1 90.56 98 LEU B C 1
ATOM 2817 O O . LEU B 1 98 ? 1.701 -26.297 -16.375 1 90.56 98 LEU B O 1
ATOM 2821 N N . ASP B 1 99 ? 3.398 -27.531 -15.672 1 88.44 99 ASP B N 1
ATOM 2822 C CA . ASP B 1 99 ? 3.109 -28.609 -16.625 1 88.44 99 ASP B CA 1
ATOM 2823 C C . ASP B 1 99 ? 1.86 -29.391 -16.203 1 88.44 99 ASP B C 1
ATOM 2825 O O . ASP B 1 99 ? 0.985 -29.656 -17.031 1 88.44 99 ASP B O 1
ATOM 2829 N N . LYS B 1 100 ? 1.827 -29.672 -15.055 1 89.81 100 LYS B N 1
ATOM 2830 C CA . LYS B 1 100 ? 0.752 -30.516 -14.523 1 89.81 100 LYS B CA 1
ATOM 2831 C C . LYS B 1 100 ? -0.596 -29.797 -14.633 1 89.81 100 LYS B C 1
ATOM 2833 O O . LYS B 1 100 ? -1.627 -30.453 -14.836 1 89.81 100 LYS B O 1
ATOM 2838 N N . GLN B 1 101 ? -0.536 -28.5 -14.586 1 91.25 101 GLN B N 1
ATOM 2839 C CA . GLN B 1 101 ? -1.785 -27.75 -14.523 1 91.25 101 GLN B CA 1
ATOM 2840 C C . GLN B 1 101 ? -2.227 -27.297 -15.906 1 91.25 101 GLN B C 1
ATOM 2842 O O . GLN B 1 101 ? -3.35 -26.812 -16.078 1 91.25 101 GLN B O 1
ATOM 2847 N N . LEU B 1 102 ? -1.381 -27.453 -16.906 1 94.44 102 LEU B N 1
ATOM 2848 C CA . LEU B 1 102 ? -1.696 -26.938 -18.234 1 94.44 102 LEU B CA 1
ATOM 2849 C C . LEU B 1 102 ? -3.018 -27.516 -18.734 1 94.44 102 LEU B C 1
ATOM 2851 O O . LEU B 1 102 ? -3.885 -26.766 -19.203 1 94.44 102 LEU B O 1
ATOM 2855 N N . PRO B 1 103 ? -3.285 -28.844 -18.625 1 95.62 103 PRO B N 1
ATOM 2856 C CA . PRO B 1 103 ? -4.578 -29.359 -19.078 1 95.62 103 PRO B CA 1
ATOM 2857 C C . PRO B 1 103 ? -5.758 -28.719 -18.359 1 95.62 103 PRO B C 1
ATOM 2859 O O . PRO B 1 103 ? -6.773 -28.406 -18.984 1 95.62 103 PRO B O 1
ATOM 2862 N N . TYR B 1 104 ? -5.578 -28.578 -17.141 1 95 104 TYR B N 1
ATOM 2863 C CA . TYR B 1 104 ? -6.625 -27.938 -16.359 1 95 104 TYR B CA 1
ATOM 2864 C C . TYR B 1 104 ? -6.871 -26.5 -16.828 1 95 104 TYR B C 1
ATOM 2866 O O . TYR B 1 104 ? -8.023 -26.078 -16.969 1 95 104 TYR B O 1
ATOM 2874 N N . LEU B 1 105 ? -5.832 -25.703 -17.047 1 96.94 105 LEU B N 1
ATOM 2875 C CA . LEU B 1 105 ? -5.945 -24.328 -17.531 1 96.94 105 LEU B CA 1
ATOM 2876 C C . LEU B 1 105 ? -6.672 -24.297 -18.859 1 96.94 105 LEU B C 1
ATOM 2878 O O . LEU B 1 105 ? -7.551 -23.453 -19.078 1 96.94 105 LEU B O 1
ATOM 2882 N N . MET B 1 106 ? -6.316 -25.203 -19.719 1 97.06 106 MET B N 1
ATOM 2883 C CA . MET B 1 106 ? -6.902 -25.25 -21.047 1 97.06 106 MET B CA 1
ATOM 2884 C C . MET B 1 106 ? -8.383 -25.625 -20.984 1 97.06 106 MET B C 1
ATOM 2886 O O . MET B 1 106 ? -9.227 -24.969 -21.594 1 97.06 106 MET B O 1
ATOM 2890 N N . GLU B 1 107 ? -8.664 -26.625 -20.203 1 96.62 107 GLU B N 1
ATOM 2891 C CA . GLU B 1 107 ? -10.039 -27.125 -20.062 1 96.62 107 GLU B CA 1
ATOM 2892 C C . GLU B 1 107 ? -10.953 -26.047 -19.5 1 96.62 107 GLU B C 1
ATOM 2894 O O . GLU B 1 107 ? -12.125 -25.953 -19.859 1 96.62 107 GLU B O 1
ATOM 2899 N N . ASN B 1 108 ? -10.422 -25.219 -18.656 1 97.12 108 ASN B N 1
ATOM 2900 C CA . ASN B 1 108 ? -11.242 -24.234 -17.969 1 97.12 108 ASN B CA 1
ATOM 2901 C C . ASN B 1 108 ? -11.07 -22.844 -18.578 1 97.12 108 ASN B C 1
ATOM 2903 O O . ASN B 1 108 ? -11.562 -21.859 -18.031 1 97.12 108 ASN B O 1
ATOM 2907 N N . GLU B 1 109 ? -10.328 -22.719 -19.641 1 97.75 109 GLU B N 1
ATOM 2908 C CA . GLU B 1 109 ? -10.125 -21.484 -20.406 1 97.75 109 GLU B CA 1
ATOM 2909 C C . GLU B 1 109 ? -9.523 -20.391 -19.531 1 97.75 109 GLU B C 1
ATOM 2911 O O . GLU B 1 109 ? -10.016 -19.266 -19.516 1 97.75 109 GLU B O 1
ATOM 2916 N N . ILE B 1 110 ? -8.547 -20.781 -18.766 1 98.19 110 ILE B N 1
ATOM 2917 C CA . ILE B 1 110 ? -7.812 -19.859 -17.906 1 98.19 110 ILE B CA 1
ATOM 2918 C C . ILE B 1 110 ? -6.559 -19.359 -18.625 1 98.19 110 ILE B C 1
ATOM 2920 O O . ILE B 1 110 ? -5.77 -20.172 -19.141 1 98.19 110 ILE B O 1
ATOM 2924 N N . CYS B 1 111 ? -6.445 -18.078 -18.719 1 98.44 111 CYS B N 1
ATOM 2925 C CA . CYS B 1 111 ? -5.242 -17.453 -19.266 1 98.44 111 CYS B CA 1
ATOM 2926 C C . CYS B 1 111 ? -4.188 -17.266 -18.188 1 98.44 111 CYS B C 1
ATOM 2928 O O . CYS B 1 111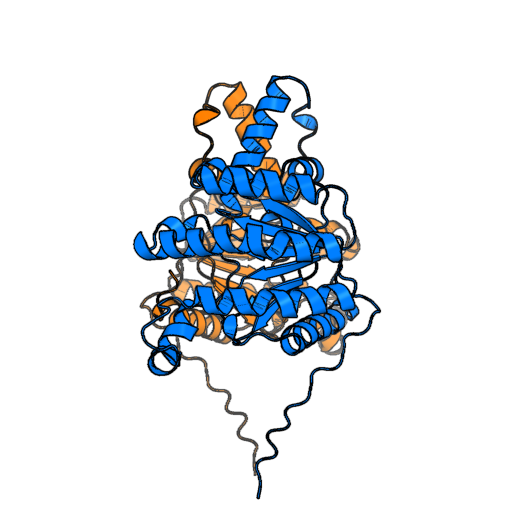 ? -4.445 -16.625 -17.172 1 98.44 111 CYS B O 1
ATOM 2930 N N . LEU B 1 112 ? -2.998 -17.812 -18.391 1 98.19 112 LEU B N 1
ATOM 2931 C CA . LEU B 1 112 ? -1.919 -17.656 -17.422 1 98.19 112 LEU B CA 1
ATOM 2932 C C . LEU B 1 112 ? -1.011 -16.484 -17.797 1 98.19 112 LEU B C 1
ATOM 2934 O O . LEU B 1 112 ? -0.541 -16.406 -18.922 1 98.19 112 LEU B O 1
ATOM 2938 N N . ARG B 1 113 ? -0.776 -15.625 -16.875 1 98 113 ARG B N 1
ATOM 2939 C CA . ARG B 1 113 ? 0.182 -14.531 -17 1 98 113 ARG B CA 1
ATOM 2940 C C . ARG B 1 113 ? 1.146 -14.523 -15.812 1 98 113 ARG B C 1
ATOM 2942 O O . ARG B 1 113 ? 0.718 -14.539 -14.656 1 98 113 ARG B O 1
ATOM 2949 N N . CYS B 1 114 ? 2.408 -14.523 -16.078 1 98.12 114 CYS B N 1
ATOM 2950 C CA . CYS B 1 114 ? 3.396 -14.367 -15.023 1 98.12 114 CYS B CA 1
ATOM 2951 C C . CYS B 1 114 ? 4.008 -12.977 -15.047 1 98.12 114 CYS B C 1
ATOM 2953 O O . CYS B 1 114 ? 4.434 -12.492 -16.094 1 98.12 114 CYS B O 1
ATOM 2955 N N . ILE B 1 115 ? 4.027 -12.297 -13.922 1 98.56 115 ILE B N 1
ATOM 2956 C CA . ILE B 1 115 ? 4.602 -10.961 -13.82 1 98.56 115 ILE B CA 1
ATOM 2957 C C . ILE B 1 115 ? 5.809 -10.984 -12.883 1 98.56 115 ILE B C 1
ATOM 2959 O O . ILE B 1 115 ? 5.957 -11.906 -12.078 1 98.56 115 ILE B O 1
ATOM 2963 N N . GLY B 1 116 ? 6.613 -9.914 -12.922 1 98.31 116 GLY B N 1
ATOM 2964 C CA . GLY B 1 116 ? 7.879 -9.836 -12.211 1 98.31 116 GLY B CA 1
ATOM 2965 C C . GLY B 1 116 ? 9.086 -9.883 -13.141 1 98.31 116 GLY B C 1
ATOM 2966 O O . GLY B 1 116 ? 8.93 -9.883 -14.359 1 98.31 116 GLY B O 1
ATOM 2967 N N . ASP B 1 117 ? 10.273 -9.836 -12.609 1 97.75 117 ASP B N 1
ATOM 2968 C CA . ASP B 1 117 ? 11.492 -9.984 -13.398 1 97.75 117 ASP B CA 1
ATOM 2969 C C . ASP B 1 117 ? 11.805 -11.461 -13.664 1 97.75 117 ASP B C 1
ATOM 2971 O O . ASP B 1 117 ? 12.602 -12.07 -12.938 1 97.75 117 ASP B O 1
ATOM 2975 N N . LEU B 1 118 ? 11.289 -11.961 -14.695 1 97.31 118 LEU B N 1
ATOM 2976 C CA . LEU B 1 118 ? 11.375 -13.383 -15 1 97.31 118 LEU B CA 1
ATOM 2977 C C . LEU B 1 118 ? 12.773 -13.75 -15.477 1 97.31 118 LEU B C 1
ATOM 2979 O O . LEU B 1 118 ? 13.133 -14.93 -15.508 1 97.31 118 LEU B O 1
ATOM 2983 N N . SER B 1 119 ? 13.586 -12.742 -15.852 1 96.12 119 SER B N 1
ATOM 2984 C CA . SER B 1 119 ? 14.914 -12.992 -16.391 1 96.12 119 SER B CA 1
ATOM 2985 C C . SER B 1 119 ? 15.836 -13.602 -15.336 1 96.12 119 SER B C 1
ATOM 2987 O O . SER B 1 119 ? 16.875 -14.172 -15.664 1 96.12 119 SER B O 1
ATOM 2989 N N . LYS B 1 120 ? 15.453 -13.492 -14.062 1 93.94 120 LYS B N 1
ATOM 2990 C CA . LYS B 1 120 ? 16.297 -13.977 -12.977 1 93.94 120 LYS B CA 1
ATOM 2991 C C . LYS B 1 120 ? 15.969 -15.422 -12.617 1 93.94 120 LYS B C 1
ATOM 2993 O O . LYS B 1 120 ? 16.656 -16.047 -11.805 1 93.94 120 LYS B O 1
ATOM 2998 N N . LEU B 1 121 ? 14.938 -15.977 -13.219 1 95.38 121 LEU B N 1
ATOM 2999 C CA . LEU B 1 121 ? 14.562 -17.359 -12.969 1 95.38 121 LEU B CA 1
ATOM 3000 C C . LEU B 1 121 ? 15.43 -18.312 -13.781 1 95.38 121 LEU B C 1
ATOM 3002 O O . LEU B 1 121 ? 16.016 -17.922 -14.789 1 95.38 121 LEU B O 1
ATOM 3006 N N . PRO B 1 122 ? 15.531 -19.609 -13.305 1 94.56 122 PRO B N 1
ATOM 3007 C CA . PRO B 1 122 ? 16.219 -20.609 -14.125 1 94.56 122 PRO B CA 1
ATOM 3008 C C . PRO B 1 122 ? 15.648 -20.719 -15.539 1 94.56 122 PRO B C 1
ATOM 3010 O O . PRO B 1 122 ? 14.43 -20.594 -15.719 1 94.56 122 PRO B O 1
ATOM 3013 N N . LYS B 1 123 ? 16.469 -21 -16.516 1 96.31 123 LYS B N 1
ATOM 3014 C CA . LYS B 1 123 ? 16.094 -21 -17.922 1 96.31 123 LYS B CA 1
ATOM 3015 C C . LYS B 1 123 ? 14.961 -21.984 -18.188 1 96.31 123 LYS B C 1
ATOM 3017 O O . LYS B 1 123 ? 14.062 -21.703 -18.984 1 96.31 123 LYS B O 1
ATOM 3022 N N . GLY B 1 124 ? 15.047 -23.094 -17.594 1 95.31 124 GLY B N 1
ATOM 3023 C CA . GLY B 1 124 ? 13.984 -24.078 -17.75 1 95.31 124 GLY B CA 1
ATOM 3024 C C . GLY B 1 124 ? 12.625 -23.562 -17.328 1 95.31 124 GLY B C 1
ATOM 3025 O O . GLY B 1 124 ? 11.625 -23.812 -18.016 1 95.31 124 GLY B O 1
ATOM 3026 N N . ILE B 1 125 ? 12.586 -22.797 -16.312 1 95.69 125 ILE B N 1
ATOM 3027 C CA . ILE B 1 125 ? 11.336 -22.234 -15.805 1 95.69 125 ILE B CA 1
ATOM 3028 C C . ILE B 1 125 ? 10.844 -21.141 -16.75 1 95.69 125 ILE B C 1
ATOM 3030 O O . ILE B 1 125 ? 9.656 -21.062 -17.062 1 95.69 125 ILE B O 1
ATOM 3034 N N . GLN B 1 126 ? 11.766 -20.297 -17.172 1 97.38 126 GLN B N 1
ATOM 3035 C CA . GLN B 1 126 ? 11.414 -19.25 -18.141 1 97.38 126 GLN B CA 1
ATOM 3036 C C . GLN B 1 126 ? 10.75 -19.844 -19.375 1 97.38 126 GLN B C 1
ATOM 3038 O O . GLN B 1 126 ? 9.711 -19.359 -19.828 1 97.38 126 GLN B O 1
ATOM 3043 N N . THR B 1 127 ? 11.359 -20.906 -19.859 1 97 127 THR B N 1
ATOM 3044 C CA . THR B 1 127 ? 10.852 -21.562 -21.047 1 97 127 THR B CA 1
ATOM 3045 C C . THR B 1 127 ? 9.453 -22.125 -20.812 1 97 127 THR B C 1
ATOM 3047 O O . THR B 1 127 ? 8.57 -21.984 -21.656 1 97 127 THR B O 1
ATOM 3050 N N . LYS B 1 128 ? 9.312 -22.734 -19.719 1 96.19 128 LYS B N 1
ATOM 3051 C CA . LYS B 1 128 ? 8.023 -23.328 -19.375 1 96.19 128 LYS B CA 1
ATOM 3052 C C . LYS B 1 128 ? 6.945 -22.266 -19.219 1 96.19 128 LYS B C 1
ATOM 3054 O O . LYS B 1 128 ? 5.824 -22.422 -19.703 1 96.19 128 LYS B O 1
ATOM 3059 N N . ILE B 1 129 ? 7.266 -21.172 -18.547 1 97.31 129 ILE B N 1
ATOM 3060 C CA . ILE B 1 129 ? 6.34 -20.062 -18.375 1 97.31 129 ILE B CA 1
ATOM 3061 C C . ILE B 1 129 ? 5.898 -19.547 -19.75 1 97.31 129 ILE B C 1
ATOM 3063 O O . ILE B 1 129 ? 4.703 -19.359 -20 1 97.31 129 ILE B O 1
ATOM 3067 N N . ASN B 1 130 ? 6.879 -19.328 -20.594 1 97.25 130 ASN B N 1
ATOM 3068 C CA . ASN B 1 130 ? 6.582 -18.844 -21.938 1 97.25 130 ASN B CA 1
ATOM 3069 C C . ASN B 1 130 ? 5.652 -19.797 -22.688 1 97.25 130 ASN B C 1
ATOM 3071 O O . ASN B 1 130 ? 4.707 -19.359 -23.344 1 97.25 130 ASN B O 1
ATOM 3075 N N . HIS B 1 131 ? 5.957 -21.062 -22.547 1 96.81 131 HIS B N 1
ATOM 3076 C CA . HIS B 1 131 ? 5.16 -22.078 -23.219 1 96.81 131 HIS B CA 1
ATOM 3077 C C . HIS B 1 131 ? 3.717 -22.078 -22.734 1 96.81 131 HIS B C 1
ATOM 3079 O O . HIS B 1 131 ? 2.787 -21.953 -23.531 1 96.81 131 HIS B O 1
ATOM 3085 N N . VAL B 1 132 ? 3.494 -22.109 -21.484 1 97.25 132 VAL B N 1
ATOM 3086 C CA . VAL B 1 132 ? 2.158 -22.203 -20.906 1 97.25 132 VAL B CA 1
ATOM 3087 C C . VAL B 1 132 ? 1.397 -20.906 -21.172 1 97.25 132 VAL B C 1
ATOM 3089 O O . VAL B 1 132 ? 0.207 -20.922 -21.484 1 97.25 132 VAL B O 1
ATOM 3092 N N . SER B 1 133 ? 2.066 -19.75 -21.016 1 97.56 133 SER B N 1
ATOM 3093 C CA . SER B 1 133 ? 1.438 -18.469 -21.281 1 97.56 133 SER B CA 1
ATOM 3094 C C . SER B 1 133 ? 0.948 -18.375 -22.719 1 97.56 133 SER B C 1
ATOM 3096 O O . SER B 1 133 ? -0.163 -17.906 -22.984 1 97.56 133 SER B O 1
ATOM 3098 N N . ARG B 1 134 ? 1.756 -18.812 -23.625 1 97.31 134 ARG B N 1
ATOM 3099 C CA . ARG B 1 134 ? 1.385 -18.797 -25.031 1 97.31 134 ARG B CA 1
ATOM 3100 C C . ARG B 1 134 ? 0.201 -19.719 -25.312 1 97.31 134 ARG B C 1
ATOM 3102 O O . ARG B 1 134 ? -0.733 -19.344 -26.016 1 97.31 134 ARG B O 1
ATOM 3109 N N . MET B 1 135 ? 0.229 -20.906 -24.734 1 97.25 135 MET B N 1
ATOM 3110 C CA . MET B 1 135 ? -0.803 -21.906 -24.969 1 97.25 135 MET B CA 1
ATOM 3111 C C . MET B 1 135 ? -2.148 -21.453 -24.422 1 97.25 135 MET B C 1
ATOM 3113 O O . MET B 1 135 ? -3.199 -21.875 -24.906 1 97.25 135 MET B O 1
ATOM 3117 N N . THR B 1 136 ? -2.107 -20.5 -23.484 1 98 136 THR B N 1
ATOM 3118 C CA . THR B 1 136 ? -3.344 -20.125 -22.812 1 98 136 THR B CA 1
ATOM 3119 C C . THR B 1 136 ? -3.73 -18.688 -23.141 1 98 136 THR B C 1
ATOM 3121 O O . THR B 1 136 ? -4.707 -18.156 -22.609 1 98 136 THR B O 1
ATOM 3124 N N . ALA B 1 137 ? -3.059 -18.031 -24.031 1 97.44 137 ALA B N 1
ATOM 3125 C CA . ALA B 1 137 ? -3.119 -16.578 -24.266 1 97.44 137 ALA B CA 1
ATOM 3126 C C . ALA B 1 137 ? -4.488 -16.172 -24.812 1 97.44 137 ALA B C 1
ATOM 3128 O O . ALA B 1 137 ? -4.91 -15.031 -24.641 1 97.44 137 ALA B O 1
ATOM 3129 N N . SER B 1 138 ? -5.211 -17.016 -25.391 1 97.06 138 SER B N 1
ATOM 3130 C CA . SER B 1 138 ? -6.457 -16.656 -26.047 1 97.06 138 SER B CA 1
ATOM 3131 C C . SER B 1 138 ? -7.652 -16.828 -25.125 1 97.06 138 SER B C 1
ATOM 3133 O O . SER B 1 138 ? -8.773 -16.422 -25.453 1 97.06 138 SER B O 1
ATOM 3135 N N . PHE B 1 139 ? -7.426 -17.438 -23.984 1 97.31 139 PHE B N 1
ATOM 3136 C CA . PHE B 1 139 ? -8.523 -17.688 -23.062 1 97.31 139 PHE B CA 1
ATOM 3137 C C . PHE B 1 139 ? -8.93 -16.422 -22.328 1 97.31 139 PHE B C 1
ATOM 3139 O O . PHE B 1 139 ? -8.117 -15.508 -22.172 1 97.31 139 PHE B O 1
ATOM 3146 N N . SER B 1 140 ? -10.203 -16.359 -21.875 1 95.69 140 SER B N 1
ATOM 3147 C CA . SER B 1 140 ? -10.672 -15.102 -21.297 1 95.69 140 SER B CA 1
ATOM 3148 C C . SER B 1 140 ? -11.602 -15.352 -20.109 1 95.69 140 SER B C 1
ATOM 3150 O O . SER B 1 140 ? -12.133 -14.398 -19.531 1 95.69 140 SER B O 1
ATOM 3152 N N . ARG B 1 141 ? -11.773 -16.594 -19.766 1 97.56 141 ARG B N 1
ATOM 3153 C CA . ARG B 1 141 ? -12.688 -16.875 -18.656 1 97.56 141 ARG B CA 1
ATOM 3154 C C . ARG B 1 141 ? -12.125 -16.359 -17.344 1 97.56 141 ARG B C 1
ATOM 3156 O O . ARG B 1 141 ? -12.852 -15.75 -16.547 1 97.56 141 ARG B O 1
ATOM 3163 N N . LEU B 1 142 ? -10.898 -16.562 -17.109 1 98.44 142 LEU B N 1
ATOM 3164 C CA . LEU B 1 142 ? -10.148 -16.094 -15.953 1 98.44 142 LEU B CA 1
ATOM 3165 C C . LEU B 1 142 ? -8.695 -15.805 -16.328 1 98.44 142 LEU B C 1
ATOM 3167 O O . LEU B 1 142 ? -8.062 -16.609 -17.016 1 98.44 142 LEU B O 1
ATOM 3171 N N . GLU B 1 143 ? -8.242 -14.664 -15.961 1 98.62 143 GLU B N 1
ATOM 3172 C CA . GLU B 1 143 ? -6.809 -14.391 -16.016 1 98.62 143 GLU B CA 1
ATOM 3173 C C . GLU B 1 143 ? -6.129 -14.727 -14.695 1 98.62 143 GLU B C 1
ATOM 3175 O O . GLU B 1 143 ? -6.371 -14.062 -13.68 1 98.62 143 GLU B O 1
ATOM 3180 N N . LEU B 1 144 ? -5.398 -15.75 -14.703 1 98.56 144 LEU B N 1
ATOM 3181 C CA . LEU B 1 144 ? -4.586 -16.125 -13.555 1 98.56 144 LEU B CA 1
ATOM 3182 C C . LEU B 1 144 ? -3.201 -15.484 -13.633 1 98.56 144 LEU B C 1
ATOM 3184 O O . LEU B 1 144 ? -2.41 -15.82 -14.523 1 98.56 144 LEU B O 1
ATOM 3188 N N . VAL B 1 145 ? -2.934 -14.578 -12.75 1 98.75 145 VAL B N 1
ATOM 3189 C CA . VAL B 1 145 ? -1.664 -13.859 -12.727 1 98.75 145 VAL B CA 1
ATOM 3190 C C . VAL B 1 145 ? -0.791 -14.383 -11.594 1 98.75 145 VAL B C 1
ATOM 3192 O O . VAL B 1 145 ? -1.188 -14.328 -10.422 1 98.75 145 VAL B O 1
ATOM 3195 N N . LEU B 1 146 ? 0.339 -14.914 -11.914 1 97.94 146 LEU B N 1
ATOM 3196 C CA . LEU B 1 146 ? 1.313 -15.336 -10.922 1 97.94 146 LEU B CA 1
ATOM 3197 C C . LEU B 1 146 ? 2.467 -14.344 -10.828 1 97.94 146 LEU B C 1
ATOM 3199 O O . LEU B 1 146 ? 3.186 -14.125 -11.805 1 97.94 146 LEU B O 1
ATOM 3203 N N . ALA B 1 147 ? 2.6 -13.719 -9.695 1 98.5 147 ALA B N 1
ATOM 3204 C CA . ALA B 1 147 ? 3.723 -12.812 -9.445 1 98.5 147 ALA B CA 1
ATOM 3205 C C . ALA B 1 147 ? 4.953 -13.586 -8.977 1 98.5 147 ALA B C 1
ATOM 3207 O O . ALA B 1 147 ? 5.004 -14.055 -7.836 1 98.5 147 ALA B O 1
ATOM 3208 N N . VAL B 1 148 ? 5.938 -13.695 -9.844 1 96.88 148 VAL B N 1
ATOM 3209 C CA . VAL B 1 148 ? 7.141 -14.484 -9.586 1 96.88 148 VAL B CA 1
ATOM 3210 C C . VAL B 1 148 ? 8.375 -13.586 -9.695 1 96.88 148 VAL B C 1
ATOM 3212 O O . VAL B 1 148 ? 8.578 -12.914 -10.711 1 96.88 148 VAL B O 1
ATOM 3215 N N . ASN B 1 149 ? 9.219 -13.703 -8.641 1 96.81 149 ASN B N 1
ATOM 3216 C CA . ASN B 1 149 ? 10.281 -12.719 -8.5 1 96.81 149 ASN B CA 1
ATOM 3217 C C . ASN B 1 149 ? 9.758 -11.297 -8.703 1 96.81 149 ASN B C 1
ATOM 3219 O O . ASN B 1 149 ? 10.281 -10.555 -9.539 1 96.81 149 ASN B O 1
ATOM 3223 N N . TYR B 1 150 ? 8.773 -11.039 -7.934 1 98.31 150 TYR B N 1
ATOM 3224 C CA . TYR B 1 150 ? 8.031 -9.797 -8.102 1 98.31 150 TYR B CA 1
ATOM 3225 C C . TYR B 1 150 ? 8.148 -8.922 -6.863 1 98.31 150 TYR B C 1
ATOM 3227 O O . TYR B 1 150 ? 8.109 -9.414 -5.738 1 98.31 150 TYR B O 1
ATOM 3235 N N . GLY B 1 151 ? 8.227 -7.652 -7.027 1 98.31 151 GLY B N 1
ATOM 3236 C CA . GLY B 1 151 ? 8.086 -6.562 -6.074 1 98.31 151 GLY B CA 1
ATOM 3237 C C . GLY B 1 151 ? 7.559 -5.285 -6.703 1 98.31 151 GLY B C 1
ATOM 3238 O O . GLY B 1 151 ? 7.934 -4.938 -7.824 1 98.31 151 GLY B O 1
ATOM 3239 N N . GLY B 1 152 ? 6.656 -4.668 -5.984 1 98.69 152 GLY B N 1
ATOM 3240 C CA . GLY B 1 152 ? 6.09 -3.436 -6.516 1 98.69 152 GLY B CA 1
ATOM 3241 C C . GLY B 1 152 ? 7.141 -2.398 -6.867 1 98.69 152 GLY B C 1
ATOM 3242 O O . GLY B 1 152 ? 7.027 -1.719 -7.891 1 98.69 152 GLY B O 1
ATOM 3243 N N . LYS B 1 153 ? 8.148 -2.229 -6.035 1 98.56 153 LYS B N 1
ATOM 3244 C CA . LYS B 1 153 ? 9.211 -1.261 -6.301 1 98.56 153 LYS B CA 1
ATOM 3245 C C . LYS B 1 153 ? 9.992 -1.631 -7.559 1 98.56 153 LYS B C 1
ATOM 3247 O O . LYS B 1 153 ? 10.234 -0.78 -8.414 1 98.56 153 LYS B O 1
ATOM 3252 N N . ASP B 1 154 ? 10.375 -2.926 -7.66 1 98.06 154 ASP B N 1
ATOM 3253 C CA . ASP B 1 154 ? 11.078 -3.393 -8.852 1 98.06 154 ASP B CA 1
ATOM 3254 C C . ASP B 1 154 ? 10.234 -3.186 -10.102 1 98.06 154 ASP B C 1
ATOM 3256 O O . ASP B 1 154 ? 10.758 -2.799 -11.156 1 98.06 154 ASP B O 1
ATOM 3260 N N . GLU B 1 155 ? 8.961 -3.488 -10.031 1 98.69 155 GLU B N 1
ATOM 3261 C CA . GLU B 1 155 ? 8.062 -3.287 -11.164 1 98.69 155 GLU B CA 1
ATOM 3262 C C . GLU B 1 155 ? 8.086 -1.837 -11.641 1 98.69 155 GLU B C 1
ATOM 3264 O O . GLU B 1 155 ? 8.18 -1.576 -12.844 1 98.69 155 GLU B O 1
ATOM 3269 N N . LEU B 1 156 ? 8.016 -0.941 -10.695 1 98.56 156 LEU B N 1
ATOM 3270 C CA . LEU B 1 156 ? 8.008 0.477 -11.039 1 98.56 156 LEU B CA 1
ATOM 3271 C C . LEU B 1 156 ? 9.344 0.896 -11.648 1 98.56 156 LEU B C 1
ATOM 3273 O O . LEU B 1 156 ? 9.383 1.688 -12.594 1 98.56 156 LEU B O 1
ATOM 3277 N N . VAL B 1 157 ? 10.43 0.389 -11.102 1 97.81 157 VAL B N 1
ATOM 3278 C CA . VAL B 1 157 ? 11.742 0.674 -11.68 1 97.81 157 VAL B CA 1
ATOM 3279 C C . VAL B 1 157 ? 11.773 0.225 -13.133 1 97.81 157 VAL B C 1
ATOM 3281 O O . VAL B 1 157 ? 12.188 0.985 -14.016 1 97.81 157 VAL B O 1
ATOM 3284 N N . ARG B 1 158 ? 11.352 -1.021 -13.367 1 97.56 158 ARG B N 1
ATOM 3285 C CA . ARG B 1 158 ? 11.359 -1.56 -14.719 1 97.56 158 ARG B CA 1
ATOM 3286 C C . ARG B 1 158 ? 10.438 -0.757 -15.633 1 97.56 158 ARG B C 1
ATOM 3288 O O . ARG B 1 158 ? 10.766 -0.501 -16.797 1 97.56 158 ARG B O 1
ATOM 3295 N N . ALA B 1 159 ? 9.273 -0.35 -15.125 1 97.69 159 ALA B N 1
ATOM 3296 C CA . ALA B 1 159 ? 8.344 0.47 -15.906 1 97.69 159 ALA B CA 1
ATOM 3297 C C . ALA B 1 159 ? 8.984 1.797 -16.297 1 97.69 159 ALA B C 1
ATOM 3299 O O . ALA B 1 159 ? 8.852 2.238 -17.453 1 97.69 159 ALA B O 1
ATOM 3300 N N . PHE B 1 160 ? 9.656 2.391 -15.383 1 95.81 160 PHE B N 1
ATOM 3301 C CA . PHE B 1 160 ? 10.305 3.668 -15.641 1 95.81 160 PHE B CA 1
ATOM 3302 C C . PHE B 1 160 ? 11.406 3.51 -16.688 1 95.81 160 PHE B C 1
ATOM 3304 O O . PHE B 1 160 ? 11.562 4.363 -17.562 1 95.81 160 PHE B O 1
ATOM 3311 N N . LYS B 1 161 ? 12.188 2.467 -16.562 1 95.44 161 LYS B N 1
ATOM 3312 C CA . LYS B 1 161 ? 13.242 2.211 -17.547 1 95.44 161 LYS B CA 1
ATOM 3313 C C . LYS B 1 161 ? 12.656 2.072 -18.953 1 95.44 161 LYS B C 1
ATOM 3315 O O . LYS B 1 161 ? 13.164 2.676 -19.891 1 95.44 161 LYS B O 1
ATOM 3320 N N . LYS B 1 162 ? 11.625 1.322 -19.047 1 96.12 162 LYS B N 1
ATOM 3321 C CA . LYS B 1 162 ? 10.961 1.142 -20.344 1 96.12 162 LYS B CA 1
ATOM 3322 C C . LYS B 1 162 ? 10.414 2.465 -20.875 1 96.12 162 LYS B C 1
ATOM 3324 O O . LYS B 1 162 ? 10.555 2.771 -22.047 1 96.12 162 LYS B O 1
ATOM 3329 N N . LEU B 1 163 ? 9.773 3.188 -19.969 1 95 163 LEU B N 1
ATOM 3330 C CA . LEU B 1 163 ? 9.203 4.48 -20.328 1 95 163 LEU B CA 1
ATOM 3331 C C . LEU B 1 163 ? 10.281 5.434 -20.828 1 95 163 LEU B C 1
ATOM 3333 O O . LEU B 1 163 ? 10.094 6.137 -21.812 1 95 163 LEU B O 1
ATOM 3337 N N . HIS B 1 164 ? 11.375 5.453 -20.109 1 93.12 164 HIS B N 1
ATOM 3338 C CA . HIS B 1 164 ? 12.492 6.312 -20.5 1 93.12 164 HIS B CA 1
ATOM 3339 C C . HIS B 1 164 ? 12.969 5.988 -21.906 1 93.12 164 HIS B C 1
ATOM 3341 O O . HIS B 1 164 ? 13.203 6.895 -22.719 1 93.12 164 HIS B O 1
ATOM 3347 N N . VAL B 1 165 ? 13.148 4.738 -22.234 1 93.88 165 VAL B N 1
ATOM 3348 C CA . VAL B 1 165 ? 13.602 4.297 -23.547 1 93.88 165 VAL B CA 1
ATOM 3349 C C . VAL B 1 165 ? 12.617 4.758 -24.625 1 93.88 165 VAL B C 1
ATOM 3351 O O . VAL B 1 165 ? 13.023 5.254 -25.672 1 93.88 165 VAL B O 1
ATOM 3354 N N . ASP B 1 166 ? 11.359 4.656 -24.297 1 95.62 166 ASP B N 1
ATOM 3355 C CA . ASP B 1 166 ? 10.336 5.027 -25.281 1 95.62 166 ASP B CA 1
ATOM 3356 C C . ASP B 1 166 ? 10.297 6.539 -25.484 1 95.62 166 ASP B C 1
ATOM 3358 O O . ASP B 1 166 ? 10.016 7.012 -26.594 1 95.62 166 ASP B O 1
ATOM 3362 N N . ILE B 1 167 ? 10.516 7.297 -24.469 1 92.94 167 ILE B N 1
ATOM 3363 C CA . ILE B 1 167 ? 10.602 8.75 -24.594 1 92.94 167 ILE B CA 1
ATOM 3364 C C . ILE B 1 167 ? 11.812 9.117 -25.453 1 92.94 167 ILE B C 1
ATOM 3366 O O . ILE B 1 167 ? 11.711 9.945 -26.359 1 92.94 167 ILE B O 1
ATOM 3370 N N . LEU B 1 168 ? 12.93 8.469 -25.234 1 90.19 168 LEU B N 1
ATOM 3371 C CA . LEU B 1 168 ? 14.148 8.719 -26 1 90.19 168 LEU B CA 1
ATOM 3372 C C . LEU B 1 168 ? 13.953 8.398 -27.469 1 90.19 168 LEU B C 1
ATOM 3374 O O . LEU B 1 168 ? 14.469 9.102 -28.344 1 90.19 168 LEU B O 1
ATOM 3378 N N . ASN B 1 169 ? 13.195 7.398 -27.656 1 94.31 169 ASN B N 1
ATOM 3379 C CA . ASN B 1 169 ? 12.945 6.961 -29.031 1 94.31 169 ASN B CA 1
ATOM 3380 C C . ASN B 1 169 ? 11.773 7.711 -29.656 1 94.31 169 ASN B C 1
ATOM 3382 O O . ASN B 1 169 ? 11.32 7.359 -30.75 1 94.31 169 ASN B O 1
ATOM 3386 N N . LYS B 1 170 ? 11.18 8.648 -28.875 1 93.88 170 LYS B N 1
ATOM 3387 C CA . LYS B 1 170 ? 10.141 9.57 -29.328 1 93.88 170 LYS B CA 1
ATOM 3388 C C . LYS B 1 170 ? 8.836 8.828 -29.625 1 93.88 170 LYS B C 1
ATOM 3390 O O . LYS B 1 170 ? 8.062 9.234 -30.484 1 93.88 170 LYS B O 1
ATOM 3395 N N . LYS B 1 171 ? 8.75 7.676 -29.016 1 94.69 171 LYS B N 1
ATOM 3396 C CA . LYS B 1 171 ? 7.477 6.969 -29.109 1 94.69 171 LYS B CA 1
ATOM 3397 C C . LYS B 1 171 ? 6.402 7.672 -28.281 1 94.69 171 LYS B C 1
ATOM 3399 O O . LYS B 1 171 ? 5.219 7.621 -28.625 1 94.69 171 LYS B O 1
ATOM 3404 N N . ILE B 1 172 ? 6.859 8.258 -27.188 1 93.19 172 ILE B N 1
ATOM 3405 C CA . ILE B 1 172 ? 5.996 9.062 -26.328 1 93.19 172 ILE B CA 1
ATOM 3406 C C . ILE B 1 172 ? 6.742 10.312 -25.875 1 93.19 172 ILE B C 1
ATOM 3408 O O . ILE B 1 172 ? 7.969 10.383 -25.969 1 93.19 172 ILE B O 1
ATOM 3412 N N . SER B 1 173 ? 5.918 11.32 -25.438 1 91.19 173 SER B N 1
ATOM 3413 C CA . SER B 1 173 ? 6.504 12.555 -24.922 1 91.19 173 SER B CA 1
ATOM 3414 C C . SER B 1 173 ? 6.531 12.562 -23.406 1 91.19 173 SER B C 1
ATOM 3416 O O . SER B 1 173 ? 5.672 11.945 -22.766 1 91.19 173 SER B O 1
ATOM 3418 N N . SER B 1 174 ? 7.469 13.242 -22.906 1 87.25 174 SER B N 1
ATOM 3419 C CA . SER B 1 174 ? 7.535 13.383 -21.453 1 87.25 174 SER B CA 1
ATOM 3420 C C . SER B 1 174 ? 6.32 14.125 -20.906 1 87.25 174 SER B C 1
ATOM 3422 O O . SER B 1 174 ? 5.941 13.953 -19.75 1 87.25 174 SER B O 1
ATOM 3424 N N . ASP B 1 175 ? 5.742 14.938 -21.703 1 89.12 175 ASP B N 1
ATOM 3425 C CA . ASP B 1 175 ? 4.547 15.68 -21.312 1 89.12 175 ASP B CA 1
ATOM 3426 C C . ASP B 1 175 ? 3.352 14.742 -21.141 1 89.12 175 ASP B C 1
ATOM 3428 O O . ASP B 1 175 ? 2.354 15.109 -20.516 1 89.12 175 ASP B O 1
ATOM 3432 N N . ASP B 1 176 ? 3.518 13.539 -21.656 1 90.06 176 ASP B N 1
ATOM 3433 C CA . ASP B 1 176 ? 2.438 12.555 -21.609 1 90.06 176 ASP B CA 1
ATOM 3434 C C . ASP B 1 176 ? 2.445 11.789 -20.297 1 90.06 176 ASP B C 1
ATOM 3436 O O . ASP B 1 176 ? 1.516 11.031 -20 1 90.06 176 ASP B O 1
ATOM 3440 N N . LEU B 1 177 ? 3.527 12.023 -19.562 1 93.81 177 LEU B N 1
ATOM 3441 C CA . LEU B 1 177 ? 3.654 11.242 -18.328 1 93.81 177 LEU B CA 1
ATOM 3442 C C . LEU B 1 177 ? 2.473 11.492 -17.406 1 93.81 177 LEU B C 1
ATOM 3444 O O . LEU B 1 177 ? 2.178 12.641 -17.062 1 93.81 177 LEU B O 1
ATOM 3448 N N . SER B 1 178 ? 1.765 10.453 -17.109 1 96.38 178 SER B N 1
ATOM 3449 C CA . SER B 1 178 ? 0.56 10.469 -16.297 1 96.38 178 SER B CA 1
ATOM 3450 C C . SER B 1 178 ? 0.382 9.156 -15.539 1 96.38 178 SER B C 1
ATOM 3452 O O . SER B 1 178 ? 1.1 8.188 -15.797 1 96.38 178 SER B O 1
ATOM 3454 N N . GLU B 1 179 ? -0.513 9.195 -14.633 1 97.5 179 GLU B N 1
ATOM 3455 C CA . GLU B 1 179 ? -0.831 7.969 -13.914 1 97.5 179 GLU B CA 1
ATOM 3456 C C . GLU B 1 179 ? -1.272 6.863 -14.867 1 97.5 179 GLU B C 1
ATOM 3458 O O . GLU B 1 179 ? -0.838 5.715 -14.742 1 97.5 179 GLU B O 1
ATOM 3463 N N . SER B 1 180 ? -2.104 7.258 -15.828 1 97.38 180 SER B N 1
ATOM 3464 C CA . SER B 1 180 ? -2.613 6.289 -16.781 1 97.38 180 SER B CA 1
ATOM 3465 C C . SER B 1 180 ? -1.488 5.711 -17.641 1 97.38 180 SER B C 1
ATOM 3467 O O . SER B 1 180 ? -1.464 4.508 -17.906 1 97.38 180 SER B O 1
ATOM 3469 N N . LEU B 1 181 ? -0.611 6.574 -18.062 1 97.38 181 LEU B N 1
ATOM 3470 C CA . LEU B 1 181 ? 0.498 6.098 -18.891 1 97.38 181 LEU B CA 1
ATOM 3471 C C . LEU B 1 181 ? 1.389 5.148 -18.094 1 97.38 181 LEU B C 1
ATOM 3473 O O . LEU B 1 181 ? 1.775 4.09 -18.594 1 97.38 181 LEU B O 1
ATOM 3477 N N . ILE B 1 182 ? 1.741 5.52 -16.891 1 97.81 182 ILE B N 1
ATOM 3478 C CA . ILE B 1 182 ? 2.568 4.652 -16.047 1 97.81 182 ILE B CA 1
ATOM 3479 C C . ILE B 1 182 ? 1.884 3.301 -15.875 1 97.81 182 ILE B C 1
ATOM 3481 O O . ILE B 1 182 ? 2.521 2.254 -16 1 97.81 182 ILE B O 1
ATOM 3485 N N . SER B 1 183 ? 0.596 3.326 -15.578 1 98.25 183 SER B N 1
ATOM 3486 C CA . SER B 1 183 ? -0.162 2.088 -15.422 1 98.25 183 SER B CA 1
ATOM 3487 C C . SER B 1 183 ? -0.009 1.19 -16.641 1 98.25 183 SER B C 1
ATOM 3489 O O . SER B 1 183 ? 0.08 -0.032 -16.516 1 98.25 183 SER B O 1
ATOM 3491 N N . SER B 1 184 ? 0.071 1.779 -17.859 1 97.94 184 SER B N 1
ATOM 3492 C CA . SER B 1 184 ? 0.148 1.017 -19.094 1 97.94 184 SER B CA 1
ATOM 3493 C C . SER B 1 184 ? 1.529 0.398 -19.281 1 97.94 184 SER B C 1
ATOM 3495 O O . SER B 1 184 ? 1.716 -0.477 -20.125 1 97.94 184 SER B O 1
ATOM 3497 N N . TYR B 1 185 ? 2.486 0.788 -18.5 1 98.12 185 TYR B N 1
ATOM 3498 C CA . TYR B 1 185 ? 3.834 0.244 -18.609 1 98.12 185 TYR B CA 1
ATOM 3499 C C . TYR B 1 185 ? 4.102 -0.776 -17.5 1 98.12 185 TYR B C 1
ATOM 3501 O O . TYR B 1 185 ? 5.16 -1.413 -17.484 1 98.12 185 TYR B O 1
ATOM 3509 N N . LEU B 1 186 ? 3.191 -0.92 -16.547 1 98.69 186 LEU B N 1
ATOM 3510 C CA . LEU B 1 186 ? 3.354 -1.888 -15.477 1 98.69 186 LEU B CA 1
ATOM 3511 C C . LEU B 1 186 ? 3.107 -3.307 -15.977 1 98.69 186 LEU B C 1
ATOM 3513 O O . LEU B 1 186 ? 2.551 -3.5 -17.062 1 98.69 186 LEU B O 1
ATOM 3517 N N . ASP B 1 187 ? 3.539 -4.297 -15.195 1 98.56 187 ASP B N 1
ATOM 3518 C CA . ASP B 1 187 ? 3.373 -5.707 -15.547 1 98.56 187 ASP B CA 1
ATOM 3519 C C . ASP B 1 187 ? 1.896 -6.062 -15.695 1 98.56 187 ASP B C 1
ATOM 3521 O O . ASP B 1 187 ? 1.546 -6.973 -16.453 1 98.56 187 ASP B O 1
ATOM 3525 N N . THR B 1 188 ? 1.056 -5.336 -15.016 1 98.56 188 THR B N 1
ATOM 3526 C CA . THR B 1 188 ? -0.371 -5.633 -14.961 1 98.56 188 THR B CA 1
ATOM 3527 C C . THR B 1 188 ? -1.125 -4.848 -16.031 1 98.56 188 THR B C 1
ATOM 3529 O O . THR B 1 188 ? -2.346 -4.695 -15.953 1 98.56 188 THR B O 1
ATOM 3532 N N . SER B 1 189 ? -0.417 -4.301 -17 1 98.25 189 SER B N 1
ATOM 3533 C CA . SER B 1 189 ? -1.054 -3.531 -18.062 1 98.25 189 SER B CA 1
ATOM 3534 C C . SER B 1 189 ? -2.217 -4.301 -18.688 1 98.25 189 SER B C 1
ATOM 3536 O O . SER B 1 189 ? -2.115 -5.504 -18.922 1 98.25 189 SER B O 1
ATOM 3538 N N . GLY B 1 190 ? -3.35 -3.578 -18.859 1 97.06 190 GLY B N 1
ATOM 3539 C CA . GLY B 1 190 ? -4.516 -4.195 -19.484 1 97.06 190 GLY B CA 1
ATOM 3540 C C . GLY B 1 190 ? -5.457 -4.828 -18.469 1 97.06 190 GLY B C 1
ATOM 3541 O O . GLY B 1 190 ? -6.578 -5.207 -18.812 1 97.06 190 GLY B O 1
ATOM 3542 N N . LEU B 1 191 ? -5.012 -4.98 -17.25 1 98.12 191 LEU B N 1
ATOM 3543 C CA . LEU B 1 191 ? -5.852 -5.531 -16.188 1 98.12 191 LEU B CA 1
ATOM 3544 C C . LEU B 1 191 ? -6.398 -4.418 -15.305 1 98.12 191 LEU B C 1
ATOM 3546 O O . LEU B 1 191 ? -5.77 -3.367 -15.156 1 98.12 191 LEU B O 1
ATOM 3550 N N . THR B 1 192 ? -7.523 -4.633 -14.758 1 97.69 192 THR B N 1
ATOM 3551 C CA . THR B 1 192 ? -8.016 -3.727 -13.719 1 97.69 192 THR B CA 1
ATOM 3552 C C . THR B 1 192 ? -7.203 -3.879 -12.438 1 97.69 192 THR B C 1
ATOM 3554 O O . THR B 1 192 ? -6.633 -4.941 -12.18 1 97.69 192 THR B O 1
ATOM 3557 N N . ASP B 1 193 ? -7.141 -2.816 -11.648 1 98.44 193 ASP B N 1
ATOM 3558 C CA . ASP B 1 193 ? -6.562 -2.943 -10.312 1 98.44 193 ASP B CA 1
ATOM 3559 C C . ASP B 1 193 ? -7.383 -3.898 -9.453 1 98.44 193 ASP B C 1
ATOM 3561 O O . ASP B 1 193 ? -8.586 -4.066 -9.672 1 98.44 193 ASP B O 1
ATOM 3565 N N . PRO B 1 194 ? -6.738 -4.527 -8.453 1 98.75 194 PRO B N 1
ATOM 3566 C CA . PRO B 1 194 ? -7.531 -5.387 -7.574 1 98.75 194 PRO B CA 1
ATOM 3567 C C . PRO B 1 194 ? -8.602 -4.621 -6.805 1 98.75 194 PRO B C 1
ATOM 3569 O O . PRO B 1 194 ? -8.359 -3.504 -6.34 1 98.75 194 PRO B O 1
ATOM 3572 N N . ASP B 1 195 ? -9.742 -5.25 -6.758 1 98 195 ASP B N 1
ATOM 3573 C CA . ASP B 1 195 ? -10.805 -4.75 -5.891 1 98 195 ASP B CA 1
ATOM 3574 C C . ASP B 1 195 ? -10.578 -5.18 -4.441 1 98 195 ASP B C 1
ATOM 3576 O O . ASP B 1 195 ? -10.898 -4.441 -3.512 1 98 195 ASP B O 1
ATOM 3580 N N . LEU B 1 196 ? -10.031 -6.328 -4.328 1 98.44 196 LEU B N 1
ATOM 3581 C CA . LEU B 1 196 ? -9.836 -6.973 -3.031 1 98.44 196 LEU B CA 1
ATOM 3582 C C . LEU B 1 196 ? -8.469 -7.633 -2.953 1 98.44 196 LEU B C 1
ATOM 3584 O O . LEU B 1 196 ? -8.062 -8.352 -3.869 1 98.44 196 LEU B O 1
ATOM 3588 N N . LEU B 1 197 ? -7.73 -7.324 -1.961 1 98.88 197 LEU B N 1
ATOM 3589 C CA . LEU B 1 197 ? -6.484 -8.008 -1.63 1 98.88 197 LEU B CA 1
ATOM 3590 C C . LEU B 1 197 ? -6.629 -8.805 -0.336 1 98.88 197 LEU B C 1
ATOM 3592 O O . LEU B 1 197 ? -6.918 -8.234 0.719 1 98.88 197 LEU B O 1
ATOM 3596 N N . ILE B 1 198 ? -6.465 -10.078 -0.448 1 98.88 198 ILE B N 1
ATOM 3597 C CA . ILE B 1 198 ? -6.539 -10.977 0.695 1 98.88 198 ILE B CA 1
ATOM 3598 C C . ILE B 1 198 ? -5.129 -11.359 1.145 1 98.88 198 ILE B C 1
ATOM 3600 O O . ILE B 1 198 ? -4.293 -11.742 0.324 1 98.88 198 ILE B O 1
ATOM 3604 N N . ARG B 1 199 ? -4.863 -11.219 2.354 1 98.69 199 ARG B N 1
ATOM 3605 C CA . ARG B 1 199 ? -3.619 -11.75 2.895 1 98.69 199 ARG B CA 1
ATOM 3606 C C . ARG B 1 199 ? -3.891 -12.758 4.008 1 98.69 199 ARG B C 1
ATOM 3608 O O . ARG B 1 199 ? -4.586 -12.445 4.977 1 98.69 199 ARG B O 1
ATOM 3615 N N . THR B 1 200 ? -3.369 -13.938 3.844 1 98.56 200 THR B N 1
ATOM 3616 C CA . THR B 1 200 ? -3.459 -14.961 4.879 1 98.56 200 THR B CA 1
ATOM 3617 C C . THR B 1 200 ? -2.312 -14.82 5.879 1 98.56 200 THR B C 1
ATOM 3619 O O . THR B 1 200 ? -1.378 -14.047 5.652 1 98.56 200 THR B O 1
ATOM 3622 N N . GLY B 1 201 ? -2.473 -15.453 7.047 1 96.94 201 GLY B N 1
ATOM 3623 C CA . GLY B 1 201 ? -1.387 -15.555 8.008 1 96.94 201 GLY B CA 1
ATOM 3624 C C . GLY B 1 201 ? -1.388 -14.43 9.031 1 96.94 201 GLY B C 1
ATOM 3625 O O . GLY B 1 201 ? -0.583 -14.438 9.961 1 96.94 201 GLY B O 1
ATOM 3626 N N . GLY B 1 202 ? -2.18 -13.398 8.812 1 96.19 202 GLY B N 1
ATOM 3627 C CA . GLY B 1 202 ? -2.463 -12.445 9.875 1 96.19 202 GLY B CA 1
ATOM 3628 C C . GLY B 1 202 ? -1.529 -11.25 9.875 1 96.19 202 GLY B C 1
ATOM 3629 O O . GLY B 1 202 ? -1.729 -10.297 10.625 1 96.19 202 GLY B O 1
ATOM 3630 N N . GLU B 1 203 ? -0.451 -11.258 9.086 1 95.38 203 GLU B N 1
ATOM 3631 C CA . GLU B 1 203 ? 0.473 -10.125 9.055 1 95.38 203 GLU B CA 1
ATOM 3632 C C . GLU B 1 203 ? -0.2 -8.883 8.477 1 95.38 203 GLU B C 1
ATOM 3634 O O . GLU B 1 203 ? -0.923 -8.961 7.484 1 95.38 203 GLU B O 1
ATOM 3639 N N . MET B 1 204 ? 0.096 -7.719 9.062 1 96.56 204 MET B N 1
ATOM 3640 C CA . MET B 1 204 ? -0.534 -6.453 8.703 1 96.56 204 MET B CA 1
ATOM 3641 C C . MET B 1 204 ? 0.422 -5.578 7.902 1 96.56 204 MET B C 1
ATOM 3643 O O . MET B 1 204 ? 0.815 -4.504 8.359 1 96.56 204 MET B O 1
ATOM 3647 N N . ARG B 1 205 ? 0.764 -5.992 6.773 1 96.62 205 ARG B N 1
ATOM 3648 C CA . ARG B 1 205 ? 1.596 -5.246 5.836 1 96.62 205 ARG B CA 1
ATOM 3649 C C . ARG B 1 205 ? 1.344 -5.695 4.398 1 96.62 205 ARG B C 1
ATOM 3651 O O . ARG B 1 205 ? 0.845 -6.801 4.168 1 96.62 205 ARG B O 1
ATOM 3658 N N . VAL B 1 206 ? 1.691 -4.891 3.41 1 97.5 206 VAL B N 1
ATOM 3659 C CA . VAL B 1 206 ? 1.399 -5.219 2.02 1 97.5 206 VAL B CA 1
ATOM 3660 C C . VAL B 1 206 ? 2.605 -5.906 1.387 1 97.5 206 VAL B C 1
ATOM 3662 O O . VAL B 1 206 ? 2.496 -6.5 0.311 1 97.5 206 VAL B O 1
ATOM 3665 N N . SER B 1 207 ? 3.82 -5.809 1.995 1 97.31 207 SER B N 1
ATOM 3666 C CA . SER B 1 207 ? 5.016 -6.574 1.661 1 97.31 207 SER B CA 1
ATOM 3667 C C . SER B 1 207 ? 5.41 -6.375 0.202 1 97.31 207 SER B C 1
ATOM 3669 O O . SER B 1 207 ? 5.688 -7.34 -0.512 1 97.31 207 SER B O 1
ATOM 3671 N N . ASN B 1 208 ? 5.383 -5.172 -0.286 1 98.06 208 ASN B N 1
ATOM 3672 C CA . ASN B 1 208 ? 5.922 -4.789 -1.589 1 98.06 208 ASN B CA 1
ATOM 3673 C C . ASN B 1 208 ? 5.133 -5.43 -2.727 1 98.06 208 ASN B C 1
ATOM 3675 O O . ASN B 1 208 ? 5.668 -5.641 -3.818 1 98.06 208 ASN B O 1
ATOM 3679 N N . PHE B 1 209 ? 3.852 -5.836 -2.416 1 98.81 209 PHE B N 1
ATOM 3680 C CA . PHE B 1 209 ? 2.998 -6.488 -3.4 1 98.81 209 PHE B CA 1
ATOM 3681 C C . PHE B 1 209 ? 2.047 -5.484 -4.043 1 98.81 209 PHE B C 1
ATOM 3683 O O . PHE B 1 209 ? 1.283 -4.812 -3.348 1 98.81 209 PHE B O 1
ATOM 3690 N N . LEU B 1 210 ? 2.133 -5.25 -5.355 1 98.88 210 LEU B N 1
ATOM 3691 C CA . LEU B 1 210 ? 1.21 -4.469 -6.172 1 98.88 210 LEU B CA 1
ATOM 3692 C C . LEU B 1 210 ? 1.034 -3.066 -5.602 1 98.88 210 LEU B C 1
ATOM 3694 O O . LEU B 1 210 ? -0.093 -2.584 -5.469 1 98.88 210 LEU B O 1
ATOM 3698 N N . LEU B 1 211 ? 2.082 -2.408 -5.281 1 98.75 211 LEU B N 1
ATOM 3699 C CA . LEU B 1 211 ? 2.055 -1.135 -4.57 1 98.75 211 LEU B CA 1
ATOM 3700 C C . LEU B 1 211 ? 1.222 -0.107 -5.332 1 98.75 211 LEU B C 1
ATOM 3702 O O . LEU B 1 211 ? 0.338 0.532 -4.754 1 98.75 211 LEU B O 1
ATOM 3706 N N . TRP B 1 212 ? 1.447 -0.012 -6.633 1 98.75 212 TRP B N 1
ATOM 3707 C CA . TRP B 1 212 ? 0.712 0.931 -7.469 1 98.75 212 TRP B CA 1
ATOM 3708 C C . TRP B 1 212 ? -0.763 0.551 -7.551 1 98.75 212 TRP B C 1
ATOM 3710 O O . TRP B 1 212 ? -1.64 1.399 -7.375 1 98.75 212 TRP B O 1
ATOM 3720 N N . GLN B 1 213 ? -1.001 -0.726 -7.727 1 98.75 213 GLN B N 1
ATOM 3721 C CA . GLN B 1 213 ? -2.328 -1.228 -8.062 1 98.75 213 GLN B CA 1
ATOM 3722 C C . GLN B 1 213 ? -3.25 -1.209 -6.848 1 98.75 213 GLN B C 1
ATOM 3724 O O . GLN B 1 213 ? -4.473 -1.153 -6.992 1 98.75 213 GLN B O 1
ATOM 3729 N N . ILE B 1 214 ? -2.68 -1.166 -5.613 1 98.5 214 ILE B N 1
ATOM 3730 C CA . ILE B 1 214 ? -3.527 -1.371 -4.445 1 98.5 214 ILE B CA 1
ATOM 3731 C C . ILE B 1 214 ? -3.936 -0.021 -3.861 1 98.5 214 ILE B C 1
ATOM 3733 O O . ILE B 1 214 ? -4.477 0.045 -2.754 1 98.5 214 ILE B O 1
ATOM 3737 N N . ALA B 1 215 ? -3.697 1.075 -4.535 1 98.12 215 ALA B N 1
ATOM 3738 C CA . ALA B 1 215 ? -3.967 2.426 -4.047 1 98.12 215 ALA B CA 1
ATOM 3739 C C . ALA B 1 215 ? -5.367 2.523 -3.453 1 98.12 215 ALA B C 1
ATOM 3741 O O . ALA B 1 215 ? -5.566 3.154 -2.412 1 98.12 215 ALA B O 1
ATOM 3742 N N . TYR B 1 216 ? -6.367 1.827 -4.047 1 96.38 216 TYR B N 1
ATOM 3743 C CA . TYR B 1 216 ? -7.742 1.938 -3.574 1 96.38 216 TYR B CA 1
ATOM 3744 C C . TYR B 1 216 ? -8.367 0.56 -3.393 1 96.38 216 TYR B C 1
ATOM 3746 O O . TYR B 1 216 ? -9.594 0.417 -3.434 1 96.38 216 TYR B O 1
ATOM 3754 N N . THR B 1 217 ? -7.516 -0.383 -3.291 1 97.94 217 THR B N 1
ATOM 3755 C CA . THR B 1 217 ? -7.941 -1.764 -3.088 1 97.94 217 THR B CA 1
ATOM 3756 C C . THR B 1 217 ? -8.383 -1.983 -1.645 1 97.94 217 THR B C 1
ATOM 3758 O O . THR B 1 217 ? -7.742 -1.504 -0.71 1 97.94 217 THR B O 1
ATOM 3761 N N . GLU B 1 218 ? -9.508 -2.701 -1.46 1 97.69 218 GLU B N 1
ATOM 3762 C CA . GLU B 1 218 ? -9.891 -3.135 -0.121 1 97.69 218 GLU B CA 1
ATOM 3763 C C . GLU B 1 218 ? -9.008 -4.277 0.366 1 97.69 218 GLU B C 1
ATOM 3765 O O . GLU B 1 218 ? -8.695 -5.195 -0.395 1 97.69 218 GLU B O 1
ATOM 3770 N N . LEU B 1 219 ? -8.633 -4.137 1.598 1 98.38 219 LEU B N 1
ATOM 3771 C CA . LEU B 1 219 ? -7.766 -5.156 2.184 1 98.38 219 LEU B CA 1
ATOM 3772 C C . LEU B 1 219 ? -8.562 -6.082 3.096 1 98.38 219 LEU B C 1
ATOM 3774 O O . LEU B 1 219 ? -9.453 -5.637 3.818 1 98.38 219 LEU B O 1
ATOM 3778 N N . TYR B 1 220 ? -8.266 -7.359 3.07 1 98.5 220 TYR B N 1
ATOM 3779 C CA . TYR B 1 220 ? -8.797 -8.367 3.98 1 98.5 220 TYR B CA 1
ATOM 3780 C C . TYR B 1 220 ? -7.684 -9.25 4.527 1 98.5 220 TYR B C 1
ATOM 3782 O O . TYR B 1 220 ? -7.035 -9.984 3.773 1 98.5 220 TYR B O 1
ATOM 3790 N N . ILE B 1 221 ? -7.52 -9.188 5.805 1 98.19 221 ILE B N 1
ATOM 3791 C CA . ILE B 1 221 ? -6.469 -9.969 6.449 1 98.19 221 ILE B CA 1
ATOM 3792 C C . ILE B 1 221 ? -7.094 -11.047 7.336 1 98.19 221 ILE B C 1
ATOM 3794 O O . ILE B 1 221 ? -8.055 -10.773 8.07 1 98.19 221 ILE B O 1
ATOM 3798 N N . THR B 1 222 ? -6.594 -12.242 7.238 1 98.38 222 THR B N 1
ATOM 3799 C CA . THR B 1 222 ? -7.07 -13.344 8.062 1 98.38 222 THR B CA 1
ATOM 3800 C C . THR B 1 222 ? -5.902 -14.062 8.734 1 98.38 222 THR B C 1
ATOM 3802 O O . THR B 1 222 ? -4.812 -14.148 8.156 1 98.38 222 THR B O 1
ATOM 3805 N N . ASP B 1 223 ? -6.219 -14.641 9.859 1 97.56 223 ASP B N 1
ATOM 3806 C CA . ASP B 1 223 ? -5.191 -15.383 10.586 1 97.56 223 ASP B CA 1
ATOM 3807 C C . ASP B 1 223 ? -4.984 -16.766 9.977 1 97.56 223 ASP B C 1
ATOM 3809 O O . ASP B 1 223 ? -4.012 -17.453 10.289 1 97.56 223 ASP B O 1
ATOM 3813 N N . THR B 1 224 ? -5.918 -17.156 9.148 1 98.25 224 THR B N 1
ATOM 3814 C CA . THR B 1 224 ? -5.809 -18.469 8.508 1 98.25 224 THR B CA 1
ATOM 3815 C C . THR B 1 224 ? -4.496 -18.594 7.742 1 98.25 224 THR B C 1
ATOM 3817 O O . THR B 1 224 ? -4.133 -17.688 6.977 1 98.25 224 THR B O 1
ATOM 3820 N N . LEU B 1 225 ? -3.766 -19.672 8.078 1 97.94 225 LEU B N 1
ATOM 3821 C CA . LEU B 1 225 ? -2.557 -19.938 7.297 1 97.94 225 LEU B CA 1
ATOM 3822 C C . LEU B 1 225 ? -2.906 -20.484 5.914 1 97.94 225 LEU B C 1
ATOM 3824 O O . LEU B 1 225 ? -3.869 -21.234 5.762 1 97.94 225 LEU B O 1
ATOM 3828 N N . TRP B 1 226 ? -2.137 -20.219 4.895 1 97.81 226 TRP B N 1
ATOM 3829 C CA . TRP B 1 226 ? -2.5 -20.453 3.5 1 97.81 226 TRP B CA 1
ATOM 3830 C C . TRP B 1 226 ? -2.852 -21.906 3.264 1 97.81 226 TRP B C 1
ATOM 3832 O O . TRP B 1 226 ? -3.891 -22.219 2.68 1 97.81 226 TRP B O 1
ATOM 3842 N N . PRO B 1 227 ? -2.033 -22.891 3.779 1 97 227 PRO B N 1
ATOM 3843 C CA . PRO B 1 227 ? -2.396 -24.266 3.484 1 97 227 PRO B CA 1
ATOM 3844 C C . PRO B 1 227 ? -3.74 -24.672 4.094 1 97 227 PRO B C 1
ATOM 3846 O O . PRO B 1 227 ? -4.312 -25.688 3.713 1 97 227 PRO B O 1
ATOM 3849 N N . ASP B 1 228 ? -4.262 -23.859 5.016 1 97.62 228 ASP B N 1
ATOM 3850 C CA . ASP B 1 228 ? -5.555 -24.109 5.641 1 97.62 228 ASP B CA 1
ATOM 3851 C C . ASP B 1 228 ? -6.664 -23.328 4.957 1 97.62 228 ASP B C 1
ATOM 3853 O O . ASP B 1 228 ? -7.84 -23.469 5.297 1 97.62 228 ASP B O 1
ATOM 3857 N N . PHE B 1 229 ? -6.375 -22.438 4.07 1 98.38 229 PHE B N 1
ATOM 3858 C CA . PHE B 1 229 ? -7.336 -21.547 3.426 1 98.38 229 PHE B CA 1
ATOM 3859 C C . PHE B 1 229 ? -8.25 -22.328 2.49 1 98.38 229 PHE B C 1
ATOM 3861 O O . PHE B 1 229 ? -7.777 -23.094 1.646 1 98.38 229 PHE B O 1
ATOM 3868 N N . THR B 1 230 ? -9.562 -22.188 2.59 1 98.12 230 THR B N 1
ATOM 3869 C CA . THR B 1 230 ? -10.562 -22.953 1.853 1 98.12 230 THR B CA 1
ATOM 3870 C C . THR B 1 230 ? -11.445 -22.031 1.017 1 98.12 230 THR B C 1
ATOM 3872 O O . THR B 1 230 ? -11.391 -20.797 1.172 1 98.12 230 THR B O 1
ATOM 3875 N N . PRO B 1 231 ? -12.211 -22.609 0.103 1 98.06 231 PRO B N 1
ATOM 3876 C CA . PRO B 1 231 ? -13.203 -21.812 -0.621 1 98.06 231 PRO B CA 1
ATOM 3877 C C . PRO B 1 231 ? -14.141 -21.047 0.313 1 98.06 231 PRO B C 1
ATOM 3879 O O . PRO B 1 231 ? -14.531 -19.922 0.01 1 98.06 231 PRO B O 1
ATOM 3882 N N . GLN B 1 232 ? -14.406 -21.609 1.443 1 97.81 232 GLN B N 1
ATOM 3883 C CA . GLN B 1 232 ? -15.258 -20.938 2.41 1 97.81 232 GLN B CA 1
ATOM 3884 C C . GLN B 1 232 ? -14.586 -19.672 2.943 1 97.81 232 GLN B C 1
ATOM 3886 O O . GLN B 1 232 ? -15.25 -18.656 3.16 1 97.81 232 GLN B O 1
ATOM 3891 N N . ASP B 1 233 ? -13.297 -19.781 3.152 1 98.44 233 ASP B N 1
ATOM 3892 C CA . ASP B 1 233 ? -12.555 -18.594 3.572 1 98.44 233 ASP B CA 1
ATOM 3893 C C . ASP B 1 233 ? -12.594 -17.516 2.502 1 98.44 233 ASP B C 1
ATOM 3895 O O . ASP B 1 233 ? -12.734 -16.328 2.816 1 98.44 233 ASP B O 1
ATOM 3899 N N . LEU B 1 234 ? -12.453 -17.922 1.277 1 98.56 234 LEU B N 1
ATOM 3900 C CA . LEU B 1 234 ? -12.562 -16.984 0.16 1 98.56 234 LEU B CA 1
ATOM 3901 C C . LEU B 1 234 ? -13.93 -16.312 0.142 1 98.56 234 LEU B C 1
ATOM 3903 O O . LEU B 1 234 ? -14.023 -15.094 -0.026 1 98.56 234 LEU B O 1
ATOM 3907 N N . PHE B 1 235 ? -14.961 -17.109 0.341 1 98 235 PHE B N 1
ATOM 3908 C CA . PHE B 1 235 ? -16.312 -16.562 0.359 1 98 235 PHE B CA 1
ATOM 3909 C C . PHE B 1 235 ? -16.469 -15.539 1.478 1 98 235 PHE B C 1
ATOM 3911 O O . PHE B 1 235 ? -17.078 -14.484 1.279 1 98 235 PHE B O 1
ATOM 3918 N N . GLU B 1 236 ? -15.93 -15.844 2.586 1 97.81 236 GLU B N 1
ATOM 3919 C CA . GLU B 1 236 ? -15.992 -14.914 3.709 1 97.81 236 GLU B CA 1
ATOM 3920 C C . GLU B 1 236 ? -15.312 -13.594 3.367 1 97.81 236 GLU B C 1
ATOM 3922 O O . GLU B 1 236 ? -15.859 -12.516 3.641 1 97.81 236 GLU B O 1
ATOM 3927 N N . ALA B 1 237 ? -14.156 -13.672 2.822 1 98.12 237 ALA B N 1
ATOM 3928 C CA . ALA B 1 237 ? -13.438 -12.469 2.432 1 98.12 237 ALA B CA 1
ATOM 3929 C C . ALA B 1 237 ? -14.258 -11.625 1.46 1 98.12 237 ALA B C 1
ATOM 3931 O O . ALA B 1 237 ? -14.344 -10.406 1.604 1 98.12 237 ALA B O 1
ATOM 3932 N N . ILE B 1 238 ? -14.875 -12.242 0.507 1 97.75 238 ILE B N 1
ATOM 3933 C CA . ILE B 1 238 ? -15.664 -11.547 -0.51 1 97.75 238 ILE B CA 1
ATOM 3934 C C . ILE B 1 238 ? -16.922 -10.953 0.122 1 97.75 238 ILE B C 1
ATOM 3936 O O . ILE B 1 238 ? -17.312 -9.836 -0.21 1 97.75 238 ILE B O 1
ATOM 3940 N N . ASN B 1 239 ? -17.531 -11.695 1.031 1 96.44 239 ASN B N 1
ATOM 3941 C CA . ASN B 1 239 ? -18.703 -11.164 1.74 1 96.44 239 ASN B CA 1
ATOM 3942 C C . ASN B 1 239 ? -18.359 -9.891 2.5 1 96.44 239 ASN B C 1
ATOM 3944 O O . ASN B 1 239 ? -19.125 -8.922 2.484 1 96.44 239 ASN B O 1
ATOM 3948 N N . VAL B 1 240 ? -17.25 -9.906 3.133 1 95.75 240 VAL B N 1
ATOM 3949 C CA . VAL B 1 240 ? -16.797 -8.727 3.863 1 95.75 240 VAL B CA 1
ATOM 3950 C C . VAL B 1 240 ? -16.578 -7.57 2.893 1 95.75 240 VAL B C 1
ATOM 3952 O O . VAL B 1 240 ? -17.016 -6.441 3.158 1 95.75 240 VAL B O 1
ATOM 3955 N N . TYR B 1 241 ? -15.969 -7.832 1.806 1 95.94 241 TYR B N 1
ATOM 3956 C CA . TYR B 1 241 ? -15.789 -6.84 0.752 1 95.94 241 TYR B CA 1
ATOM 3957 C C . TYR B 1 241 ? -17.125 -6.266 0.31 1 95.94 241 TYR B C 1
ATOM 3959 O O . TYR B 1 241 ? -17.281 -5.047 0.181 1 95.94 241 TYR B O 1
ATOM 3967 N N . GLN B 1 242 ? -18.031 -7.137 0.056 1 94.19 242 GLN B N 1
ATOM 3968 C CA . GLN B 1 242 ? -19.328 -6.715 -0.426 1 94.19 242 GLN B CA 1
ATOM 3969 C C . GLN B 1 242 ? -20.047 -5.848 0.608 1 94.19 242 GLN B C 1
ATOM 3971 O O . GLN B 1 242 ? -20.781 -4.926 0.251 1 94.19 242 GLN B O 1
ATOM 3976 N N . GLN B 1 243 ? -19.844 -6.082 1.853 1 90.19 243 GLN B N 1
ATOM 3977 C CA . GLN B 1 243 ? -20.453 -5.293 2.92 1 90.19 243 GLN B CA 1
ATOM 3978 C C . GLN B 1 243 ? -19.828 -3.906 3.01 1 90.19 243 GLN B C 1
ATOM 3980 O O . GLN B 1 243 ? -20.516 -2.92 3.279 1 90.19 243 GLN B O 1
ATOM 3985 N N . ARG B 1 244 ? -18.594 -3.797 2.809 1 86.88 244 ARG B N 1
ATOM 3986 C CA . ARG B 1 244 ? -17.875 -2.525 2.871 1 86.88 244 ARG B CA 1
ATOM 3987 C C . ARG B 1 244 ? -18.188 -1.665 1.649 1 86.88 244 ARG B C 1
ATOM 3989 O O . ARG B 1 244 ? -18.297 -0.442 1.757 1 86.88 244 ARG B O 1
ATOM 3996 N N . SER B 1 245 ? -18.125 -2.197 0.448 1 67.81 245 SER B N 1
ATOM 3997 C CA . SER B 1 245 ? -18.406 -1.486 -0.797 1 67.81 245 SER B CA 1
ATOM 3998 C C . SER B 1 245 ? -19.781 -0.845 -0.78 1 67.81 245 SER B C 1
ATOM 4000 O O . SER B 1 245 ? -20 0.184 -1.423 1 67.81 245 SER B O 1
ATOM 4002 N N . ARG B 1 246 ? -20.672 -1.349 -0.115 1 55 246 ARG B N 1
ATOM 4003 C CA . ARG B 1 246 ? -22 -0.782 0.014 1 55 246 ARG B CA 1
ATOM 4004 C C . ARG B 1 246 ? -21.969 0.562 0.732 1 55 246 ARG B C 1
ATOM 4006 O O . ARG B 1 246 ? -22.812 1.428 0.49 1 55 246 ARG B O 1
ATOM 4013 N N . ARG B 1 247 ? -21.078 0.772 1.588 1 53.56 247 ARG B N 1
ATOM 4014 C CA . ARG B 1 247 ? -21.062 1.994 2.385 1 53.56 247 ARG B CA 1
ATOM 4015 C C . ARG B 1 247 ? -20.422 3.145 1.609 1 53.56 247 ARG B C 1
ATOM 4017 O O . ARG B 1 247 ? -20.312 4.262 2.121 1 53.56 247 ARG B O 1
ATOM 4024 N N . GLY B 1 248 ? -20.297 3.053 0.372 1 51.53 248 GLY B N 1
ATOM 4025 C CA . GLY B 1 248 ? -19.875 4.188 -0.427 1 51.53 248 GLY B CA 1
ATOM 4026 C C . GLY B 1 248 ? -18.375 4.449 -0.342 1 51.53 248 GLY B C 1
ATOM 4027 O O . GLY B 1 248 ? -17.953 5.496 0.148 1 51.53 248 GLY B O 1
ATOM 4028 N N . GLY B 1 249 ? -17.594 3.586 -0.305 1 44.28 249 GLY B N 1
ATOM 4029 C CA . GLY B 1 249 ? -16.141 3.623 -0.28 1 44.28 249 GLY B CA 1
ATOM 4030 C C . GLY B 1 249 ? -15.57 4.949 -0.744 1 44.28 249 GLY B C 1
ATOM 4031 O O . GLY B 1 249 ? -14.352 5.137 -0.756 1 44.28 249 GLY B O 1
ATOM 4032 N N . LYS B 1 250 ? -16.219 5.75 -1.728 1 38.66 250 LYS B N 1
ATOM 4033 C CA . LYS B 1 250 ? -15.57 6.938 -2.279 1 38.66 250 LYS B CA 1
ATOM 4034 C C . LYS B 1 250 ? -15.578 8.086 -1.271 1 38.66 250 LYS B C 1
ATOM 4036 O O . LYS B 1 250 ? -16.531 8.234 -0.502 1 38.66 250 LYS B O 1
#

Foldseek 3Di:
DPPPPPPVQQDFDDLPPFWQEEEEEQAFQQVVCVVCVVVVPPPDNTSVLLLVVQVVQQVVLCLVSQRFEYEYALAELCCVPPDPVRVVVSLVSLLVCLVVCLVVCVVSLEAEAEDADCVPPPPSNVVSSVVSNVVSVPGGSYYYYYYHRDFLVVQLVQLVVVVVVCCVVVVDPPVPDDLVSSCCSGSQHPHAQTQEYEYEQQDDDPRRPNVSRCPLHHYHYYNHRSSRQGSSNVSVRRNVSVVVVVVPSD/DPPPPPPVQQDQDDLPPFWQEEEEEQAFQQVVCVVCVVPVPPPDNTSVLLLVVQVVQQVVLCLVSQRFEYEYALAELCCVVPDPVRVVVSLVSLLVCLVVCLVVCVVSLEAEAEDADCVPPPPSNVVSSVVSNVVNVPGGSYYYYYYHRDFLVVQLVQLVVVVVVCCVVVVDPPVPDDLVSSCCSGSQHPHAQTQEYEYEQQDDDPRRPNVSRCPLHHYHYYNHRSSRQGSSNVSVRRNVSVVVVVVPSD

Secondary structure (DSSP, 8-state):
---------PPPPPSTT--SEEEEE---HHHHHHHTHHHHTTT---HHHHHHTTHHHHHHHHHHHT-SEEEEEEEEGGGGGS-HHHHHHHHHHHHHHHHHHHHHHHHTTEEEEEES-GGGS-HHHHHHHHHHHHHHTT--SEEEEEEEEE-HHHHHHHHHHHHHHHHHTTSS-GGG--HHHHHHHSTTTTSPPPSEEEE-SS--S-TTSSTTGGGGPEEEE-S--GGG--HHHHHHHHHHHHHHHTTT--/---------PPPPPSTT--SEEEEE---HHHHHHHTHHHHTTT---HHHHHHTTHHHHHHHHHHHT-SEEEEEEEEGGGGGS-HHHHHHHHHHHHHHHHHHHHHHHHTTEEEEEES-GGGS-HHHHHHHHHHHHHHTT--SEEEEEEEEE-HHHHHHHHHHHHHHHHHTTSS-GGG--HHHHHHHSTTTTSPPPSEEEE-SS--S-TTSSTTGGGGPEEEE-S--GGG--HHHHHHHHHHHHHHHTTT--

Organism: Chlamydia pneumoniae (NCBI:txid83558)

Solvent-accessible surface area (backbone atoms only — not comparable to full-atom values): 26669 Å² total; per-residue (Å²): 134,80,78,74,76,75,74,76,74,52,59,77,53,63,83,69,73,56,56,54,18,41,30,35,41,67,31,31,25,63,62,50,31,67,74,36,43,83,75,55,44,90,76,57,89,45,24,59,61,51,32,57,67,35,46,63,56,42,51,51,47,39,56,74,70,62,34,41,31,42,37,36,57,72,32,43,55,73,54,71,77,50,59,67,69,57,50,51,49,53,52,49,52,51,48,54,45,56,62,69,40,44,64,56,31,59,76,63,28,29,14,46,42,78,33,52,57,56,85,76,48,58,66,70,48,44,52,48,50,53,50,51,26,62,76,18,60,85,35,74,60,24,37,40,32,38,27,37,44,24,34,27,60,60,45,51,44,53,25,48,53,53,48,50,53,34,36,74,68,62,76,44,58,77,86,59,68,36,66,70,52,52,48,60,48,33,80,60,43,95,54,75,55,37,45,33,37,37,30,30,40,49,66,50,53,59,66,29,55,51,32,79,48,38,25,77,13,38,54,42,71,35,65,52,30,32,55,72,51,46,51,52,54,53,25,40,52,49,40,51,48,45,62,51,58,69,71,50,79,120,133,80,78,74,77,75,75,74,74,50,61,80,53,62,82,69,74,56,57,54,18,40,29,36,40,66,31,32,24,63,62,49,31,68,75,37,46,84,75,55,44,91,78,56,89,46,25,58,62,51,32,58,67,33,46,65,56,44,51,51,46,39,57,73,71,61,33,42,31,42,36,35,57,72,34,46,56,71,54,72,76,49,57,68,68,57,50,50,49,52,51,48,51,51,49,52,46,56,63,69,40,44,63,58,31,60,76,64,28,31,13,47,42,78,32,53,55,53,85,77,48,59,66,71,48,46,50,49,50,52,50,52,26,61,77,18,59,85,36,75,60,24,38,41,32,40,27,37,44,25,34,27,61,58,44,50,44,53,24,48,54,53,49,51,54,34,38,75,69,62,72,44,57,77,88,60,69,35,67,69,53,52,48,61,49,34,81,60,42,95,54,76,56,36,45,33,36,36,30,29,41,49,64,50,54,59,66,27,55,51,33,78,49,38,24,77,14,37,55,41,72,35,67,52,29,32,56,72,52,44,52,52,54,53,26,40,53,50,40,53,48,45,60,50,58,69,72,51,79,121

Sequence (500 aa):
MSLATNNAESKFPSLQRLPNHVAIIMDGNRRWYKKHREECGHTHTSGHYYGAKVLPNILNAVLDLGIKVLTLYTFSTENFGRPKEEIQEIFNIFYTQLDKQLPYLMENEICLRCIGDLSKLPKGIQTKINHVSRMTASFSRLELVLAVNYGGKDELVRAFKKLHVDILNKKISSDDLSESLISSYLDTSGLTDPDLLIRTGGEMRVSNFLLWQIAYTELYITDTLWPDFTPQDLFEAINVYQQRSRRGGKMSLATNNAESKFPSLQRLPNHVAIIMDGNRRWYKKHREECGHTHTSGHYYGAKVLPNILNAVLDLGIKVLTLYTFSTENFGRPKEEIQEIFNIFYTQLDKQLPYLMENEICLRCIGDLSKLPKGIQTKINHVSRMTASFSRLELVLAVNYGGKDELVRAFKKLHVDILNKKISSDDLSESLISSYLDTSGLTDPDLLIRTGGEMRVSNFLLWQIAYTELYITDTLWPDFTPQDLFEAINVYQQRSRRGGK